Protein AF-A0AAV4B4X1-F1 (afdb_monomer_lite)

InterPro domains:
  IPR002937 Amine oxidase [PF01593] (67-266)
  IPR036188 FAD/NAD(P)-binding domain superfamily [G3DSA:3.50.50.60] (55-172)
  IPR036188 FAD/NAD(P)-binding domain superfamily [SSF51905] (20-151)
  IPR036691 Endonuclease/exonuclease/phosphatase superfamily [G3DSA:3.60.10.10] (297-406)
  IPR036691 Endonuclease/exonuclease/phosphatase superfamily [SSF56219] (303-405)
  IPR052206 All-trans-retinol saturase [PTHR46091] (1-303)

Secondary structure (DSSP, 8-state):
-GGGS-HHHHHHHHHTSHHHHHTHHHIIIIISSBHHHHHHHH-S-HHHHHHHHGGGGGTT--TTTSBHHHHHHHHHHHTT-----TT-THHHHHHHHHHHHHTT----SS--EEEEEE-TTS-EEEEEEGGGTEEEE-SS----S-HHHIIIIIS-HHHHHTSTTHHHHTT-----EEEEEEEEEES-TTTTT--SSEEEEE--S-HHHHHHHHHHS-SSGGGTPPP-EEEEE-GGGT-TTHHHHSTTEEEEEEEEEE-GGGTGGGGGSPTT-S-HHHHHHHHHHHHHHHHHHHHH-GGGSTTHHHHHHHHHHTS-TTS--EEEEE--------BTTTB-TT--SS--HHHHHHHHHHHHTTEEEGGGSS---GGGT-SEE-TTSS-EE--EEEEEEGGGGGG----

Sequence (407 aa):
MLKLIPWPIARLLVVTGLYRLMFRCYRRRYTERTLQEVLDELTDNGELRLVLSYICGDYGVFPNEVPFLLHALVVKHYVGGAWYPRGGTSEIAFHMVQAIQHHGGRVLVQAPVTNIICDDKGRAVGVKVAKLDTEIQAKIVISDAGLVNTFKTLLPPLVAQASYIYPLIQKVGPSCSFITTFIGVDGSPNELKLPAGNTWLYNCQDINKTMRSFLESKAEDIEDLEIPFGYISFPSAKDAEWDSKYPGKSSVLVITLAKWEWFKEWKNEKLRHCGDRYENIKDVIGRKMWQQCVDLFPQLDGRFYEELEEAKTQCSQQNPLIIMGDFNARKYAREENIVGPHGLGTRNLRGEKLVEWCKMNNLIIGNTWFQQPPRRKWTWKSPGEEIRNQIDFILLSHRFRNALLSA

Radius of gyration: 28.38 Å; chains: 1; bounding box: 62×57×81 Å

pLDDT: mean 88.4, std 7.98, range [46.81, 98.06]

Organism: NCBI:txid259542

Foldseek 3Di:
DLVVDPPVVSVVCVVVVVVCVVCVVVCVVFVVDFQVVVLVVVDPQLVVSCVLFLCCVVVQDGRRPHGRNVSVVVVVVCVVPDAADAVGPVVVVVVVQVVQVVVVHDDDPPFDWFAFDADPVLHGQWTQTPVVSDTGGDPDDDDPVDPCCVLVTHYDVVSSVPDPCNVVSVVDDDGWDKFKAKDKAFFACVRLVPDQDKDKAAQDSDPVVLVVVVQVDELLCLLVDQQGIKIKHWSRNRHPCNCVPPPRMTMIMIMGTDYCRNCVVCPPPDPPPSDDSVVLSNVSVNVNRVLVVCVVRVSRVPCVLVVVVVVVVPDDPVDKDKDKDFQVWFDQDDDPLAAANAAHPDTGPSNVVVVVSCVVQQKHQLLRNDNDDPVPRFPDARPNRPDGGNRITIIIHSVCSVVDDDD

Structure (mmCIF, N/CA/C/O backbone):
data_AF-A0AAV4B4X1-F1
#
_entry.id   AF-A0AAV4B4X1-F1
#
loop_
_atom_site.group_PDB
_atom_site.id
_atom_site.type_symbol
_atom_site.label_atom_id
_atom_site.label_alt_id
_atom_site.label_comp_id
_atom_site.label_asym_id
_atom_site.label_entity_id
_atom_site.label_seq_id
_atom_site.pdbx_PDB_ins_code
_atom_site.Cartn_x
_atom_site.Cartn_y
_atom_site.Cartn_z
_atom_site.occupancy
_atom_site.B_iso_or_equiv
_atom_site.auth_seq_id
_atom_site.auth_comp_id
_atom_site.auth_asym_id
_atom_site.auth_atom_id
_atom_site.pdbx_PDB_model_num
ATOM 1 N N . MET A 1 1 ? 8.566 14.564 -24.290 1.00 59.44 1 MET A N 1
ATOM 2 C CA . MET A 1 1 ? 9.807 15.010 -24.972 1.00 59.44 1 MET A CA 1
ATOM 3 C C . MET A 1 1 ? 10.594 13.832 -25.530 1.00 59.44 1 MET A C 1
ATOM 5 O O . MET A 1 1 ? 10.149 13.342 -26.550 1.00 59.44 1 MET A O 1
ATOM 9 N N . LEU A 1 2 ? 11.666 13.308 -24.911 1.00 68.38 2 LEU A N 1
ATOM 10 C CA . LEU A 1 2 ? 12.549 12.311 -25.567 1.00 68.38 2 LEU A CA 1
ATOM 11 C C . LEU A 1 2 ? 11.839 11.050 -26.116 1.00 68.38 2 LEU A C 1
ATOM 13 O O . LEU A 1 2 ? 12.192 10.602 -27.198 1.00 68.38 2 LEU A O 1
ATOM 17 N N . LYS A 1 3 ? 10.800 10.526 -25.441 1.00 66.06 3 LYS A N 1
ATOM 18 C CA . LYS A 1 3 ? 9.972 9.399 -25.937 1.00 66.06 3 LYS A CA 1
ATOM 19 C C . LYS A 1 3 ? 9.127 9.708 -27.196 1.00 66.06 3 LYS A C 1
ATOM 21 O O . LYS A 1 3 ? 8.525 8.795 -27.740 1.00 66.06 3 LYS A O 1
ATOM 26 N N . LEU A 1 4 ? 9.052 10.968 -27.636 1.00 77.62 4 LEU A N 1
ATOM 27 C CA . LEU A 1 4 ? 8.284 11.431 -28.807 1.00 77.62 4 LEU A CA 1
ATOM 28 C C . LEU A 1 4 ? 9.181 11.711 -30.029 1.00 77.62 4 LEU A C 1
ATOM 30 O O . LEU A 1 4 ? 8.718 12.258 -31.023 1.00 77.62 4 LEU A O 1
ATOM 34 N N . ILE A 1 5 ? 10.479 11.414 -29.930 1.00 84.81 5 ILE A N 1
ATOM 35 C CA . ILE A 1 5 ? 11.498 11.759 -30.924 1.00 84.81 5 ILE A CA 1
ATOM 36 C C . ILE A 1 5 ? 12.173 10.453 -31.380 1.00 84.81 5 ILE A C 1
ATOM 38 O O . ILE A 1 5 ? 12.479 9.622 -30.521 1.00 84.81 5 ILE A O 1
ATOM 42 N N . PRO A 1 6 ? 12.446 10.249 -32.686 1.00 89.94 6 PRO A N 1
ATOM 43 C CA . PRO A 1 6 ? 13.137 9.058 -33.177 1.00 89.94 6 PRO A CA 1
ATOM 44 C C . PRO A 1 6 ? 14.426 8.743 -32.408 1.00 89.94 6 PRO A C 1
ATOM 46 O O . PRO A 1 6 ? 15.244 9.631 -32.149 1.00 89.94 6 PRO A O 1
ATOM 49 N N . TRP A 1 7 ? 14.630 7.461 -32.081 1.00 84.88 7 TRP A N 1
ATOM 50 C CA . TRP A 1 7 ? 15.733 6.994 -31.229 1.00 84.88 7 TRP A CA 1
ATOM 51 C C . TRP A 1 7 ? 17.131 7.511 -31.623 1.00 84.88 7 TRP A C 1
ATOM 53 O O . TRP A 1 7 ? 17.858 7.906 -30.712 1.00 84.88 7 TRP A O 1
ATOM 63 N N . PRO A 1 8 ? 17.528 7.602 -32.914 1.00 89.12 8 PRO A N 1
ATOM 64 C CA . PRO A 1 8 ? 18.832 8.159 -33.282 1.00 89.12 8 PRO A CA 1
ATOM 65 C C . PRO A 1 8 ? 19.014 9.611 -32.818 1.00 89.12 8 PRO A C 1
ATOM 67 O O . PRO A 1 8 ? 20.069 9.966 -32.297 1.00 89.12 8 PRO A O 1
ATOM 70 N N . ILE A 1 9 ? 17.966 10.435 -32.938 1.00 88.38 9 ILE A N 1
ATOM 71 C CA . ILE A 1 9 ? 17.987 11.848 -32.543 1.00 88.38 9 ILE A CA 1
ATOM 72 C C . ILE A 1 9 ? 17.927 11.969 -31.016 1.00 88.38 9 ILE A C 1
ATOM 74 O O . ILE A 1 9 ? 18.692 12.730 -30.427 1.00 88.38 9 ILE A O 1
ATOM 78 N N . ALA A 1 10 ? 17.090 11.166 -30.348 1.00 86.00 10 ALA A N 1
ATOM 79 C CA . ALA A 1 10 ? 17.053 11.109 -28.887 1.00 86.00 10 ALA A CA 1
ATOM 80 C C . ALA A 1 10 ? 18.417 10.689 -28.297 1.00 86.00 10 ALA A C 1
ATOM 82 O O . ALA A 1 10 ? 18.897 11.314 -27.350 1.00 86.00 10 ALA A O 1
ATOM 83 N N . ARG A 1 11 ? 19.084 9.691 -28.895 1.00 83.75 11 ARG A N 1
ATOM 84 C CA . ARG A 1 11 ? 20.440 9.257 -28.529 1.00 83.75 11 ARG A CA 1
ATOM 85 C C . ARG A 1 11 ? 21.465 10.364 -28.770 1.00 83.75 11 ARG A C 1
ATOM 87 O O . ARG A 1 11 ? 22.247 10.643 -27.866 1.00 83.75 11 ARG A O 1
ATOM 94 N N . LEU A 1 12 ? 21.439 11.023 -29.932 1.00 88.56 12 LEU A N 1
ATOM 95 C CA . LEU A 1 12 ? 22.335 12.139 -30.252 1.00 88.56 12 LEU A CA 1
ATOM 96 C C . LEU A 1 12 ?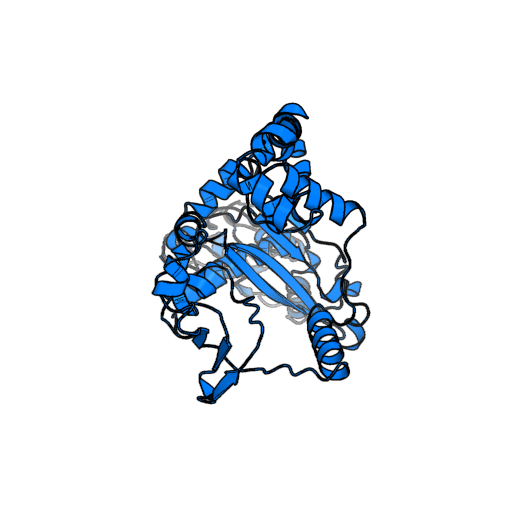 22.211 13.271 -29.222 1.00 88.56 12 LEU A C 1
ATOM 98 O O . LEU A 1 12 ? 23.217 13.695 -28.656 1.00 88.56 12 LEU A O 1
ATOM 102 N N . LEU A 1 13 ? 20.986 13.716 -28.924 1.00 88.00 13 LEU A N 1
ATOM 103 C CA . LEU A 1 13 ? 20.709 14.797 -27.971 1.00 88.00 13 LEU A CA 1
ATOM 104 C C . LEU A 1 13 ? 21.168 14.471 -26.540 1.00 88.00 13 LEU A C 1
ATOM 106 O O . LEU A 1 13 ? 21.581 15.372 -25.809 1.00 88.00 13 LEU A O 1
ATOM 110 N N . VAL A 1 14 ? 21.100 13.200 -26.132 1.00 84.19 14 VAL A N 1
ATOM 111 C CA . VAL A 1 14 ? 21.564 12.743 -24.813 1.00 84.19 14 VAL A CA 1
ATOM 112 C C . VAL A 1 14 ? 23.090 12.629 -24.768 1.00 84.19 14 VAL A C 1
ATOM 114 O O . VAL A 1 14 ? 23.700 13.167 -23.848 1.00 84.19 14 VAL A O 1
ATOM 117 N N . VAL A 1 15 ? 23.712 11.980 -25.760 1.00 84.06 15 VAL A N 1
ATOM 118 C CA . VAL A 1 15 ? 25.165 11.714 -25.795 1.00 84.06 15 VAL A CA 1
ATOM 119 C C . VAL A 1 15 ? 25.984 12.996 -25.970 1.00 84.06 15 VAL A C 1
ATOM 121 O O . VAL A 1 15 ? 26.997 13.165 -25.303 1.00 84.06 15 VAL A O 1
ATOM 124 N N . THR A 1 16 ? 25.531 13.928 -26.810 1.00 88.38 16 THR A N 1
ATOM 125 C CA . THR A 1 16 ? 26.192 15.238 -27.008 1.00 88.38 16 THR A CA 1
ATOM 126 C C . THR A 1 16 ? 25.916 16.241 -25.885 1.00 88.38 16 THR A C 1
ATOM 128 O O . THR A 1 16 ? 26.451 17.345 -25.895 1.00 88.38 16 THR A O 1
ATOM 131 N N . GLY A 1 17 ? 25.021 15.918 -24.947 1.00 85.50 17 GLY A N 1
ATOM 132 C CA . GLY A 1 17 ? 24.550 16.855 -23.929 1.00 85.50 17 GLY A CA 1
ATOM 133 C C . GLY A 1 17 ? 23.624 17.966 -24.446 1.00 85.50 17 GLY A C 1
ATOM 134 O O . GLY A 1 17 ? 23.083 18.702 -23.617 1.00 85.50 17 GLY A O 1
ATOM 135 N N . LEU A 1 18 ? 23.362 18.070 -25.760 1.00 87.62 18 LEU A N 1
ATOM 136 C CA . LEU A 1 18 ? 22.488 19.093 -26.360 1.00 87.62 18 LEU A CA 1
ATOM 137 C C . LEU A 1 18 ? 21.096 19.147 -25.711 1.00 87.62 18 LEU A C 1
ATOM 139 O O . LEU A 1 18 ? 20.544 20.233 -25.548 1.00 87.62 18 LEU A O 1
ATOM 143 N N . TYR A 1 19 ? 20.562 18.015 -25.241 1.00 84.12 19 TYR A N 1
ATOM 144 C CA . TYR A 1 19 ? 19.322 17.962 -24.459 1.00 84.12 19 TYR A CA 1
ATOM 145 C C . TYR A 1 19 ? 19.347 18.883 -23.223 1.00 84.12 19 TYR A C 1
ATOM 147 O O . TYR A 1 19 ? 18.354 19.547 -22.921 1.00 84.12 19 TYR A O 1
ATOM 155 N N . ARG A 1 20 ? 20.480 18.962 -22.509 1.00 82.38 20 ARG A N 1
ATOM 156 C CA . ARG A 1 20 ? 20.629 19.823 -21.322 1.00 82.38 20 ARG A CA 1
ATOM 157 C C . ARG A 1 20 ? 20.631 21.308 -21.687 1.00 82.38 20 ARG A C 1
ATOM 159 O O . ARG A 1 20 ? 20.142 22.111 -20.896 1.00 82.38 20 ARG A O 1
ATOM 166 N N . LEU A 1 21 ? 21.162 21.651 -22.863 1.00 84.75 21 LEU A N 1
ATOM 167 C CA . LEU A 1 21 ? 21.251 23.019 -23.373 1.00 84.75 21 LEU A CA 1
ATOM 168 C C . LEU A 1 21 ? 19.910 23.489 -23.957 1.00 84.75 21 LEU A C 1
ATOM 170 O O . LEU A 1 21 ? 19.344 24.465 -23.471 1.00 84.75 21 LEU A O 1
ATOM 174 N N . MET A 1 22 ? 19.369 22.762 -24.940 1.00 84.38 22 MET A N 1
ATOM 175 C CA . MET A 1 22 ? 18.126 23.115 -25.640 1.00 84.38 22 MET A CA 1
ATOM 176 C C . MET A 1 22 ? 16.934 23.224 -24.686 1.00 84.38 22 MET A C 1
ATOM 178 O O . MET A 1 22 ? 16.138 24.153 -24.784 1.00 84.38 22 MET A O 1
ATOM 182 N N . PHE A 1 23 ? 16.828 22.307 -23.721 1.00 83.19 23 PHE A N 1
ATOM 183 C CA . PHE A 1 23 ? 15.726 22.292 -22.760 1.00 83.19 23 PHE A CA 1
ATOM 184 C C . PHE A 1 23 ? 16.084 22.957 -21.422 1.00 83.19 23 PHE A C 1
ATOM 186 O O . PHE A 1 23 ? 15.357 22.759 -20.453 1.00 83.19 23 PHE A O 1
ATOM 193 N N . ARG A 1 24 ? 17.162 23.757 -21.329 1.00 84.00 24 ARG A N 1
ATOM 194 C CA . ARG A 1 24 ? 17.655 24.330 -20.056 1.00 84.00 24 ARG A CA 1
ATOM 195 C C . ARG A 1 24 ? 16.566 25.046 -19.251 1.00 84.00 24 ARG A C 1
ATOM 197 O O . ARG A 1 24 ? 16.446 24.803 -18.056 1.00 84.00 24 ARG A O 1
ATOM 204 N N . CYS A 1 25 ? 15.763 25.895 -19.891 1.00 82.12 25 CYS A N 1
ATOM 205 C CA . CYS A 1 25 ? 14.719 26.669 -19.209 1.00 82.12 25 CYS A CA 1
ATOM 206 C C . CYS A 1 25 ? 13.544 25.788 -18.750 1.00 82.12 25 CYS A C 1
ATOM 208 O O . CYS A 1 25 ? 13.079 25.926 -17.623 1.00 82.12 25 CYS A O 1
ATOM 210 N N . TYR A 1 26 ? 13.116 24.830 -19.582 1.00 81.69 26 TYR A N 1
ATOM 211 C CA . TYR A 1 26 ? 12.097 23.841 -19.208 1.00 81.69 26 TYR A CA 1
ATOM 212 C C . TYR A 1 26 ? 12.576 22.950 -18.053 1.00 81.69 26 TYR A C 1
ATOM 214 O O . TYR A 1 26 ? 11.847 22.732 -17.088 1.00 81.69 26 TYR A O 1
ATOM 222 N N . ARG A 1 27 ? 13.827 22.477 -18.119 1.00 84.56 27 ARG A N 1
ATOM 223 C CA . ARG A 1 27 ? 14.431 21.638 -17.082 1.00 84.56 27 ARG A CA 1
ATOM 224 C C . ARG A 1 27 ? 14.508 22.380 -15.748 1.00 84.56 27 ARG A C 1
ATOM 226 O O . ARG A 1 27 ? 13.954 21.878 -14.775 1.00 84.56 27 ARG A O 1
ATOM 233 N N . ARG A 1 28 ? 15.045 23.605 -15.736 1.00 82.69 28 ARG A N 1
ATOM 234 C CA . ARG A 1 28 ? 15.116 24.459 -14.537 1.00 82.69 28 ARG A CA 1
ATOM 235 C C . ARG A 1 28 ? 13.760 24.794 -13.920 1.00 82.69 28 ARG A C 1
ATOM 237 O O . ARG A 1 28 ? 13.703 24.995 -12.718 1.00 82.69 28 ARG A O 1
ATOM 244 N N . ARG A 1 29 ? 12.685 24.882 -14.714 1.00 80.06 29 ARG A N 1
ATOM 245 C CA . ARG A 1 29 ? 11.346 25.225 -14.204 1.00 80.06 29 ARG A CA 1
ATOM 246 C C . ARG A 1 29 ? 10.519 24.012 -13.764 1.00 80.06 29 ARG A C 1
ATOM 248 O O . ARG A 1 29 ? 9.672 24.171 -12.896 1.00 80.06 29 ARG A O 1
ATOM 255 N N . TYR A 1 30 ? 10.742 22.829 -14.346 1.00 76.12 30 TYR A N 1
ATOM 256 C CA . TYR A 1 30 ? 9.848 21.676 -14.151 1.00 76.12 30 TYR A CA 1
ATOM 257 C C . TYR A 1 30 ? 10.537 20.359 -13.757 1.00 76.12 30 TYR A C 1
ATOM 259 O O . TYR A 1 30 ? 9.929 19.564 -13.048 1.00 76.12 30 TYR A O 1
ATOM 267 N N . THR A 1 31 ? 11.774 20.086 -14.198 1.00 79.56 31 THR A N 1
ATOM 268 C CA . THR A 1 31 ? 12.437 18.778 -13.964 1.00 79.56 31 THR A CA 1
ATOM 269 C C . THR A 1 31 ? 13.565 18.809 -12.939 1.00 79.56 31 THR A C 1
ATOM 271 O O . THR A 1 31 ? 13.998 17.753 -12.499 1.00 79.56 31 THR A O 1
ATOM 274 N N . GLU A 1 32 ? 14.117 19.988 -12.659 1.00 86.69 32 GLU A N 1
ATOM 275 C CA . GLU A 1 32 ? 15.223 20.195 -11.712 1.00 86.69 32 GLU A CA 1
ATOM 276 C C . GLU A 1 32 ? 14.741 20.780 -10.375 1.00 86.69 32 GLU A C 1
ATOM 278 O O . GLU A 1 32 ? 15.548 20.886 -9.462 1.00 86.69 32 GLU A O 1
ATOM 283 N N . ARG A 1 33 ? 13.447 21.125 -10.265 1.00 93.00 33 ARG A N 1
ATOM 284 C CA . ARG A 1 33 ? 12.804 21.583 -9.025 1.00 93.00 33 ARG A CA 1
ATOM 285 C C . ARG A 1 33 ? 12.194 20.434 -8.237 1.00 93.00 33 ARG A C 1
ATOM 287 O O . ARG A 1 33 ? 11.618 19.524 -8.846 1.00 93.00 33 ARG A O 1
ATOM 294 N N . THR A 1 34 ? 12.229 20.530 -6.914 1.00 95.62 34 THR A N 1
ATOM 295 C CA . THR A 1 34 ? 11.441 19.657 -6.028 1.00 95.62 34 THR A CA 1
ATOM 296 C C . THR A 1 34 ? 9.980 20.118 -5.979 1.00 95.62 34 THR A C 1
ATOM 298 O O . THR A 1 34 ? 9.652 21.228 -6.405 1.00 95.62 34 THR A O 1
ATOM 301 N N . LEU A 1 35 ? 9.073 19.279 -5.477 1.00 95.81 35 LEU A N 1
ATOM 302 C CA . LEU A 1 35 ? 7.701 19.705 -5.191 1.00 95.81 35 LEU A CA 1
ATOM 303 C C . LEU A 1 35 ? 7.666 20.717 -4.034 1.00 95.81 35 LEU A C 1
ATOM 305 O O . LEU A 1 35 ? 6.935 21.698 -4.126 1.00 95.81 35 LEU A O 1
ATOM 309 N N . GLN A 1 36 ? 8.478 20.522 -2.990 1.00 96.38 36 GLN A N 1
ATOM 310 C CA . GLN A 1 36 ? 8.534 21.414 -1.827 1.00 96.38 36 GLN A CA 1
ATOM 311 C C . GLN A 1 36 ? 8.866 22.853 -2.234 1.00 96.38 36 GLN A C 1
ATOM 313 O O . GLN A 1 36 ? 8.121 23.761 -1.891 1.00 96.38 36 GLN A O 1
ATOM 318 N N . GLU A 1 37 ? 9.892 23.048 -3.068 1.00 96.06 37 GLU A N 1
ATOM 319 C CA . GLU A 1 37 ? 10.264 24.367 -3.597 1.00 96.06 37 GLU A CA 1
ATOM 320 C C . GLU A 1 37 ? 9.107 25.084 -4.312 1.00 96.06 37 GLU A C 1
ATOM 322 O O . GLU A 1 37 ? 9.088 26.310 -4.359 1.00 96.06 37 GLU A O 1
ATOM 327 N N . VAL A 1 38 ? 8.186 24.343 -4.938 1.00 95.50 38 VAL A N 1
ATOM 328 C CA . VAL 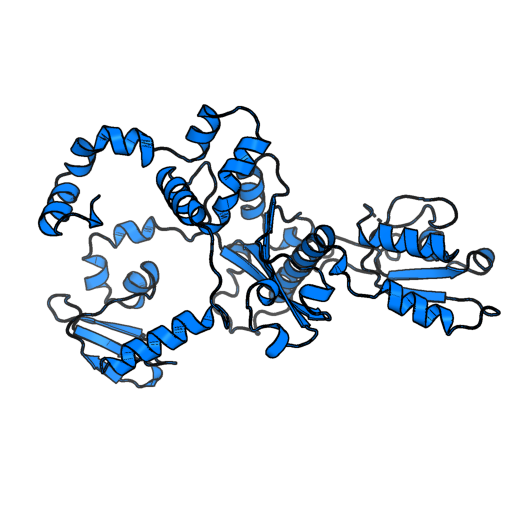A 1 38 ? 7.023 24.912 -5.639 1.00 95.50 38 VAL A CA 1
ATOM 329 C C . VAL A 1 38 ? 5.875 25.185 -4.666 1.00 95.50 38 VAL A C 1
ATOM 331 O O . VAL A 1 38 ? 5.179 26.182 -4.818 1.00 95.50 38 VAL A O 1
ATOM 334 N N . LEU A 1 39 ? 5.688 24.348 -3.643 1.00 96.12 39 LEU A N 1
ATOM 335 C CA . LEU A 1 39 ? 4.708 24.584 -2.576 1.00 96.12 39 LEU A CA 1
ATOM 336 C C . LEU A 1 39 ? 5.079 25.795 -1.711 1.00 96.12 39 LEU A C 1
ATOM 338 O O . LEU A 1 39 ? 4.198 26.564 -1.329 1.00 96.12 39 LEU A O 1
ATOM 342 N N . ASP A 1 40 ? 6.374 25.990 -1.464 1.00 95.94 40 ASP A N 1
ATOM 343 C CA . ASP A 1 40 ? 6.912 27.130 -0.720 1.00 95.94 40 ASP A CA 1
ATOM 344 C C . ASP A 1 40 ? 6.717 28.463 -1.473 1.00 95.94 40 ASP A C 1
ATOM 346 O O . ASP A 1 40 ? 6.523 29.497 -0.844 1.00 95.94 40 ASP A O 1
ATOM 350 N N . GLU A 1 41 ? 6.682 28.447 -2.813 1.00 95.81 41 GLU A N 1
ATOM 351 C CA . GLU A 1 41 ? 6.318 29.612 -3.646 1.00 95.81 41 GLU A CA 1
ATOM 352 C C . GLU A 1 41 ? 4.807 29.912 -3.680 1.00 95.81 41 GLU A C 1
ATOM 354 O O . GLU A 1 41 ? 4.417 31.009 -4.084 1.00 95.81 41 GLU A O 1
ATOM 359 N N . LEU A 1 42 ? 3.947 28.948 -3.330 1.00 96.00 42 LEU A N 1
ATOM 360 C CA . LEU A 1 42 ? 2.493 29.047 -3.525 1.00 96.00 42 LEU A CA 1
ATOM 361 C C . LEU A 1 42 ? 1.723 29.493 -2.276 1.00 96.00 42 LEU A C 1
ATOM 363 O O . LEU A 1 42 ? 0.667 30.111 -2.404 1.00 96.00 42 LEU A O 1
ATOM 367 N N . THR A 1 43 ? 2.193 29.145 -1.077 1.00 96.19 43 THR A N 1
ATOM 368 C CA . THR A 1 43 ? 1.511 29.467 0.187 1.00 96.19 43 THR A CA 1
ATOM 369 C C . THR A 1 43 ? 2.426 29.240 1.385 1.00 96.19 43 THR A C 1
ATOM 371 O O . THR A 1 43 ? 3.258 28.342 1.336 1.00 96.19 43 THR A O 1
ATOM 374 N N . ASP A 1 44 ? 2.222 29.961 2.490 1.00 94.50 44 ASP A N 1
ATOM 375 C CA . ASP A 1 44 ? 2.835 29.665 3.798 1.00 94.50 44 ASP A CA 1
ATOM 376 C C . ASP A 1 44 ? 1.961 28.800 4.722 1.00 94.50 44 ASP A C 1
ATOM 378 O O . ASP A 1 44 ? 2.384 28.425 5.815 1.00 94.50 44 ASP A O 1
ATOM 382 N N . ASN A 1 45 ? 0.754 28.422 4.290 1.00 94.44 45 ASN A N 1
ATOM 383 C CA . ASN A 1 45 ? -0.098 27.521 5.061 1.00 94.44 45 ASN A CA 1
ATOM 384 C C . ASN A 1 45 ? 0.376 26.059 4.904 1.00 94.44 45 ASN A C 1
ATOM 386 O O . ASN A 1 45 ? 0.223 25.456 3.841 1.00 94.44 45 ASN A O 1
ATOM 390 N N . GLY A 1 46 ? 0.916 25.478 5.982 1.00 90.75 46 GLY A N 1
ATOM 391 C CA . GLY A 1 46 ? 1.406 24.095 6.014 1.00 90.75 46 GLY A CA 1
ATOM 392 C C . GLY A 1 46 ? 0.338 23.030 5.733 1.00 90.75 46 GLY A C 1
ATOM 393 O O . GLY A 1 46 ? 0.622 22.067 5.024 1.00 90.75 46 GLY A O 1
ATOM 394 N N . GLU A 1 47 ? -0.903 23.225 6.190 1.00 91.56 47 GLU A N 1
ATOM 395 C CA . GLU A 1 47 ? -2.024 22.326 5.877 1.00 91.56 47 GLU A CA 1
ATOM 396 C C . GLU A 1 47 ? -2.351 22.365 4.381 1.00 91.56 47 GLU A C 1
ATOM 398 O O . GLU A 1 47 ? -2.578 21.326 3.768 1.00 91.56 47 GLU A O 1
ATOM 403 N N . LEU A 1 48 ? -2.290 23.544 3.750 1.00 94.25 48 LEU A N 1
ATOM 404 C CA . LEU A 1 48 ? -2.473 23.664 2.304 1.00 94.25 48 LEU A CA 1
ATOM 405 C C . LEU A 1 48 ? -1.292 23.055 1.526 1.00 94.25 48 LEU A C 1
ATOM 407 O O . LEU A 1 48 ? -1.524 22.395 0.514 1.00 94.25 48 LEU A O 1
ATOM 411 N N . ARG A 1 49 ? -0.043 23.182 2.006 1.00 95.25 49 ARG A N 1
ATOM 412 C CA . ARG A 1 49 ? 1.107 22.452 1.428 1.00 95.25 49 ARG A CA 1
ATOM 413 C C . ARG A 1 49 ? 0.911 20.928 1.533 1.00 95.25 49 ARG A C 1
ATOM 415 O O . ARG A 1 49 ? 1.208 20.217 0.572 1.00 95.25 49 ARG A O 1
ATOM 422 N N . LEU A 1 50 ? 0.361 20.422 2.642 1.00 93.38 50 LEU A N 1
ATOM 423 C CA . LEU A 1 50 ? 0.013 19.005 2.825 1.00 93.38 50 LEU A CA 1
ATOM 424 C C . LEU A 1 50 ? -1.122 18.563 1.882 1.00 93.38 50 LEU A C 1
ATOM 426 O O . LEU A 1 50 ? -0.965 17.592 1.145 1.00 93.38 50 LEU A O 1
ATOM 430 N N . VAL A 1 51 ? -2.229 19.308 1.822 1.00 92.94 51 VAL A N 1
ATOM 431 C CA . VAL A 1 51 ? -3.374 19.029 0.931 1.00 92.94 51 VAL A CA 1
ATOM 432 C C . VAL A 1 51 ? -2.983 19.087 -0.549 1.00 92.94 51 VAL A C 1
ATOM 434 O O . VAL A 1 51 ? -3.515 18.325 -1.350 1.00 92.94 51 VAL A O 1
ATOM 437 N N . LEU A 1 52 ? -2.016 19.923 -0.933 1.00 94.50 52 LEU A N 1
ATOM 438 C CA . LEU A 1 52 ? -1.475 19.950 -2.297 1.00 94.50 52 LEU A CA 1
ATOM 439 C C . LEU A 1 52 ? -0.461 18.825 -2.582 1.00 94.50 52 LEU A C 1
ATOM 441 O O . LEU A 1 52 ? -0.195 18.547 -3.748 1.00 94.50 52 LEU A O 1
ATOM 445 N N . SER A 1 53 ? 0.089 18.150 -1.565 1.00 94.62 53 SER A N 1
ATOM 446 C CA . SER A 1 53 ? 1.092 17.080 -1.724 1.00 94.62 53 SER A CA 1
ATOM 447 C C . SER A 1 53 ? 0.623 15.667 -1.361 1.00 94.62 53 SER A C 1
ATOM 449 O O . SER A 1 53 ? 1.339 14.715 -1.668 1.00 94.62 53 SER A O 1
ATOM 451 N N . TYR A 1 54 ? -0.576 15.513 -0.786 1.00 92.25 54 TYR A N 1
ATOM 452 C CA . TYR A 1 54 ? -1.118 14.267 -0.212 1.00 92.25 54 TYR A CA 1
ATOM 453 C C . TYR A 1 54 ? -0.947 13.004 -1.078 1.00 92.25 54 TYR A C 1
ATOM 455 O O . TYR A 1 54 ? -0.769 11.905 -0.555 1.00 92.25 54 TYR A O 1
ATOM 463 N N . ILE A 1 55 ? -0.973 13.149 -2.404 1.00 92.56 55 ILE A N 1
ATOM 464 C CA . ILE A 1 55 ? -0.871 12.049 -3.368 1.00 92.56 55 ILE A CA 1
ATOM 465 C C . ILE A 1 55 ? 0.552 11.470 -3.494 1.00 92.56 55 ILE A C 1
ATOM 467 O O . ILE A 1 55 ? 0.796 10.593 -4.317 1.00 92.56 55 ILE A O 1
ATOM 471 N N . CYS A 1 56 ? 1.521 11.927 -2.692 1.00 90.81 56 CYS A N 1
ATOM 472 C CA . CYS A 1 56 ? 2.913 11.489 -2.814 1.00 90.81 56 CYS A CA 1
ATOM 473 C C . CYS A 1 56 ? 3.164 10.008 -2.489 1.00 90.81 56 CYS A C 1
ATOM 475 O O . CYS A 1 56 ? 4.188 9.462 -2.904 1.00 90.81 56 CYS A O 1
ATOM 477 N N . GLY A 1 57 ? 2.228 9.333 -1.815 1.00 86.88 57 GLY A N 1
ATOM 478 C CA . GLY A 1 57 ? 2.291 7.884 -1.621 1.00 86.88 57 GLY A CA 1
ATOM 479 C C . GLY A 1 57 ? 2.140 7.078 -2.918 1.00 86.88 57 GLY A C 1
ATOM 480 O O . GLY A 1 57 ? 2.732 6.008 -3.002 1.00 86.88 57 GLY A O 1
ATOM 481 N N . ASP A 1 58 ? 1.478 7.608 -3.959 1.00 89.56 58 ASP A N 1
ATOM 482 C CA . ASP A 1 58 ? 1.341 6.930 -5.267 1.00 89.56 58 ASP A CA 1
ATOM 483 C C . ASP A 1 58 ? 2.693 6.723 -5.976 1.00 89.56 58 ASP A C 1
ATOM 485 O O . ASP A 1 58 ? 2.814 5.880 -6.866 1.00 89.56 58 ASP A O 1
ATOM 489 N N . TYR A 1 59 ? 3.716 7.499 -5.603 1.00 88.38 59 TYR A N 1
ATOM 490 C CA . TYR A 1 59 ? 5.071 7.406 -6.153 1.00 88.38 59 TYR A CA 1
ATOM 491 C C . TYR A 1 59 ? 6.172 7.247 -5.091 1.00 88.38 59 TYR A C 1
ATOM 493 O O . TYR A 1 59 ? 7.347 7.173 -5.447 1.00 88.38 59 TYR A O 1
ATOM 501 N N . GLY A 1 60 ? 5.815 7.153 -3.805 1.00 86.81 60 GLY A N 1
ATOM 502 C CA . GLY A 1 60 ? 6.715 6.739 -2.724 1.00 86.81 60 GLY A CA 1
ATOM 503 C C . GLY A 1 60 ? 7.907 7.662 -2.435 1.00 86.81 60 GLY A C 1
ATOM 504 O O . GLY A 1 60 ? 8.936 7.174 -1.964 1.00 86.81 60 GLY A O 1
ATOM 505 N N . VAL A 1 61 ? 7.798 8.963 -2.732 1.00 89.50 61 VAL A N 1
ATOM 506 C CA . VAL A 1 61 ? 8.853 9.976 -2.508 1.00 89.50 61 VAL A CA 1
ATOM 507 C C . VAL A 1 61 ? 8.220 11.269 -1.988 1.00 89.50 61 VAL A C 1
ATOM 509 O O . VAL A 1 61 ? 7.190 11.700 -2.500 1.00 89.50 61 VAL A O 1
ATOM 512 N N . PHE A 1 62 ? 8.826 11.907 -0.987 1.00 92.25 62 PHE A N 1
ATOM 513 C CA . PHE A 1 62 ? 8.244 13.067 -0.298 1.00 92.25 62 PHE A CA 1
ATOM 514 C C . PHE A 1 62 ? 8.516 14.401 -1.025 1.00 92.25 62 PHE A C 1
ATOM 516 O O . PHE A 1 62 ? 9.377 14.453 -1.913 1.00 92.25 62 PHE A O 1
ATOM 523 N N . PRO A 1 63 ? 7.776 15.487 -0.710 1.00 95.06 63 PRO A N 1
ATOM 524 C CA . PRO A 1 63 ? 7.846 16.749 -1.451 1.00 95.06 63 PRO A CA 1
ATOM 525 C C . PRO A 1 63 ? 9.251 17.333 -1.637 1.00 95.06 63 PRO A C 1
ATOM 527 O O . PRO A 1 63 ? 9.541 17.882 -2.701 1.00 95.06 63 PRO A O 1
ATOM 530 N N . ASN A 1 64 ? 10.127 17.202 -0.640 1.00 95.00 64 ASN A N 1
ATOM 531 C CA . ASN A 1 64 ? 11.504 17.702 -0.676 1.00 95.00 64 ASN A CA 1
ATOM 532 C C . ASN A 1 64 ? 12.465 16.904 -1.581 1.00 95.00 64 ASN A C 1
ATOM 534 O O . ASN A 1 64 ? 13.575 17.367 -1.828 1.00 95.00 64 ASN A O 1
ATOM 538 N N . GLU A 1 65 ? 12.058 15.737 -2.082 1.00 91.44 65 GLU A N 1
ATOM 539 C CA . GLU A 1 65 ? 12.891 14.844 -2.902 1.00 91.44 65 GLU A CA 1
ATOM 540 C C . GLU A 1 65 ? 12.264 14.547 -4.276 1.00 91.44 65 GLU A C 1
ATOM 542 O O . GLU A 1 65 ? 12.985 14.286 -5.243 1.00 91.44 65 GLU A O 1
ATOM 547 N N . VAL A 1 66 ? 10.933 14.623 -4.414 1.00 91.88 66 VAL A N 1
ATOM 548 C CA . VAL A 1 66 ? 10.258 14.349 -5.690 1.00 91.88 66 VAL A CA 1
ATOM 549 C C . VAL A 1 66 ? 10.408 15.513 -6.687 1.00 91.88 66 VAL A C 1
ATOM 551 O O . VAL A 1 66 ? 10.090 16.656 -6.348 1.00 91.88 66 VAL A O 1
ATOM 554 N N . PRO A 1 67 ? 10.802 15.259 -7.953 1.00 92.00 67 PRO A N 1
ATOM 555 C CA . PRO A 1 67 ? 10.775 16.277 -9.000 1.00 92.00 67 PRO A CA 1
ATOM 556 C C . PRO A 1 67 ? 9.345 16.748 -9.296 1.00 92.00 67 PRO A C 1
ATOM 558 O O . PRO A 1 67 ? 8.470 15.922 -9.573 1.00 92.00 67 PRO A O 1
ATOM 561 N N . PHE A 1 68 ? 9.114 18.064 -9.333 1.00 93.25 68 PHE A N 1
ATOM 562 C CA . PHE A 1 68 ? 7.775 18.649 -9.502 1.00 93.25 68 PHE A CA 1
ATOM 563 C C . PHE A 1 68 ? 7.005 18.098 -10.719 1.00 93.25 68 PHE A C 1
ATOM 565 O O . PHE A 1 68 ? 5.811 17.817 -10.618 1.00 93.25 68 PHE A O 1
ATOM 572 N N . LEU A 1 69 ? 7.675 17.861 -11.858 1.00 91.50 69 LEU A N 1
ATOM 573 C CA . LEU A 1 69 ? 7.036 17.274 -13.043 1.00 91.50 69 LEU A CA 1
ATOM 574 C C . LEU A 1 69 ? 6.418 15.885 -12.789 1.00 91.50 69 LEU A C 1
ATOM 576 O O . LEU A 1 69 ? 5.412 15.573 -13.421 1.00 91.50 69 LEU A O 1
ATOM 580 N N . LEU A 1 70 ? 6.978 15.050 -11.903 1.00 91.12 70 LEU A N 1
ATOM 581 C CA . LEU A 1 70 ? 6.398 13.731 -11.614 1.00 91.12 70 LEU A CA 1
ATOM 582 C C . LEU A 1 70 ? 5.050 13.885 -10.902 1.00 91.12 70 LEU A C 1
ATOM 584 O O . LEU A 1 70 ? 4.047 13.346 -11.364 1.00 91.12 70 LEU A O 1
ATOM 588 N N . HIS A 1 71 ? 5.024 14.696 -9.843 1.00 94.44 71 HIS A N 1
ATOM 589 C CA . HIS A 1 71 ? 3.804 15.047 -9.122 1.00 94.44 71 HIS A CA 1
ATOM 590 C C . HIS A 1 71 ? 2.756 15.676 -10.058 1.00 94.44 71 HIS A C 1
ATOM 592 O O . HIS A 1 71 ? 1.617 15.218 -10.114 1.00 94.44 71 HIS A O 1
ATOM 598 N N . ALA A 1 72 ? 3.152 16.667 -10.864 1.00 92.75 72 ALA A N 1
ATOM 599 C CA . ALA A 1 72 ? 2.251 17.354 -11.789 1.00 92.75 72 ALA A CA 1
ATOM 600 C C . ALA A 1 72 ? 1.659 16.423 -12.867 1.00 92.75 72 ALA A C 1
ATOM 602 O O . ALA A 1 72 ? 0.512 16.611 -13.274 1.00 92.75 72 ALA A O 1
ATOM 603 N N . LEU A 1 73 ? 2.404 15.405 -13.320 1.00 91.62 73 LEU A N 1
ATOM 604 C CA . LEU A 1 73 ? 1.883 14.377 -14.227 1.00 91.62 73 LEU A CA 1
ATOM 605 C C . LEU A 1 73 ? 0.849 13.482 -13.532 1.00 91.62 73 LEU A C 1
ATOM 607 O O . LEU A 1 73 ? -0.218 13.260 -14.100 1.00 91.62 73 LEU A O 1
ATOM 611 N N . VAL A 1 74 ? 1.127 13.016 -12.309 1.00 93.12 74 VAL A N 1
ATOM 612 C CA . VAL A 1 74 ? 0.191 12.188 -11.524 1.00 93.12 74 VAL A CA 1
ATOM 613 C C . VAL A 1 74 ? -1.104 12.953 -11.250 1.00 93.12 74 VAL A C 1
ATOM 615 O O . VAL A 1 74 ? -2.176 12.485 -11.630 1.00 93.12 74 VAL A O 1
ATOM 618 N N . VAL A 1 75 ? -1.020 14.182 -10.727 1.00 93.50 75 VAL A N 1
ATOM 619 C CA . VAL A 1 75 ? -2.193 15.052 -10.533 1.00 93.50 75 VAL A CA 1
ATOM 620 C C . VAL A 1 75 ? -2.953 15.254 -11.847 1.00 93.50 75 VAL A C 1
ATOM 622 O O . VAL A 1 75 ? -4.178 15.141 -11.871 1.00 93.50 75 VAL A O 1
ATOM 625 N N . LYS A 1 76 ? -2.262 15.478 -12.975 1.00 92.38 76 LYS A N 1
ATOM 626 C CA . LYS A 1 76 ? -2.930 15.667 -14.272 1.00 92.38 76 LYS A CA 1
ATOM 627 C C . LYS A 1 76 ? -3.666 14.416 -14.777 1.00 92.38 76 LYS A C 1
ATOM 629 O O . LYS A 1 76 ? -4.648 14.579 -15.503 1.00 92.38 76 LYS A O 1
ATOM 634 N N . HIS A 1 77 ? -3.246 13.209 -14.394 1.00 90.19 77 HIS A N 1
ATOM 635 C CA . HIS A 1 77 ? -4.024 11.991 -14.640 1.00 90.19 77 HIS A CA 1
ATOM 636 C C . HIS A 1 77 ? -5.295 11.957 -13.773 1.00 90.19 77 HIS A C 1
ATOM 638 O O . HIS A 1 77 ? -6.388 11.825 -14.322 1.00 90.19 77 HIS A O 1
ATOM 644 N N . TYR A 1 78 ? -5.178 12.182 -12.460 1.00 90.31 78 TYR A N 1
ATOM 645 C CA . TYR A 1 78 ? -6.319 12.161 -11.531 1.00 90.31 78 TYR A CA 1
ATOM 646 C C . TYR A 1 78 ? -7.343 13.290 -11.733 1.00 90.31 78 TYR A C 1
ATOM 648 O O . TYR A 1 78 ? -8.497 13.137 -11.343 1.00 90.31 78 TYR A O 1
ATOM 656 N N . VAL A 1 79 ? -6.983 14.391 -12.405 1.00 89.94 79 VAL A N 1
ATOM 657 C CA . VAL A 1 79 ? -7.943 15.427 -12.851 1.00 89.94 79 VAL A CA 1
ATOM 658 C C . VAL A 1 79 ? -9.026 14.864 -13.791 1.00 89.94 79 VAL A C 1
ATOM 660 O O . VAL A 1 79 ? -10.094 15.458 -13.906 1.00 89.94 79 VAL A O 1
ATOM 663 N N . GLY A 1 80 ? -8.788 13.725 -14.454 1.00 87.94 80 GLY A N 1
ATOM 664 C CA . GLY A 1 80 ? -9.821 13.012 -15.218 1.00 87.94 80 GLY A CA 1
ATOM 665 C C . GLY A 1 80 ? -10.765 12.148 -14.369 1.00 87.94 80 GLY A C 1
ATOM 666 O O . GLY A 1 80 ? -11.746 11.639 -14.904 1.00 87.94 80 GLY A O 1
ATOM 667 N N . GLY A 1 81 ? -10.474 11.974 -13.078 1.00 88.50 81 GLY A N 1
ATOM 668 C CA . GLY A 1 81 ? -11.053 10.950 -12.212 1.00 88.50 81 GLY A CA 1
ATOM 669 C C . GLY A 1 81 ? -10.127 9.741 -12.028 1.00 88.50 81 GLY A C 1
ATOM 670 O O . GLY A 1 81 ? -9.004 9.700 -12.532 1.00 88.50 81 GLY A O 1
ATOM 671 N N . ALA A 1 82 ? -10.616 8.748 -11.288 1.00 88.62 82 ALA A N 1
ATOM 672 C CA . ALA A 1 82 ? -9.989 7.442 -11.125 1.00 88.62 82 ALA A CA 1
ATOM 673 C C . ALA A 1 82 ? -11.054 6.353 -11.291 1.00 88.62 82 ALA A C 1
ATOM 675 O O . ALA A 1 82 ? -12.188 6.521 -10.841 1.00 88.62 82 ALA A O 1
ATOM 676 N N . TRP A 1 83 ? -10.691 5.240 -11.927 1.00 90.81 83 TRP A N 1
ATOM 677 C CA . TRP A 1 83 ? -11.617 4.157 -12.266 1.00 90.81 83 TRP A CA 1
ATOM 678 C C . TRP A 1 83 ? -11.208 2.856 -11.587 1.00 90.81 83 TRP A C 1
ATOM 680 O O . TRP A 1 83 ? -10.021 2.567 -11.438 1.00 90.81 83 TRP A O 1
ATOM 690 N N . TYR A 1 84 ? -12.203 2.054 -11.217 1.00 92.81 84 TYR A N 1
ATOM 691 C CA . TYR A 1 84 ? -12.013 0.707 -10.698 1.00 92.81 84 TYR A CA 1
ATOM 692 C C . TYR A 1 84 ? -12.531 -0.311 -11.728 1.00 92.81 84 TYR A C 1
ATOM 694 O O . TYR A 1 84 ? -13.639 -0.119 -12.238 1.00 92.81 84 TYR A O 1
ATOM 702 N N . PRO A 1 85 ? -11.774 -1.366 -12.082 1.00 93.44 85 PRO A N 1
ATOM 703 C CA . PRO A 1 85 ? -12.272 -2.394 -12.989 1.00 93.44 85 PRO A CA 1
ATOM 704 C C . PRO A 1 85 ? -13.401 -3.192 -12.331 1.00 93.44 85 PRO A C 1
ATOM 706 O O . PRO A 1 85 ? -13.265 -3.647 -11.195 1.00 93.44 85 PRO A O 1
ATOM 709 N N . ARG A 1 86 ? -14.501 -3.400 -13.058 1.00 92.31 86 ARG A N 1
ATOM 710 C CA . ARG A 1 86 ? -15.552 -4.336 -12.642 1.00 92.31 86 ARG A CA 1
ATOM 711 C C . ARG A 1 86 ? -14.960 -5.747 -12.549 1.00 92.31 86 ARG A C 1
ATOM 713 O O . ARG A 1 86 ? -14.175 -6.121 -13.413 1.00 92.31 86 ARG A O 1
ATOM 720 N N . GLY A 1 87 ? -15.298 -6.493 -11.503 1.00 91.00 87 GLY A N 1
ATOM 721 C CA . GLY A 1 87 ? -14.655 -7.764 -11.160 1.00 91.00 87 GLY A CA 1
ATOM 722 C C . GLY A 1 87 ? -13.318 -7.641 -10.421 1.00 91.00 87 GLY A C 1
ATOM 723 O O . GLY A 1 87 ? -12.813 -8.647 -9.931 1.00 91.00 87 GLY A O 1
ATOM 724 N N . GLY A 1 88 ? -12.771 -6.430 -10.275 1.00 90.81 88 GLY A N 1
ATOM 725 C CA . GLY A 1 88 ? -11.507 -6.180 -9.589 1.00 90.81 88 GLY A CA 1
ATOM 726 C C . GLY A 1 88 ? -10.287 -6.129 -10.510 1.00 90.81 88 GLY A C 1
ATOM 727 O O . GLY A 1 88 ? -10.345 -6.329 -11.722 1.00 90.81 88 GLY A O 1
ATOM 728 N N . THR A 1 89 ? -9.128 -5.819 -9.928 1.00 90.75 89 THR A N 1
ATOM 729 C CA . THR A 1 89 ? -7.884 -5.567 -10.680 1.00 90.75 89 THR A CA 1
ATOM 730 C C . THR A 1 89 ? -7.315 -6.796 -11.398 1.00 90.75 89 THR A C 1
ATOM 732 O O . THR A 1 89 ? -6.483 -6.634 -12.292 1.00 90.75 89 THR A O 1
ATOM 735 N N . SER A 1 90 ? -7.781 -8.007 -11.071 1.00 92.56 90 SER A N 1
ATOM 736 C CA . SER A 1 90 ? -7.456 -9.254 -11.777 1.00 92.56 90 SER A CA 1
ATOM 737 C C . SER A 1 90 ? -7.885 -9.250 -13.244 1.00 92.56 90 SER A C 1
ATOM 739 O O . SER A 1 90 ? -7.162 -9.782 -14.089 1.00 92.56 90 SER A O 1
ATOM 741 N N . GLU A 1 91 ? -9.004 -8.599 -13.572 1.00 94.56 91 GLU A N 1
ATOM 742 C CA . GLU A 1 91 ? -9.588 -8.646 -14.919 1.00 94.56 91 GLU A CA 1
ATOM 743 C C . GLU A 1 91 ? -8.692 -7.981 -15.969 1.00 94.56 91 GLU A C 1
ATOM 745 O O . GLU A 1 91 ? -8.663 -8.404 -17.124 1.00 94.56 91 GLU A O 1
ATOM 750 N N . ILE A 1 92 ? -7.863 -7.013 -15.557 1.00 95.75 92 ILE A N 1
ATOM 751 C CA . ILE A 1 92 ? -6.819 -6.429 -16.410 1.00 95.75 92 ILE A CA 1
ATOM 752 C C . ILE A 1 92 ? -5.861 -7.531 -16.888 1.00 95.75 92 ILE A C 1
ATOM 754 O O . ILE A 1 92 ? -5.591 -7.647 -18.083 1.00 95.75 92 ILE A O 1
ATOM 758 N N . ALA A 1 93 ? -5.378 -8.375 -15.972 1.00 95.25 93 ALA A N 1
ATOM 759 C CA . ALA A 1 93 ? -4.465 -9.462 -16.305 1.00 95.25 93 ALA A CA 1
ATOM 760 C C . ALA A 1 93 ? -5.160 -10.556 -17.129 1.00 95.25 93 ALA A C 1
ATOM 762 O O . ALA A 1 93 ? -4.603 -10.999 -18.135 1.00 95.25 93 ALA A O 1
ATOM 763 N N . PHE A 1 94 ? -6.379 -10.967 -16.762 1.00 95.00 94 PHE A N 1
ATOM 764 C CA . PHE A 1 94 ? -7.106 -12.005 -17.500 1.00 95.00 94 PHE A CA 1
ATOM 765 C C . PHE A 1 94 ? -7.420 -11.586 -18.944 1.00 95.00 94 PHE A C 1
ATOM 767 O O . PHE A 1 94 ? -7.134 -12.347 -19.873 1.00 95.00 94 PHE A O 1
ATOM 774 N N . HIS A 1 95 ? -7.906 -10.362 -19.168 1.00 96.44 95 HIS A N 1
ATOM 775 C CA . HIS A 1 95 ? -8.161 -9.859 -20.520 1.00 96.44 95 HIS A CA 1
ATOM 776 C C . HIS A 1 95 ? -6.873 -9.625 -21.324 1.00 96.44 95 HIS A C 1
ATOM 778 O O . HIS A 1 95 ? -6.849 -9.904 -22.524 1.00 96.44 95 HIS A O 1
ATOM 784 N N . MET A 1 96 ? -5.768 -9.202 -20.693 1.00 96.88 96 MET A N 1
ATOM 785 C CA . MET A 1 96 ? -4.464 -9.135 -21.369 1.00 96.88 96 MET A CA 1
ATOM 786 C C . MET A 1 96 ? -3.980 -10.520 -21.826 1.00 96.88 96 MET A C 1
ATOM 788 O O . MET A 1 96 ? -3.504 -10.656 -22.954 1.00 96.88 96 MET A O 1
ATOM 792 N N . VAL A 1 97 ? -4.143 -11.565 -21.004 1.00 97.31 97 VAL A N 1
ATOM 793 C CA . VAL A 1 97 ? -3.803 -12.948 -21.388 1.00 97.31 97 VAL A CA 1
ATOM 794 C C . VAL A 1 97 ? -4.668 -13.428 -22.556 1.00 97.31 97 VAL A C 1
ATOM 796 O O . VAL A 1 97 ? -4.124 -13.956 -23.529 1.00 97.31 97 VAL A O 1
ATOM 799 N N . GLN A 1 98 ? -5.984 -13.193 -22.508 1.00 96.75 98 GLN A N 1
ATOM 800 C CA . GLN A 1 98 ? -6.909 -13.518 -23.602 1.00 96.75 98 GLN A CA 1
ATOM 801 C C . GLN A 1 98 ? -6.509 -12.815 -24.909 1.00 96.75 98 GLN A C 1
ATOM 803 O O . GLN A 1 98 ? -6.423 -13.460 -25.954 1.00 96.75 98 GLN A O 1
ATOM 808 N N . ALA A 1 99 ? -6.192 -11.517 -24.856 1.00 97.88 99 ALA A N 1
ATOM 809 C CA . ALA A 1 99 ? -5.772 -10.744 -26.023 1.00 97.88 99 ALA A CA 1
ATOM 810 C C . ALA A 1 99 ? -4.459 -11.268 -26.634 1.00 97.88 99 ALA A C 1
ATOM 812 O O . ALA A 1 99 ? -4.355 -11.384 -27.857 1.00 97.88 99 ALA A O 1
ATOM 813 N N . ILE A 1 100 ? -3.476 -11.640 -25.804 1.00 97.88 100 ILE A N 1
ATOM 814 C CA . ILE A 1 100 ? -2.211 -12.248 -26.255 1.00 97.88 100 ILE A CA 1
ATOM 815 C C . ILE A 1 100 ? -2.466 -13.605 -26.928 1.00 97.88 100 ILE A C 1
ATOM 817 O O . ILE A 1 100 ? -1.920 -13.871 -27.999 1.00 97.88 100 ILE A O 1
ATOM 821 N N . GLN A 1 101 ? -3.297 -14.458 -26.324 1.00 97.69 101 GLN A N 1
ATOM 822 C CA . GLN A 1 101 ? -3.615 -15.789 -26.853 1.00 97.69 101 GLN A CA 1
ATOM 823 C C . GLN A 1 101 ? -4.408 -15.725 -28.166 1.00 97.69 101 GLN A C 1
ATOM 825 O O . GLN A 1 101 ? -4.110 -16.485 -29.088 1.00 97.69 101 GLN A O 1
ATOM 830 N N . HIS A 1 102 ? -5.359 -14.792 -28.285 1.00 97.75 102 HIS A N 1
ATOM 831 C CA . HIS A 1 102 ? -6.145 -14.569 -29.504 1.00 97.75 102 HIS A CA 1
ATOM 832 C C . HIS A 1 102 ? -5.259 -14.225 -30.712 1.00 97.75 102 HIS A C 1
ATOM 834 O O . HIS A 1 102 ? -5.454 -14.761 -31.798 1.00 97.75 102 HIS A O 1
ATOM 840 N N . HIS A 1 103 ? -4.213 -13.418 -30.508 1.00 98.06 103 HIS A N 1
ATOM 841 C CA . HIS A 1 103 ? -3.224 -13.079 -31.540 1.00 98.06 103 HIS A CA 1
ATOM 842 C C . HIS A 1 103 ? -2.127 -14.153 -31.711 1.00 98.06 103 HIS A C 1
ATOM 844 O O . HIS A 1 103 ? -1.021 -13.864 -32.165 1.00 98.06 103 HIS A O 1
ATOM 850 N N . GLY A 1 104 ? -2.406 -15.403 -31.327 1.00 97.69 104 GLY A N 1
ATOM 851 C CA . GLY A 1 104 ? -1.509 -16.548 -31.494 1.00 97.69 104 GLY A CA 1
ATOM 852 C C . GLY A 1 104 ? -0.359 -16.635 -30.484 1.00 97.69 104 GLY A C 1
ATOM 853 O O . GLY A 1 104 ? 0.407 -17.599 -30.533 1.00 97.69 104 GLY A O 1
ATOM 854 N N . GLY A 1 105 ? -0.244 -15.687 -29.550 1.00 97.31 105 GLY A N 1
ATOM 855 C CA . GLY A 1 105 ? 0.771 -15.679 -28.499 1.00 97.31 105 GLY A CA 1
ATOM 856 C C . GLY A 1 105 ? 0.583 -16.782 -27.452 1.00 97.31 105 GLY A C 1
ATOM 857 O O . GLY A 1 105 ? -0.384 -17.548 -27.462 1.00 97.31 105 GLY A O 1
ATOM 858 N N . ARG A 1 106 ? 1.532 -16.886 -26.518 1.00 95.06 106 ARG A N 1
ATOM 859 C CA . ARG A 1 106 ? 1.477 -17.813 -25.378 1.00 95.06 106 ARG A CA 1
ATOM 860 C C . ARG A 1 106 ? 1.895 -17.084 -24.108 1.00 95.06 106 ARG A C 1
ATOM 862 O O . ARG A 1 106 ? 2.809 -16.267 -24.138 1.00 95.06 106 ARG A O 1
ATOM 869 N N . VAL A 1 107 ? 1.237 -17.415 -23.001 1.00 95.38 107 VAL A N 1
ATOM 870 C CA . VAL A 1 107 ? 1.570 -16.927 -21.659 1.00 95.38 107 VAL A CA 1
ATOM 871 C C . VAL A 1 107 ? 1.875 -18.147 -20.802 1.00 95.38 107 VAL A C 1
ATOM 873 O O . VAL A 1 107 ? 1.055 -19.060 -20.725 1.00 95.38 107 VAL A O 1
ATOM 876 N N . LEU A 1 108 ? 3.067 -18.186 -20.206 1.00 92.69 108 LEU A N 1
ATOM 877 C CA . LEU A 1 108 ? 3.552 -19.316 -19.415 1.00 92.69 108 LEU A CA 1
ATOM 878 C C . LEU A 1 108 ? 3.602 -18.919 -17.937 1.00 92.69 108 LEU A C 1
ATOM 880 O O . LEU A 1 108 ? 4.394 -18.067 -17.541 1.00 92.69 108 LEU A O 1
ATOM 884 N N . VAL A 1 109 ? 2.753 -19.541 -17.120 1.00 92.50 109 VAL A N 1
ATOM 885 C CA . VAL A 1 109 ? 2.745 -19.362 -15.660 1.00 92.50 109 VAL A CA 1
ATOM 886 C C . VAL A 1 109 ? 3.647 -20.391 -14.978 1.00 92.50 109 VAL A C 1
ATOM 888 O O . VAL A 1 109 ? 3.945 -21.440 -15.541 1.00 92.50 109 VAL A O 1
ATOM 891 N N . GLN A 1 110 ? 4.103 -20.089 -13.758 1.00 90.56 110 GLN A N 1
ATOM 892 C CA . GLN A 1 110 ? 5.071 -20.904 -13.003 1.00 90.56 110 GLN A CA 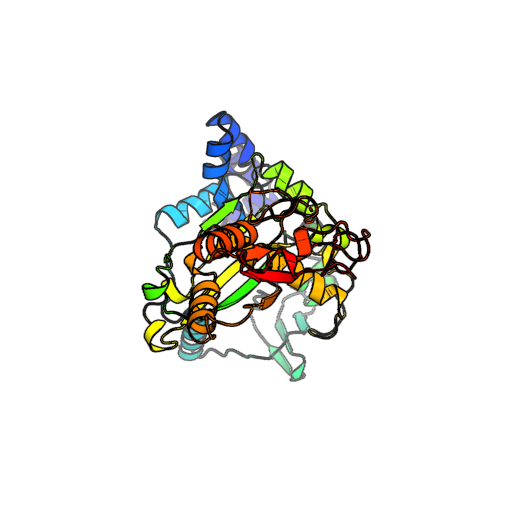1
ATOM 893 C C . GLN A 1 110 ? 6.394 -21.210 -13.742 1.00 90.56 110 GLN A C 1
ATOM 895 O O . GLN A 1 110 ? 7.097 -22.153 -13.374 1.00 90.56 110 GLN A O 1
ATOM 900 N N . ALA A 1 111 ? 6.752 -20.399 -14.741 1.00 92.88 111 ALA A N 1
ATOM 901 C CA . ALA A 1 111 ? 7.928 -20.551 -15.594 1.00 92.88 111 ALA A CA 1
ATOM 902 C C . ALA A 1 111 ? 9.013 -19.498 -15.252 1.00 92.88 111 ALA A C 1
ATOM 904 O O . ALA A 1 111 ? 9.181 -18.533 -15.997 1.00 92.88 111 ALA A O 1
ATOM 905 N N . PRO A 1 112 ? 9.739 -19.623 -14.120 1.00 93.81 112 PRO A N 1
ATOM 906 C CA . PRO A 1 112 ? 10.754 -18.648 -13.733 1.00 93.81 112 PRO A CA 1
ATOM 907 C C . PRO A 1 112 ? 11.947 -18.683 -14.696 1.00 93.81 112 PRO A C 1
ATOM 909 O O . PRO A 1 112 ? 12.616 -19.711 -14.840 1.00 93.81 112 PRO A O 1
ATOM 912 N N . VAL A 1 113 ? 12.223 -17.542 -15.327 1.00 95.50 113 VAL A N 1
ATOM 913 C CA . VAL A 1 113 ? 13.446 -17.316 -16.104 1.00 95.50 113 VAL A CA 1
ATOM 914 C C . VAL A 1 113 ? 14.624 -17.151 -15.147 1.00 95.50 113 VAL A C 1
ATOM 916 O O . VAL A 1 113 ? 14.566 -16.323 -14.240 1.00 95.50 113 VAL A O 1
ATOM 919 N N . THR A 1 114 ? 15.697 -17.914 -15.357 1.00 95.38 114 THR A N 1
ATOM 920 C CA . THR A 1 114 ? 16.948 -17.793 -14.584 1.00 95.38 114 THR A CA 1
ATOM 921 C C . THR A 1 114 ? 17.970 -16.918 -15.287 1.00 95.38 114 THR A C 1
ATOM 923 O O . THR A 1 114 ? 18.729 -16.213 -14.631 1.00 95.38 114 THR A O 1
ATOM 926 N N . ASN A 1 115 ? 18.000 -16.964 -16.622 1.00 96.31 115 ASN A N 1
ATOM 927 C CA . ASN A 1 115 ? 19.021 -16.313 -17.433 1.00 96.31 115 ASN A CA 1
ATOM 928 C C . ASN A 1 115 ? 18.433 -15.802 -18.750 1.00 96.31 115 ASN A C 1
ATOM 930 O O . ASN A 1 115 ? 17.582 -16.452 -19.359 1.00 96.31 115 ASN A O 1
ATOM 934 N N . ILE A 1 116 ? 18.953 -14.671 -19.216 1.00 97.94 116 ILE A N 1
ATOM 935 C CA . ILE A 1 116 ? 18.839 -14.216 -20.599 1.00 97.94 116 ILE A CA 1
ATOM 936 C C . ILE A 1 116 ? 20.042 -14.786 -21.351 1.00 97.94 116 ILE A C 1
ATOM 938 O O . ILE A 1 116 ? 21.186 -14.603 -20.939 1.00 97.94 116 ILE A O 1
ATOM 942 N N . ILE A 1 117 ? 19.776 -15.493 -22.444 1.00 97.00 117 ILE A N 1
ATOM 943 C CA . ILE A 1 117 ? 20.796 -16.111 -23.291 1.00 97.00 117 ILE A CA 1
ATOM 944 C C . ILE A 1 117 ? 21.268 -15.051 -24.286 1.00 97.00 117 ILE A C 1
ATOM 946 O O . ILE A 1 117 ? 20.441 -14.426 -24.957 1.00 97.00 117 ILE A O 1
ATOM 950 N N . CYS A 1 118 ? 22.581 -14.855 -24.394 1.00 97.44 118 CYS A N 1
ATOM 951 C CA . CYS A 1 118 ? 23.200 -13.927 -25.339 1.00 97.44 118 CYS A CA 1
ATOM 952 C C . CYS A 1 118 ? 24.160 -14.660 -26.281 1.00 97.44 118 CYS A C 1
ATOM 954 O O . CYS A 1 118 ? 24.782 -15.638 -25.878 1.00 97.44 118 CYS A O 1
ATOM 956 N N . ASP A 1 119 ? 24.306 -14.155 -27.507 1.00 95.50 119 ASP A N 1
ATOM 957 C CA . ASP A 1 119 ? 25.360 -14.592 -28.426 1.00 95.50 119 ASP A CA 1
ATOM 958 C C . ASP A 1 119 ? 26.727 -13.956 -28.105 1.00 95.50 119 ASP A C 1
ATOM 960 O O . ASP A 1 119 ? 26.832 -13.044 -27.279 1.00 95.50 119 ASP A O 1
ATOM 964 N N . ASP A 1 120 ? 27.773 -14.384 -28.819 1.00 93.38 120 ASP A N 1
ATOM 965 C CA . ASP A 1 120 ? 29.156 -13.886 -28.682 1.00 93.38 120 ASP A CA 1
ATOM 966 C C . ASP A 1 120 ? 29.302 -12.368 -28.918 1.00 93.38 120 ASP A C 1
ATOM 968 O O . ASP A 1 120 ? 30.336 -11.773 -28.619 1.00 93.38 120 ASP A O 1
ATOM 972 N N . LYS A 1 121 ? 28.271 -11.723 -29.480 1.00 93.06 121 LYS A N 1
ATOM 973 C CA . LYS A 1 121 ? 28.202 -10.279 -29.751 1.00 93.06 121 LYS A CA 1
ATOM 974 C C . LYS A 1 121 ? 27.374 -9.539 -28.692 1.00 93.06 121 LYS A C 1
ATOM 976 O O . LYS A 1 121 ? 27.064 -8.360 -28.869 1.00 93.06 121 LYS A O 1
ATOM 981 N N . GLY A 1 122 ? 27.001 -10.218 -27.605 1.00 93.19 122 GLY A N 1
ATOM 982 C CA . GLY A 1 122 ? 26.214 -9.687 -26.493 1.00 93.19 122 GLY A CA 1
ATOM 983 C C . GLY A 1 122 ? 24.735 -9.457 -26.814 1.00 93.19 122 GLY A C 1
ATOM 984 O O . GLY A 1 122 ? 24.036 -8.817 -26.027 1.00 93.19 122 GLY A O 1
ATOM 985 N N . ARG A 1 123 ? 24.227 -9.946 -27.952 1.00 94.94 123 ARG A N 1
ATOM 986 C CA . ARG A 1 123 ? 22.817 -9.782 -28.338 1.00 94.94 123 ARG A CA 1
ATOM 987 C C . ARG A 1 123 ? 21.984 -10.849 -27.642 1.00 94.94 123 ARG A C 1
ATOM 989 O O . ARG A 1 123 ? 22.321 -12.023 -27.730 1.00 94.94 123 ARG A O 1
ATOM 996 N N . ALA A 1 124 ? 20.890 -10.462 -26.990 1.00 97.12 124 ALA A N 1
ATOM 997 C CA . ALA A 1 124 ? 19.949 -11.425 -26.423 1.00 97.12 124 ALA A CA 1
ATOM 998 C C . ALA A 1 124 ? 19.283 -12.252 -27.542 1.00 97.12 124 ALA A C 1
ATOM 1000 O O . ALA A 1 124 ? 18.757 -11.681 -28.498 1.00 97.12 124 ALA A O 1
ATOM 1001 N N . VAL A 1 125 ? 19.317 -13.578 -27.406 1.00 97.88 125 VAL A N 1
ATOM 1002 C CA . VAL A 1 125 ? 18.787 -14.561 -28.371 1.00 97.88 125 VAL A CA 1
ATOM 1003 C C . VAL A 1 125 ? 17.776 -15.534 -27.756 1.00 97.88 125 VAL A C 1
ATOM 1005 O O . VAL A 1 125 ? 17.148 -16.297 -28.483 1.00 97.88 125 VAL A O 1
ATOM 1008 N N . GLY A 1 126 ? 17.574 -15.503 -26.437 1.00 97.56 126 GLY A N 1
ATOM 1009 C CA . GLY A 1 126 ? 16.592 -16.348 -25.758 1.00 97.56 126 GLY A CA 1
ATOM 1010 C C . GLY A 1 126 ? 16.590 -16.180 -24.241 1.00 97.56 126 GLY A C 1
ATOM 1011 O O . GLY A 1 126 ? 17.231 -15.278 -23.699 1.00 97.56 126 GLY A O 1
ATOM 1012 N N . VAL A 1 127 ? 15.875 -17.066 -23.550 1.00 97.19 127 VAL A N 1
ATOM 1013 C CA . VAL A 1 127 ? 15.845 -17.169 -22.081 1.00 97.19 127 VAL A CA 1
ATOM 1014 C C . VAL A 1 127 ? 15.872 -18.629 -21.628 1.00 97.19 127 VAL A C 1
ATOM 1016 O O . VAL A 1 127 ? 15.267 -19.481 -22.277 1.00 97.19 127 VAL A O 1
ATOM 1019 N N . LYS A 1 128 ? 16.521 -18.919 -20.495 1.00 95.62 128 LYS A N 1
ATOM 1020 C CA . LYS A 1 128 ? 16.473 -20.237 -19.839 1.00 95.62 128 LYS A CA 1
ATOM 1021 C C . LYS A 1 128 ? 15.441 -20.247 -18.709 1.00 95.62 128 LYS A C 1
ATOM 1023 O O . LYS A 1 128 ? 15.413 -19.324 -17.893 1.00 95.62 128 LYS A O 1
ATOM 1028 N N . VAL A 1 129 ? 14.603 -21.286 -18.660 1.00 93.81 129 VAL A N 1
ATOM 1029 C CA . VAL A 1 129 ? 13.494 -21.442 -17.701 1.00 93.81 129 VAL A CA 1
ATOM 1030 C C . VAL A 1 129 ? 13.760 -22.612 -16.750 1.00 93.81 129 VAL A C 1
ATOM 1032 O O . VAL A 1 129 ? 13.872 -23.752 -17.196 1.00 93.81 129 VAL A O 1
ATOM 1035 N N . ALA A 1 130 ? 13.798 -22.356 -15.435 1.00 84.00 130 ALA A N 1
ATOM 1036 C CA . ALA A 1 130 ? 14.304 -23.322 -14.447 1.00 84.00 130 ALA A CA 1
ATOM 1037 C C . ALA A 1 130 ? 13.548 -24.662 -14.436 1.00 84.00 130 ALA A C 1
ATOM 1039 O O . ALA A 1 130 ? 14.136 -25.719 -14.629 1.00 84.00 130 ALA A O 1
ATOM 1040 N N . LYS A 1 131 ? 12.226 -24.620 -14.207 1.00 72.19 131 LYS A N 1
ATOM 1041 C CA . LYS A 1 131 ? 11.400 -25.819 -13.951 1.00 72.19 131 LYS A CA 1
ATOM 1042 C C . LYS A 1 131 ? 11.229 -26.750 -15.157 1.00 72.19 131 LYS A C 1
ATOM 1044 O O . LYS A 1 131 ? 10.693 -27.839 -14.993 1.00 72.19 131 LYS A O 1
ATOM 1049 N N . LEU A 1 132 ? 11.617 -26.302 -16.348 1.00 67.88 132 LEU A N 1
ATOM 1050 C CA . LEU A 1 132 ? 11.477 -27.046 -17.601 1.00 67.88 132 LEU A CA 1
ATOM 1051 C C . LEU A 1 132 ? 12.841 -27.474 -18.171 1.00 67.88 132 LEU A C 1
ATOM 1053 O O . LEU A 1 132 ? 12.873 -28.098 -19.225 1.00 67.88 132 LEU A O 1
ATOM 1057 N N . ASP A 1 133 ? 13.943 -27.034 -17.547 1.00 74.25 133 ASP A N 1
ATOM 1058 C CA . ASP A 1 133 ? 15.313 -26.995 -18.092 1.00 74.25 133 ASP A CA 1
ATOM 1059 C C . ASP A 1 133 ? 15.397 -26.585 -19.581 1.00 74.25 133 ASP A C 1
ATOM 1061 O O . ASP A 1 133 ? 16.276 -26.995 -20.333 1.00 74.25 133 ASP A O 1
ATOM 1065 N N . THR A 1 134 ? 14.439 -25.763 -20.018 1.00 86.38 134 THR A N 1
ATOM 1066 C CA . THR A 1 134 ? 14.178 -25.457 -21.427 1.00 86.38 134 THR A CA 1
ATOM 1067 C C . THR A 1 134 ? 14.664 -24.055 -21.760 1.00 86.38 134 THR A C 1
ATOM 1069 O O . THR A 1 134 ? 14.427 -23.099 -21.013 1.00 86.38 134 THR A O 1
ATOM 1072 N N . GLU A 1 135 ? 15.296 -23.925 -22.923 1.00 93.94 135 GLU A N 1
ATOM 1073 C CA . GLU A 1 135 ? 15.656 -22.643 -23.517 1.00 93.94 135 GLU A CA 1
ATOM 1074 C C . GLU A 1 135 ? 14.598 -22.206 -24.532 1.00 93.94 135 GLU A C 1
ATOM 1076 O O . GLU A 1 135 ? 14.288 -22.920 -25.486 1.00 93.94 135 GLU A O 1
ATOM 1081 N N . ILE A 1 136 ? 14.050 -21.008 -24.342 1.00 94.69 136 ILE A N 1
ATOM 1082 C CA . ILE A 1 136 ? 13.102 -20.390 -25.268 1.00 94.69 136 ILE A CA 1
ATOM 1083 C C . ILE A 1 136 ? 13.880 -19.392 -26.126 1.00 94.69 136 ILE A C 1
ATOM 1085 O O . ILE A 1 136 ? 14.243 -18.309 -25.665 1.00 94.69 136 ILE A O 1
ATOM 1089 N N . GLN A 1 137 ? 14.143 -19.772 -27.375 1.00 96.75 137 GLN A N 1
ATOM 1090 C CA . GLN A 1 137 ? 14.828 -18.936 -28.362 1.00 96.75 137 GLN A CA 1
ATOM 1091 C C . GLN A 1 137 ? 13.902 -17.803 -28.842 1.00 96.75 137 GLN A C 1
ATOM 1093 O O . GLN A 1 137 ? 12.746 -18.036 -29.196 1.00 96.75 137 GLN A O 1
ATOM 1098 N N . ALA A 1 138 ? 14.402 -16.567 -28.859 1.00 96.56 138 ALA A N 1
ATOM 1099 C CA . ALA A 1 138 ? 13.630 -15.360 -29.137 1.00 96.56 138 ALA A CA 1
ATOM 1100 C C . ALA A 1 138 ? 14.475 -14.287 -29.847 1.00 96.56 138 ALA A C 1
ATOM 1102 O O . ALA A 1 138 ? 15.535 -13.888 -29.376 1.00 96.56 138 ALA A O 1
ATOM 1103 N N . LYS A 1 139 ? 13.963 -13.742 -30.961 1.00 95.94 139 LYS A N 1
ATOM 1104 C CA . LYS A 1 139 ? 14.638 -12.673 -31.733 1.00 95.94 139 LYS A CA 1
ATOM 1105 C C . LYS A 1 139 ? 14.713 -11.328 -30.993 1.00 95.94 139 LYS A C 1
ATOM 1107 O O . LYS A 1 139 ? 15.485 -10.459 -31.385 1.00 95.94 139 LYS A O 1
ATOM 1112 N N . ILE A 1 140 ? 13.859 -11.140 -29.988 1.00 96.56 140 ILE A N 1
ATOM 1113 C CA . ILE A 1 140 ? 13.768 -9.961 -29.123 1.00 96.56 140 ILE A CA 1
ATOM 1114 C C . ILE A 1 140 ? 13.421 -10.475 -27.724 1.00 96.56 140 ILE A C 1
ATOM 1116 O O . ILE A 1 140 ? 12.479 -11.251 -27.578 1.00 96.56 140 ILE A O 1
ATOM 1120 N N . VAL A 1 141 ? 14.148 -10.017 -26.704 1.00 97.12 141 VAL A N 1
ATOM 1121 C CA . VAL A 1 141 ? 13.836 -10.274 -25.291 1.00 97.12 141 VAL A CA 1
ATOM 1122 C C . VAL A 1 141 ? 13.472 -8.947 -24.629 1.00 97.12 141 VAL A C 1
ATOM 1124 O O . VAL A 1 141 ? 14.258 -8.001 -24.657 1.00 97.12 141 VAL A O 1
ATOM 1127 N N . ILE A 1 142 ? 12.280 -8.876 -24.037 1.00 96.69 142 ILE A N 1
ATOM 1128 C CA . ILE A 1 142 ? 11.818 -7.744 -23.226 1.00 96.69 142 ILE A CA 1
ATOM 1129 C C . ILE A 1 142 ? 11.785 -8.230 -21.776 1.00 96.69 142 ILE A C 1
ATOM 1131 O O . ILE A 1 142 ? 11.041 -9.153 -21.458 1.00 96.69 142 ILE A O 1
ATOM 1135 N N . SER A 1 143 ? 12.610 -7.637 -20.910 1.00 96.50 143 SER A N 1
ATOM 1136 C CA . SER A 1 143 ? 12.643 -7.975 -19.483 1.00 96.50 143 SER A CA 1
ATOM 1137 C C . SER A 1 143 ? 11.866 -6.944 -18.674 1.00 96.50 143 SER A C 1
ATOM 1139 O O . SER A 1 143 ? 12.308 -5.802 -18.547 1.00 96.50 143 SER A O 1
ATOM 1141 N N . ASP A 1 144 ? 10.746 -7.373 -18.095 1.00 95.75 144 ASP A N 1
ATOM 1142 C CA . ASP A 1 144 ? 9.981 -6.605 -17.103 1.00 95.75 144 ASP A CA 1
ATOM 1143 C C . ASP A 1 144 ? 10.324 -7.020 -15.655 1.00 95.75 144 ASP A C 1
ATOM 1145 O O . ASP A 1 144 ? 9.714 -6.576 -14.691 1.00 95.75 144 ASP A O 1
ATOM 1149 N N . ALA A 1 145 ? 11.369 -7.838 -15.463 1.00 94.38 145 ALA A N 1
ATOM 1150 C CA . ALA A 1 145 ? 11.823 -8.307 -14.147 1.00 94.38 145 ALA A CA 1
ATOM 1151 C C . ALA A 1 145 ? 12.449 -7.205 -13.256 1.00 94.38 145 ALA A C 1
ATOM 1153 O O . ALA A 1 145 ? 13.070 -7.506 -12.236 1.00 94.38 145 ALA A O 1
ATOM 1154 N N . GLY A 1 146 ? 12.339 -5.933 -13.646 1.00 91.25 146 GLY A N 1
ATOM 1155 C CA . GLY A 1 146 ? 13.012 -4.796 -13.023 1.00 91.25 146 GLY A CA 1
ATOM 1156 C C . GLY A 1 146 ? 14.484 -4.652 -13.433 1.00 91.25 146 GLY A C 1
ATOM 1157 O O . GLY A 1 146 ? 15.181 -5.620 -13.760 1.00 91.25 146 GLY A O 1
ATOM 1158 N N . LEU A 1 147 ? 14.981 -3.410 -13.406 1.00 90.88 147 LEU A N 1
ATOM 1159 C CA . LEU A 1 147 ? 16.332 -3.060 -13.867 1.00 90.88 147 LEU A CA 1
ATOM 1160 C C . LEU A 1 147 ? 17.432 -3.802 -13.091 1.00 90.88 147 LEU A C 1
ATOM 1162 O O . LEU A 1 147 ? 18.374 -4.321 -13.689 1.00 90.88 147 LEU A O 1
ATOM 1166 N N . VAL A 1 148 ? 17.302 -3.864 -11.762 1.00 90.69 148 VAL A N 1
ATOM 1167 C CA . VAL A 1 148 ? 18.317 -4.451 -10.877 1.00 90.69 148 VAL A CA 1
ATOM 1168 C C . VAL A 1 148 ? 18.474 -5.949 -11.148 1.00 90.69 148 VAL A C 1
ATOM 1170 O O . VAL A 1 148 ? 19.588 -6.394 -11.411 1.00 90.69 148 VAL A O 1
ATOM 1173 N N . ASN A 1 149 ? 17.375 -6.706 -11.166 1.00 92.44 149 ASN A N 1
ATOM 1174 C CA . ASN A 1 149 ? 17.399 -8.156 -11.391 1.00 92.44 149 ASN A CA 1
ATOM 1175 C C . ASN A 1 149 ? 17.865 -8.495 -12.814 1.00 92.44 149 ASN A C 1
ATOM 1177 O O . ASN A 1 149 ? 18.685 -9.391 -13.009 1.00 92.44 149 ASN A O 1
ATOM 1181 N N . THR A 1 150 ? 17.408 -7.731 -13.815 1.00 95.12 150 THR A N 1
ATOM 1182 C CA . THR A 1 150 ? 17.801 -7.942 -15.218 1.00 95.12 150 THR A CA 1
ATOM 1183 C C . THR A 1 150 ? 19.321 -7.881 -15.393 1.00 95.12 150 THR A C 1
ATOM 1185 O O . THR A 1 150 ? 19.893 -8.763 -16.023 1.00 95.12 150 THR A O 1
ATOM 1188 N N . PHE A 1 151 ? 19.993 -6.887 -14.802 1.00 94.25 151 PHE A N 1
ATOM 1189 C CA . PHE A 1 151 ? 21.438 -6.686 -14.981 1.00 94.25 151 PHE A CA 1
ATOM 1190 C C . PHE A 1 151 ? 22.333 -7.346 -13.922 1.00 94.25 151 PHE A C 1
ATOM 1192 O O . PHE A 1 151 ? 23.504 -7.573 -14.210 1.00 94.25 151 PHE A O 1
ATOM 1199 N N . LYS A 1 152 ? 21.839 -7.632 -12.709 1.00 92.06 152 LYS A N 1
ATOM 1200 C CA . LYS A 1 152 ? 22.631 -8.290 -11.648 1.00 92.06 152 LYS A CA 1
ATOM 1201 C C . LYS A 1 152 ? 22.390 -9.798 -11.533 1.00 92.06 152 LYS A C 1
ATOM 1203 O O . LYS A 1 152 ? 23.135 -10.455 -10.812 1.00 92.06 152 LYS A O 1
ATOM 1208 N N . THR A 1 153 ? 21.362 -10.338 -12.191 1.00 93.94 153 THR A N 1
ATOM 1209 C CA . THR A 1 153 ? 20.951 -11.744 -12.027 1.00 93.94 153 THR A CA 1
ATOM 1210 C C . THR A 1 153 ? 20.682 -12.442 -13.358 1.00 93.94 153 THR A C 1
ATOM 1212 O O . THR A 1 153 ? 21.187 -13.539 -13.564 1.00 93.94 153 THR A O 1
ATOM 1215 N N . LEU A 1 154 ? 19.911 -11.827 -14.265 1.00 97.00 154 LEU A N 1
ATOM 1216 C CA . LEU A 1 154 ? 19.467 -12.505 -15.492 1.00 97.00 154 LEU A CA 1
ATOM 1217 C C . LEU A 1 154 ? 20.473 -12.409 -16.652 1.00 97.00 154 LEU A C 1
ATOM 1219 O O . LEU A 1 154 ? 20.662 -13.389 -17.370 1.00 97.00 154 LEU A O 1
ATOM 1223 N N . LEU A 1 155 ? 21.101 -11.250 -16.870 1.00 97.25 155 LEU A N 1
ATOM 1224 C CA . LEU A 1 155 ? 22.086 -11.059 -17.942 1.00 97.25 155 LEU A CA 1
ATOM 1225 C C . LEU A 1 155 ? 23.451 -11.693 -17.605 1.00 97.25 155 LEU A C 1
ATOM 1227 O O . LEU A 1 155 ? 23.886 -11.624 -16.453 1.00 97.25 155 LEU A O 1
ATOM 1231 N N . PRO A 1 156 ? 24.193 -12.209 -18.606 1.00 96.62 156 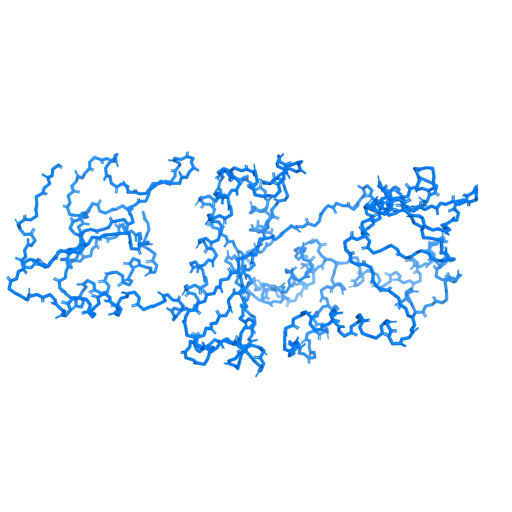PRO A N 1
ATOM 1232 C CA . PRO A 1 156 ? 25.586 -12.612 -18.428 1.00 96.62 156 PRO A CA 1
ATOM 1233 C C . PRO A 1 156 ? 26.439 -11.430 -17.923 1.00 96.62 156 PRO A C 1
ATOM 1235 O O . PRO A 1 156 ? 26.340 -10.341 -18.502 1.00 96.62 156 PRO A O 1
ATOM 1238 N N . PRO A 1 157 ? 27.308 -11.600 -16.904 1.00 94.94 157 PRO A N 1
ATOM 1239 C CA . PRO A 1 157 ? 27.989 -10.478 -16.248 1.00 94.94 157 PRO A CA 1
ATOM 1240 C C . PRO A 1 157 ? 28.768 -9.549 -17.186 1.00 94.94 157 PRO A C 1
ATOM 1242 O O . PRO A 1 157 ? 28.707 -8.334 -17.020 1.00 94.94 157 PRO A O 1
ATOM 1245 N N . LEU A 1 158 ? 29.446 -10.094 -18.203 1.00 94.88 158 LEU A N 1
ATOM 1246 C CA . LEU A 1 158 ? 30.193 -9.303 -19.191 1.00 94.88 158 LEU A CA 1
ATOM 1247 C C . LEU A 1 158 ? 29.266 -8.438 -20.064 1.00 94.88 158 LEU A C 1
ATOM 1249 O O . LEU A 1 158 ? 29.551 -7.264 -20.295 1.00 94.88 158 LEU A O 1
ATOM 1253 N N . VAL A 1 159 ? 28.124 -8.986 -20.495 1.00 95.56 159 VAL A N 1
ATOM 1254 C CA . VAL A 1 159 ? 27.113 -8.265 -21.291 1.00 95.56 159 VAL A CA 1
ATOM 1255 C C . VAL A 1 159 ? 26.438 -7.181 -20.449 1.00 95.56 159 VAL A C 1
ATOM 1257 O O . VAL A 1 159 ? 26.222 -6.067 -20.925 1.00 95.56 159 VAL A O 1
ATOM 1260 N N . ALA A 1 160 ? 26.154 -7.478 -19.178 1.00 94.69 160 ALA A N 1
ATOM 1261 C CA . ALA A 1 160 ? 25.623 -6.501 -18.238 1.00 94.69 160 ALA A CA 1
ATOM 1262 C C . ALA A 1 160 ? 26.604 -5.334 -18.024 1.00 94.69 160 ALA A C 1
ATOM 1264 O O . ALA A 1 160 ? 26.213 -4.178 -18.179 1.00 94.69 160 ALA A O 1
ATOM 1265 N N . GLN A 1 161 ? 27.875 -5.630 -17.729 1.00 93.94 161 GLN A N 1
ATOM 1266 C CA . GLN A 1 161 ? 28.920 -4.640 -17.437 1.00 93.94 161 GLN A CA 1
ATOM 1267 C C . GLN A 1 161 ? 29.303 -3.773 -18.646 1.00 93.94 161 GLN A C 1
ATOM 1269 O O . GLN A 1 161 ? 29.635 -2.603 -18.466 1.00 93.94 161 GLN A O 1
ATOM 1274 N N . ALA A 1 162 ? 29.196 -4.298 -19.871 1.00 92.50 162 ALA A N 1
ATOM 1275 C CA . ALA A 1 162 ? 29.416 -3.532 -21.102 1.00 92.50 162 ALA A CA 1
ATOM 1276 C C . ALA A 1 162 ? 28.359 -2.430 -21.350 1.00 92.50 162 ALA A C 1
ATOM 1278 O O . ALA A 1 162 ? 28.552 -1.558 -22.200 1.00 92.50 162 ALA A O 1
ATOM 1279 N N . SER A 1 163 ? 27.233 -2.442 -20.627 1.00 90.38 163 SER A N 1
ATOM 1280 C CA . SER A 1 163 ? 26.183 -1.433 -20.764 1.00 90.38 163 SER A CA 1
ATOM 1281 C C . SER A 1 163 ? 26.485 -0.159 -19.975 1.00 90.38 163 SER A C 1
ATOM 1283 O O . SER A 1 163 ? 26.696 -0.194 -18.763 1.00 90.38 163 SER A O 1
ATOM 1285 N N . TYR A 1 164 ? 26.337 1.001 -20.626 1.00 87.06 164 TYR A N 1
ATOM 1286 C CA . TYR A 1 164 ? 26.397 2.320 -19.976 1.00 87.06 164 TYR A CA 1
ATOM 1287 C C . TYR A 1 164 ? 25.383 2.490 -18.826 1.00 87.06 164 TYR A C 1
ATOM 1289 O O . TYR A 1 164 ? 25.526 3.392 -18.001 1.00 87.06 164 TYR A O 1
ATOM 1297 N N . ILE A 1 165 ? 24.348 1.642 -18.774 1.00 88.12 165 ILE A N 1
ATOM 1298 C CA . ILE A 1 165 ? 23.334 1.644 -17.717 1.00 88.12 165 ILE A CA 1
ATOM 1299 C C . ILE A 1 165 ? 23.883 1.012 -16.431 1.00 88.12 165 ILE A C 1
ATOM 1301 O O . ILE A 1 165 ? 23.525 1.466 -15.350 1.00 88.12 165 ILE A O 1
ATOM 1305 N N . TYR A 1 166 ? 24.780 0.024 -16.513 1.00 90.06 166 TYR A N 1
ATOM 1306 C CA . TYR A 1 166 ? 25.279 -0.743 -15.363 1.00 90.06 166 TYR A CA 1
ATOM 1307 C C . TYR A 1 166 ? 25.815 0.115 -14.192 1.00 90.06 166 TYR A C 1
ATOM 1309 O O . TYR A 1 166 ? 25.341 -0.076 -13.068 1.00 90.06 166 TYR A O 1
ATOM 1317 N N . PRO A 1 167 ? 26.694 1.124 -14.397 1.00 88.31 167 PRO A N 1
ATOM 1318 C CA . PRO A 1 167 ? 27.129 2.016 -13.314 1.00 88.31 167 PRO A CA 1
ATOM 1319 C C . PRO A 1 167 ? 26.025 2.952 -12.788 1.00 88.31 167 PRO A C 1
ATOM 1321 O O . PRO A 1 167 ? 26.165 3.520 -11.705 1.00 88.31 167 PRO A O 1
ATOM 1324 N N . LEU A 1 168 ? 24.913 3.126 -13.513 1.00 87.25 168 LEU A N 1
ATOM 1325 C CA . LEU A 1 168 ? 23.746 3.870 -13.026 1.00 87.25 168 LEU A CA 1
ATOM 1326 C C . LEU A 1 168 ? 22.886 3.020 -12.079 1.00 87.25 168 LEU A C 1
ATOM 1328 O O . LEU A 1 168 ? 22.247 3.579 -11.196 1.00 87.25 168 LEU A O 1
ATOM 1332 N N . ILE A 1 169 ? 22.913 1.687 -12.191 1.00 87.56 169 ILE A N 1
ATOM 1333 C CA . ILE A 1 169 ? 22.137 0.775 -11.325 1.00 87.56 169 ILE A CA 1
ATOM 1334 C C . ILE A 1 169 ? 22.597 0.867 -9.865 1.00 87.56 169 ILE A C 1
ATOM 1336 O O . ILE A 1 169 ? 21.791 0.712 -8.957 1.00 87.56 169 ILE A O 1
ATOM 1340 N N . GLN A 1 170 ? 23.871 1.180 -9.614 1.00 79.56 170 GLN A N 1
ATOM 1341 C CA . GLN A 1 170 ? 24.374 1.452 -8.259 1.00 79.56 170 GLN A CA 1
ATOM 1342 C C . GLN A 1 170 ? 23.832 2.763 -7.658 1.00 79.56 170 GLN A C 1
ATOM 1344 O O . GLN A 1 170 ? 23.900 2.944 -6.449 1.00 79.56 170 GLN A O 1
ATOM 1349 N N . LYS A 1 171 ? 23.284 3.663 -8.487 1.00 85.25 171 LYS A N 1
ATOM 1350 C CA . LYS A 1 171 ? 22.658 4.930 -8.070 1.00 85.25 171 LYS A CA 1
ATOM 1351 C C . LYS A 1 171 ? 21.137 4.819 -7.920 1.00 85.25 171 LYS A C 1
ATOM 1353 O O . LYS A 1 171 ? 20.507 5.764 -7.461 1.00 85.25 171 LYS A O 1
ATOM 1358 N N . VAL A 1 172 ? 20.551 3.686 -8.312 1.00 80.94 172 VAL A N 1
ATOM 1359 C CA . VAL A 1 172 ? 19.139 3.367 -8.082 1.00 80.94 172 VAL A CA 1
ATOM 1360 C C . VAL A 1 172 ? 19.048 2.607 -6.761 1.00 80.94 172 VAL A C 1
ATOM 1362 O O . VAL A 1 172 ? 19.293 1.401 -6.709 1.00 80.94 172 VAL A O 1
ATOM 1365 N N . GLY A 1 173 ? 18.744 3.336 -5.687 1.00 74.44 173 GLY A N 1
ATOM 1366 C CA . GLY A 1 173 ? 18.388 2.737 -4.402 1.00 74.44 173 GLY A CA 1
ATOM 1367 C C . GLY A 1 173 ? 17.024 2.031 -4.451 1.00 74.44 173 GLY A C 1
ATOM 1368 O O . GLY A 1 173 ? 16.292 2.171 -5.435 1.00 74.44 173 GLY A O 1
ATOM 1369 N N . PRO A 1 174 ? 16.663 1.270 -3.403 1.00 74.69 174 PRO A N 1
ATOM 1370 C CA . PRO A 1 174 ? 15.282 0.843 -3.210 1.00 74.69 174 PRO A CA 1
ATOM 1371 C C . PRO A 1 174 ? 14.375 2.067 -2.996 1.00 74.69 174 PRO A C 1
ATOM 1373 O O . PRO A 1 174 ? 14.814 3.084 -2.459 1.00 74.69 174 PRO A O 1
ATOM 1376 N N . SER A 1 175 ? 13.106 1.960 -3.389 1.00 77.12 175 SER A N 1
ATOM 1377 C CA . SER A 1 175 ? 12.061 2.887 -2.941 1.00 77.12 175 SER A CA 1
ATOM 1378 C C . SER A 1 175 ? 11.731 2.651 -1.461 1.00 77.12 175 SER A C 1
ATOM 1380 O O . SER A 1 175 ? 12.183 1.668 -0.862 1.00 77.12 175 SER A O 1
ATOM 1382 N N . CYS A 1 176 ? 10.856 3.479 -0.882 1.00 81.19 176 CYS A N 1
ATOM 1383 C CA . CYS A 1 176 ? 10.098 3.014 0.279 1.00 81.19 176 CYS A CA 1
ATOM 1384 C C . CYS A 1 176 ? 9.349 1.711 -0.069 1.00 81.19 176 CYS A C 1
ATOM 1386 O O . CYS A 1 176 ? 9.025 1.440 -1.233 1.00 81.19 176 CYS A O 1
ATOM 1388 N N . SER A 1 177 ? 9.131 0.873 0.940 1.00 89.44 177 SER A N 1
ATOM 1389 C CA . SER A 1 177 ? 8.247 -0.289 0.845 1.00 89.44 177 SER A CA 1
ATOM 1390 C C . SER A 1 177 ? 6.903 0.053 1.485 1.00 89.44 177 SER A C 1
ATOM 1392 O O . SER A 1 177 ? 6.732 1.126 2.065 1.00 89.44 177 SER A O 1
ATOM 1394 N N . PHE A 1 178 ? 5.950 -0.869 1.400 1.00 92.94 178 PHE A N 1
ATOM 1395 C CA . PHE A 1 178 ? 4.632 -0.719 2.003 1.00 92.94 178 PHE A CA 1
ATOM 1396 C C . PHE A 1 178 ? 4.218 -2.014 2.703 1.00 92.94 178 PHE A C 1
ATOM 1398 O O . PHE A 1 178 ? 4.609 -3.104 2.283 1.00 92.94 178 PHE A O 1
ATOM 1405 N N . ILE A 1 179 ? 3.398 -1.890 3.744 1.00 93.81 179 ILE A N 1
ATOM 1406 C CA . ILE A 1 179 ? 2.631 -2.993 4.330 1.00 93.81 179 ILE A CA 1
ATOM 1407 C C . ILE A 1 179 ? 1.168 -2.782 3.960 1.00 93.81 179 ILE A C 1
ATOM 1409 O O . ILE A 1 179 ? 0.662 -1.662 4.023 1.00 93.81 179 ILE A O 1
ATOM 1413 N N . THR A 1 180 ? 0.495 -3.861 3.565 1.00 95.38 180 THR A N 1
ATOM 1414 C CA . THR A 1 180 ? -0.927 -3.858 3.211 1.00 95.38 180 THR A CA 1
ATOM 1415 C C . THR A 1 180 ? -1.678 -4.834 4.102 1.00 95.38 180 THR A C 1
ATOM 1417 O O . THR A 1 180 ? -1.442 -6.041 4.045 1.00 95.38 180 THR A O 1
ATOM 1420 N N . THR A 1 181 ? -2.605 -4.310 4.894 1.00 94.62 181 THR A N 1
ATOM 1421 C CA . THR A 1 181 ? -3.560 -5.090 5.676 1.00 94.62 181 THR A CA 1
ATOM 1422 C C . THR A 1 181 ? -4.815 -5.291 4.830 1.00 94.62 181 THR A C 1
ATOM 1424 O O . THR A 1 181 ? -5.470 -4.322 4.441 1.00 94.62 181 THR A O 1
ATOM 1427 N N . PHE A 1 182 ? -5.142 -6.547 4.530 1.00 94.88 182 PHE A N 1
ATOM 1428 C CA . PHE A 1 182 ? -6.384 -6.937 3.860 1.00 94.88 182 PHE A CA 1
ATOM 1429 C C . PHE A 1 182 ? -7.353 -7.469 4.914 1.00 94.88 182 PHE A C 1
ATOM 1431 O O . PHE A 1 182 ? -6.994 -8.371 5.669 1.00 94.88 182 PHE A O 1
ATOM 1438 N N . ILE A 1 183 ? -8.558 -6.909 4.978 1.00 94.12 183 ILE A N 1
ATOM 1439 C CA . ILE A 1 183 ? -9.525 -7.184 6.044 1.00 94.12 183 ILE A CA 1
ATOM 1440 C C . ILE A 1 183 ? -10.878 -7.486 5.400 1.00 94.12 183 ILE A C 1
ATOM 1442 O O . ILE A 1 183 ? -11.389 -6.696 4.607 1.00 94.12 183 ILE A O 1
ATOM 1446 N N . GLY A 1 184 ? -11.453 -8.642 5.727 1.00 94.06 184 GLY A N 1
ATOM 1447 C CA . GLY A 1 184 ? -12.860 -8.934 5.463 1.00 94.06 184 GLY A CA 1
ATOM 1448 C C . GLY A 1 184 ? -13.695 -8.520 6.668 1.00 94.06 184 GLY A C 1
ATOM 1449 O O . GLY A 1 184 ? -13.293 -8.786 7.799 1.00 94.06 184 GLY A O 1
ATOM 1450 N N . VAL A 1 185 ? -14.837 -7.879 6.431 1.00 92.50 185 VAL A N 1
ATOM 1451 C CA . VAL A 1 185 ? -15.802 -7.514 7.476 1.00 92.50 185 VAL A CA 1
ATOM 1452 C C . VAL A 1 185 ? -17.210 -7.958 7.095 1.00 92.50 185 VAL A C 1
ATOM 1454 O O . VAL A 1 185 ? -17.525 -8.140 5.916 1.00 92.50 185 VAL A O 1
ATOM 1457 N N . ASP A 1 186 ? -18.052 -8.115 8.108 1.00 91.69 186 ASP A N 1
ATOM 1458 C CA . ASP A 1 186 ? -19.447 -8.513 7.966 1.00 91.69 186 ASP A CA 1
ATOM 1459 C C . ASP A 1 186 ? -20.345 -7.280 7.799 1.00 91.69 186 ASP A C 1
ATOM 1461 O O . ASP A 1 186 ? -20.147 -6.262 8.461 1.00 91.69 186 ASP A O 1
ATOM 1465 N N . GLY A 1 187 ? -21.316 -7.378 6.888 1.00 91.69 187 GLY A N 1
ATOM 1466 C CA . GLY A 1 187 ? -22.090 -6.259 6.349 1.00 91.69 187 GLY A CA 1
ATOM 1467 C C . GLY A 1 187 ? -21.664 -5.897 4.920 1.00 91.69 187 GLY A C 1
ATOM 1468 O O . GLY A 1 187 ? -20.476 -5.849 4.586 1.00 91.69 187 GLY A O 1
ATOM 1469 N N . SER A 1 188 ? -22.641 -5.648 4.050 1.00 94.62 188 SER A N 1
ATOM 1470 C CA . SER A 1 188 ? -22.421 -5.132 2.691 1.00 94.62 188 SER A CA 1
ATOM 1471 C C . SER A 1 188 ? -21.911 -3.679 2.709 1.00 94.62 188 SER A C 1
ATOM 1473 O O . SER A 1 188 ? -22.087 -2.968 3.706 1.00 94.62 188 SER A O 1
ATOM 1475 N N . PRO A 1 189 ? -21.331 -3.173 1.603 1.00 94.75 189 PRO A N 1
ATOM 1476 C CA . PRO A 1 189 ? -20.875 -1.786 1.513 1.00 94.75 189 PRO A CA 1
ATOM 1477 C C . PRO A 1 189 ? -22.010 -0.775 1.698 1.00 94.75 189 PRO A C 1
ATOM 1479 O O . PRO A 1 189 ? -21.770 0.333 2.172 1.00 94.75 189 PRO A O 1
ATOM 1482 N N . ASN A 1 190 ? -23.240 -1.167 1.355 1.00 93.69 190 ASN A N 1
ATOM 1483 C CA . ASN A 1 190 ? -24.442 -0.357 1.509 1.00 93.69 190 ASN A CA 1
ATOM 1484 C C . ASN A 1 190 ? -24.882 -0.254 2.981 1.00 93.69 190 ASN A C 1
ATOM 1486 O O . ASN A 1 190 ? -25.125 0.849 3.472 1.00 93.69 190 ASN A O 1
ATOM 1490 N N . GLU A 1 191 ? -24.919 -1.374 3.711 1.00 93.00 191 GLU A N 1
ATOM 1491 C CA . GLU A 1 191 ? -25.239 -1.405 5.150 1.00 93.00 191 GLU A CA 1
ATOM 1492 C C . GLU A 1 191 ? -24.182 -0.655 5.975 1.00 93.00 191 GLU A C 1
ATOM 1494 O O . GLU A 1 191 ? -24.515 0.189 6.810 1.00 93.00 191 GLU A O 1
ATOM 1499 N N . LEU A 1 192 ? -22.902 -0.896 5.673 1.00 92.81 192 LEU A N 1
ATOM 1500 C CA . LEU A 1 192 ? -21.753 -0.247 6.310 1.00 92.81 192 LEU A CA 1
ATOM 1501 C C . LEU A 1 192 ? -21.452 1.162 5.758 1.00 92.81 192 LEU A C 1
ATOM 1503 O O . LEU A 1 192 ? -20.502 1.804 6.208 1.00 92.81 192 LEU A O 1
ATOM 1507 N N . LYS A 1 193 ? -22.244 1.665 4.799 1.00 94.56 193 LYS A N 1
ATOM 1508 C CA . LYS A 1 193 ? -22.137 3.013 4.198 1.00 94.56 193 LYS A CA 1
ATOM 1509 C C . LYS A 1 193 ? -20.712 3.361 3.729 1.00 94.56 193 LYS A C 1
ATOM 1511 O O . LYS A 1 193 ? -20.223 4.469 3.955 1.00 94.56 193 LYS A O 1
ATOM 1516 N N . LEU A 1 194 ? -20.023 2.397 3.122 1.00 94.94 194 LEU A N 1
ATOM 1517 C CA . LEU A 1 194 ? -18.612 2.515 2.754 1.00 94.94 194 LEU A CA 1
ATOM 1518 C C . LEU A 1 194 ? -18.436 3.383 1.497 1.00 94.94 194 LEU A C 1
ATOM 1520 O O . LEU A 1 194 ? -19.127 3.164 0.500 1.00 94.94 194 LEU A O 1
ATOM 1524 N N . PRO A 1 195 ? -17.505 4.353 1.491 1.00 94.88 195 PRO A N 1
ATOM 1525 C CA . PRO A 1 195 ? -17.277 5.192 0.325 1.00 94.88 195 PRO A CA 1
ATOM 1526 C C . PRO A 1 195 ? -16.517 4.441 -0.776 1.00 94.88 195 PRO A C 1
ATOM 1528 O O . PRO A 1 195 ? -15.502 3.796 -0.526 1.00 94.88 195 PRO A O 1
ATOM 1531 N N . ALA A 1 196 ? -16.918 4.650 -2.032 1.00 92.81 196 ALA A N 1
ATOM 1532 C CA . ALA A 1 196 ? -16.150 4.224 -3.209 1.00 92.81 196 ALA A CA 1
ATOM 1533 C C . ALA A 1 196 ? -14.827 5.008 -3.404 1.00 92.81 196 ALA A C 1
ATOM 1535 O O . ALA A 1 196 ? -14.045 4.706 -4.307 1.00 92.81 196 ALA A O 1
ATOM 1536 N N . GLY A 1 197 ? -14.575 6.040 -2.592 1.00 92.62 197 GLY A N 1
ATOM 1537 C CA . GLY A 1 197 ? -13.342 6.828 -2.608 1.00 92.62 197 GLY A CA 1
ATOM 1538 C C . GLY A 1 197 ? -12.132 6.110 -1.993 1.00 92.62 197 GLY A C 1
ATOM 1539 O O . GLY A 1 197 ? -12.207 4.966 -1.548 1.00 92.62 197 GLY A O 1
ATOM 1540 N N . ASN A 1 198 ? -10.999 6.813 -1.961 1.00 93.81 198 ASN A N 1
ATOM 1541 C CA . ASN A 1 198 ? -9.832 6.454 -1.152 1.00 93.81 198 ASN A CA 1
ATOM 1542 C C . ASN A 1 198 ? -9.641 7.529 -0.085 1.00 93.81 198 ASN A C 1
ATOM 1544 O O . ASN A 1 198 ? -9.697 8.715 -0.416 1.00 93.81 198 ASN A O 1
ATOM 1548 N N . THR A 1 199 ? -9.349 7.131 1.149 1.00 94.94 199 THR A N 1
ATOM 1549 C CA . THR A 1 199 ? -9.023 8.068 2.228 1.00 94.94 199 THR A CA 1
ATOM 1550 C C . THR A 1 199 ? -7.524 8.060 2.478 1.00 94.94 199 THR A C 1
ATOM 1552 O O . THR A 1 199 ? -6.939 7.022 2.782 1.00 94.94 199 THR A O 1
ATOM 1555 N N . TRP A 1 200 ? -6.917 9.237 2.352 1.00 94.56 200 TRP A N 1
ATOM 1556 C CA . TRP A 1 200 ? -5.508 9.485 2.627 1.00 94.56 200 TRP A CA 1
ATOM 1557 C C . TRP A 1 200 ? -5.376 10.119 4.015 1.00 94.56 200 TRP A C 1
ATOM 1559 O O . TRP A 1 200 ? -5.701 11.290 4.201 1.00 94.56 200 TRP A O 1
ATOM 1569 N N . LEU A 1 201 ? -4.932 9.331 4.990 1.00 92.31 201 LEU A N 1
ATOM 1570 C CA . LEU A 1 201 ? -4.671 9.754 6.360 1.00 92.31 201 LEU A CA 1
ATOM 1571 C C . LEU A 1 201 ? -3.214 10.213 6.500 1.00 92.31 201 LEU A C 1
ATOM 1573 O O . LEU A 1 201 ? -2.286 9.450 6.229 1.00 92.31 201 LEU A O 1
ATOM 1577 N N . TYR A 1 202 ? -3.038 11.441 6.983 1.00 91.69 202 TYR A N 1
ATOM 1578 C CA . TYR A 1 202 ? -1.749 12.030 7.335 1.00 91.69 202 TYR A CA 1
ATOM 1579 C C . TYR A 1 202 ? -1.816 12.603 8.754 1.00 91.69 202 TYR A C 1
ATOM 1581 O O . TYR A 1 202 ? -2.389 13.668 8.970 1.00 91.69 202 TYR A O 1
ATOM 1589 N N . ASN A 1 203 ? -1.216 11.911 9.724 1.00 87.06 203 ASN A N 1
ATOM 1590 C CA . ASN A 1 203 ? -1.078 12.391 11.102 1.00 87.06 203 ASN A CA 1
ATOM 1591 C C . ASN A 1 203 ? 0.241 13.177 11.250 1.00 87.06 203 ASN A C 1
ATOM 1593 O O . ASN A 1 203 ? 1.186 12.740 11.908 1.00 87.06 203 ASN A O 1
ATOM 1597 N N . CYS A 1 204 ? 0.358 14.300 10.533 1.00 87.69 204 CYS A N 1
ATOM 1598 C CA . CYS A 1 204 ? 1.561 15.136 10.532 1.00 87.69 204 CYS A CA 1
ATOM 1599 C C . CYS A 1 204 ? 1.290 16.574 10.063 1.00 87.69 204 CYS A C 1
ATOM 1601 O O . CYS A 1 204 ? 0.522 16.784 9.130 1.00 87.69 204 CYS A O 1
ATOM 1603 N N . GLN A 1 205 ? 2.005 17.552 10.633 1.00 83.25 205 GLN A N 1
ATOM 1604 C CA . GLN A 1 205 ? 2.074 18.922 10.093 1.00 83.25 205 GLN A CA 1
ATOM 1605 C C . GLN A 1 205 ? 3.183 19.080 9.035 1.00 83.25 205 GLN A C 1
ATOM 1607 O O . GLN A 1 205 ? 2.992 19.772 8.041 1.00 83.25 205 GLN A O 1
ATOM 1612 N N . ASP A 1 206 ? 4.329 18.412 9.219 1.00 90.31 206 ASP A N 1
ATOM 1613 C CA . ASP A 1 206 ? 5.421 18.345 8.238 1.00 90.31 206 ASP A CA 1
ATOM 1614 C C . ASP A 1 206 ? 5.598 16.899 7.766 1.00 90.31 206 ASP A C 1
ATOM 1616 O O . ASP A 1 206 ? 6.192 16.059 8.448 1.00 90.31 206 ASP A O 1
ATOM 1620 N N . ILE A 1 207 ? 5.077 16.623 6.571 1.00 92.75 207 ILE A N 1
ATOM 1621 C CA . ILE A 1 207 ? 5.177 15.324 5.904 1.00 92.75 207 ILE A CA 1
ATOM 1622 C C . ILE A 1 207 ? 6.632 14.895 5.671 1.00 92.75 207 ILE A C 1
ATOM 1624 O O . ILE A 1 207 ? 6.957 13.724 5.843 1.00 92.75 207 ILE A O 1
ATOM 1628 N N . ASN A 1 208 ? 7.541 15.815 5.341 1.00 93.50 208 ASN A N 1
ATOM 1629 C CA . ASN A 1 208 ? 8.931 15.466 5.054 1.00 93.50 208 ASN A CA 1
ATOM 1630 C C . ASN A 1 208 ? 9.643 14.997 6.327 1.00 93.50 208 ASN A C 1
ATOM 1632 O O . ASN A 1 208 ? 10.335 13.979 6.321 1.00 93.50 208 ASN A O 1
ATOM 1636 N N . LYS A 1 209 ? 9.459 15.734 7.430 1.00 93.50 209 LYS A N 1
ATOM 1637 C CA . LYS A 1 209 ? 10.066 15.415 8.726 1.00 93.50 209 LYS A CA 1
ATOM 1638 C C . LYS A 1 209 ? 9.456 14.165 9.349 1.00 93.50 209 LYS A C 1
ATOM 1640 O O . LYS A 1 209 ? 10.207 13.282 9.763 1.00 93.50 209 LYS A O 1
ATOM 1645 N N . THR A 1 210 ? 8.128 14.064 9.415 1.00 93.69 210 THR A N 1
ATOM 1646 C CA . THR A 1 210 ? 7.477 12.931 10.087 1.00 93.69 210 THR A CA 1
ATOM 1647 C C . THR A 1 210 ? 7.700 11.624 9.326 1.00 93.69 210 THR A C 1
ATOM 1649 O O . THR A 1 210 ? 8.056 10.625 9.948 1.00 93.69 210 THR A O 1
ATOM 1652 N N . MET A 1 211 ? 7.588 11.616 7.991 1.00 92.38 211 MET A N 1
ATOM 1653 C CA . MET A 1 211 ? 7.811 10.389 7.213 1.00 92.38 211 MET A CA 1
ATOM 1654 C C . MET A 1 211 ? 9.278 9.959 7.222 1.00 92.38 211 MET A C 1
ATOM 1656 O O . MET A 1 211 ? 9.552 8.764 7.319 1.00 92.38 211 MET A O 1
ATOM 1660 N N . ARG A 1 212 ? 10.228 10.908 7.205 1.00 91.69 212 ARG A N 1
ATOM 1661 C CA . ARG A 1 212 ? 11.650 10.602 7.417 1.00 91.69 212 ARG A CA 1
ATOM 1662 C C . ARG A 1 212 ? 11.881 9.990 8.796 1.00 91.69 212 ARG A C 1
ATOM 1664 O O . ARG A 1 212 ? 12.451 8.911 8.868 1.00 91.69 212 ARG A O 1
ATOM 1671 N N . SER A 1 213 ? 11.379 10.609 9.865 1.00 92.38 213 SER A N 1
ATOM 1672 C CA . SER A 1 213 ? 11.558 10.098 11.232 1.00 92.38 213 SER A CA 1
ATOM 1673 C C . SER A 1 213 ? 10.950 8.702 11.427 1.00 92.38 213 SER A C 1
ATOM 1675 O O . SER A 1 213 ? 11.542 7.873 12.113 1.00 92.38 213 SER A O 1
ATOM 1677 N N . PHE A 1 214 ? 9.801 8.422 10.803 1.00 92.75 214 PHE A N 1
ATOM 1678 C CA . PHE A 1 214 ? 9.176 7.096 10.810 1.00 92.75 214 PHE A CA 1
ATOM 1679 C C . PHE A 1 214 ? 9.972 6.069 9.990 1.00 92.75 214 PHE A C 1
ATOM 1681 O O . PHE A 1 214 ? 10.127 4.933 10.414 1.00 92.75 214 PHE A O 1
ATOM 1688 N N . LEU A 1 215 ? 10.533 6.454 8.840 1.00 90.81 215 LEU A N 1
ATOM 1689 C CA . LEU A 1 215 ? 11.395 5.576 8.038 1.00 90.81 215 LEU A CA 1
ATOM 1690 C C . LEU A 1 215 ? 12.831 5.464 8.578 1.00 90.81 215 LEU A C 1
ATOM 1692 O O . LEU A 1 215 ? 13.569 4.571 8.164 1.00 90.81 215 LEU A O 1
ATOM 1696 N N . GLU A 1 216 ? 13.254 6.314 9.512 1.00 91.62 216 GLU A N 1
ATOM 1697 C CA . GLU A 1 216 ? 14.552 6.231 10.192 1.00 91.62 216 GLU A CA 1
ATOM 1698 C C . GLU A 1 216 ? 14.527 5.294 11.410 1.00 91.62 216 GLU A C 1
ATOM 1700 O O . GLU A 1 216 ? 15.565 4.701 11.715 1.00 91.62 216 GLU A O 1
ATOM 1705 N N . SER A 1 217 ? 13.354 5.041 12.000 1.00 91.88 217 SER A N 1
ATOM 1706 C CA . SER A 1 217 ? 13.160 4.129 13.136 1.00 91.88 217 SER A CA 1
ATOM 1707 C C . SER A 1 217 ? 13.547 2.665 12.861 1.00 91.88 217 SER A C 1
ATOM 1709 O O . SER A 1 217 ? 13.822 2.244 11.721 1.00 91.88 217 SER A O 1
ATOM 1711 N N . LYS A 1 218 ? 13.576 1.868 13.932 1.00 90.62 218 LYS A N 1
ATOM 1712 C CA . LYS A 1 218 ? 13.871 0.434 13.915 1.00 90.62 218 LYS A CA 1
ATOM 1713 C C . LYS A 1 218 ? 12.593 -0.411 13.988 1.00 90.62 218 LYS A C 1
ATOM 1715 O O . LYS A 1 218 ? 11.487 0.107 14.103 1.00 90.62 218 LYS A O 1
ATOM 1720 N N . ALA A 1 219 ? 12.765 -1.729 13.902 1.00 87.50 219 ALA A N 1
ATOM 1721 C CA . ALA A 1 219 ? 11.662 -2.685 13.977 1.00 87.50 219 ALA A CA 1
ATOM 1722 C C . ALA A 1 219 ? 11.206 -2.958 15.421 1.00 87.50 219 ALA A C 1
ATOM 1724 O O . ALA A 1 219 ? 10.085 -3.406 15.628 1.00 87.50 219 ALA A O 1
ATOM 1725 N N . GLU A 1 220 ? 12.069 -2.697 16.404 1.00 84.75 220 GLU A N 1
ATOM 1726 C CA . GLU A 1 220 ? 11.789 -2.833 17.836 1.00 84.75 220 GLU A CA 1
ATOM 1727 C C . GLU A 1 220 ? 10.807 -1.746 18.294 1.00 84.75 220 GLU A C 1
ATOM 1729 O O . GLU A 1 220 ? 9.751 -2.054 18.839 1.00 84.75 220 GLU A O 1
ATOM 1734 N N . ASP A 1 221 ? 11.106 -0.489 17.943 1.00 87.12 221 ASP A N 1
ATOM 1735 C CA . ASP A 1 221 ? 10.353 0.717 18.316 1.00 87.12 221 ASP A CA 1
ATOM 1736 C C . ASP A 1 221 ? 8.869 0.703 17.847 1.00 87.12 221 ASP A C 1
ATOM 1738 O O . ASP A 1 221 ? 8.066 1.553 18.239 1.00 87.12 221 ASP A O 1
ATOM 1742 N N . ILE A 1 222 ? 8.483 -0.238 16.973 1.00 84.56 222 ILE A N 1
ATOM 1743 C CA . ILE A 1 222 ? 7.222 -0.246 16.213 1.00 84.56 222 ILE A CA 1
ATOM 1744 C C . ILE A 1 222 ? 5.953 -0.297 17.075 1.00 84.56 222 ILE A C 1
ATOM 1746 O O . ILE A 1 222 ? 4.885 0.123 16.624 1.00 84.56 222 ILE A O 1
ATOM 1750 N N . GLU A 1 223 ? 6.047 -0.772 18.317 1.00 79.62 223 GLU A N 1
ATOM 1751 C CA . GLU A 1 223 ? 4.942 -0.777 19.285 1.00 79.62 223 GLU A CA 1
ATOM 1752 C C . GLU A 1 223 ? 4.684 0.610 19.895 1.00 79.62 223 GLU A C 1
ATOM 1754 O O . GLU A 1 223 ? 3.521 0.949 20.129 1.00 79.62 223 GLU A O 1
ATOM 1759 N N . ASP A 1 224 ? 5.703 1.464 20.035 1.00 81.06 224 ASP A N 1
ATOM 1760 C CA . ASP A 1 224 ? 5.567 2.836 20.557 1.00 81.06 224 ASP A CA 1
ATOM 1761 C C . ASP A 1 224 ? 5.294 3.864 19.450 1.00 81.06 224 ASP A C 1
ATOM 1763 O O . ASP A 1 224 ? 4.572 4.834 19.669 1.00 81.06 224 ASP A O 1
ATOM 1767 N N . LEU A 1 225 ? 5.792 3.634 18.229 1.00 83.25 225 LEU A N 1
ATOM 1768 C CA . LEU A 1 225 ? 5.599 4.555 17.102 1.00 83.25 225 LEU A CA 1
ATOM 1769 C C . LEU A 1 225 ? 4.118 4.758 16.738 1.00 83.25 225 LEU A C 1
ATOM 1771 O O . LEU A 1 225 ? 3.407 3.805 16.404 1.00 83.25 225 LEU A O 1
ATOM 1775 N N . GLU A 1 226 ? 3.663 6.008 16.683 1.00 86.19 226 GLU A N 1
ATOM 1776 C CA . GLU A 1 226 ? 2.464 6.343 15.912 1.00 86.19 226 GLU A CA 1
ATOM 1777 C C . GLU A 1 226 ? 2.735 6.122 14.420 1.00 86.19 226 GLU A C 1
ATOM 1779 O O . GLU A 1 226 ? 3.813 6.451 13.920 1.00 86.19 226 GLU A O 1
ATOM 1784 N N . ILE A 1 227 ? 1.756 5.574 13.695 1.00 91.62 227 ILE A N 1
ATOM 1785 C CA . ILE A 1 227 ? 1.864 5.426 12.243 1.00 91.62 227 ILE A CA 1
ATOM 1786 C C . ILE A 1 227 ? 1.350 6.721 11.596 1.00 91.62 227 ILE A C 1
ATOM 1788 O O . ILE A 1 227 ? 0.170 7.042 11.755 1.00 91.62 227 ILE A O 1
ATOM 1792 N N . PRO A 1 228 ? 2.195 7.485 10.879 1.00 92.00 228 PRO A N 1
ATOM 1793 C CA . PRO A 1 228 ? 1.839 8.828 10.424 1.00 92.00 228 PRO A CA 1
ATOM 1794 C C . PRO A 1 228 ? 1.080 8.852 9.094 1.00 92.00 228 PRO A C 1
ATOM 1796 O O . PRO A 1 228 ? 0.572 9.901 8.704 1.00 92.00 228 PRO A O 1
ATOM 1799 N N . PHE A 1 229 ? 1.037 7.725 8.381 1.00 93.25 229 PHE A N 1
ATOM 1800 C CA . PHE A 1 229 ? 0.485 7.598 7.036 1.00 93.25 229 PHE A CA 1
ATOM 1801 C C . PHE A 1 229 ? -0.457 6.400 6.941 1.00 93.25 229 PHE A C 1
ATOM 1803 O O . PHE A 1 229 ? -0.087 5.287 7.318 1.00 93.25 229 PHE A O 1
ATOM 1810 N N . GLY A 1 230 ? -1.628 6.611 6.346 1.00 94.06 230 GLY A N 1
ATOM 1811 C CA . GLY A 1 230 ? -2.541 5.544 5.962 1.00 94.06 230 GLY A CA 1
ATOM 1812 C C . GLY A 1 230 ? -3.211 5.829 4.624 1.00 94.06 230 GLY A C 1
ATOM 1813 O O . GLY A 1 230 ? -3.684 6.933 4.378 1.00 94.06 230 GLY A O 1
ATOM 1814 N N . TYR A 1 231 ? -3.311 4.815 3.773 1.00 96.19 231 TYR A N 1
ATOM 1815 C CA . TYR A 1 231 ? -4.207 4.811 2.620 1.00 96.19 231 TYR A CA 1
ATOM 1816 C C . TYR A 1 231 ? -5.283 3.757 2.870 1.00 96.19 231 TYR A C 1
ATOM 1818 O O . TYR A 1 231 ? -4.976 2.568 2.953 1.00 96.19 231 TYR A O 1
ATOM 1826 N N . ILE A 1 232 ? -6.532 4.191 3.025 1.00 97.31 232 ILE A N 1
ATOM 1827 C CA . ILE A 1 232 ? -7.691 3.330 3.283 1.00 97.31 232 ILE A CA 1
ATOM 1828 C C . ILE A 1 232 ? -8.547 3.263 2.021 1.00 97.31 232 ILE A C 1
ATOM 1830 O O . ILE A 1 232 ? -8.815 4.277 1.368 1.00 97.31 232 ILE A O 1
ATOM 1834 N N . SER A 1 233 ? -8.980 2.056 1.675 1.00 96.56 233 SER A N 1
ATOM 1835 C CA . SER A 1 233 ? -9.733 1.772 0.463 1.00 96.56 233 SER A CA 1
ATOM 1836 C C . SER A 1 233 ? -10.756 0.668 0.700 1.00 96.56 233 SER A C 1
ATOM 1838 O O . SER A 1 233 ? -10.480 -0.298 1.409 1.00 96.56 233 SER A O 1
ATOM 1840 N N . PHE A 1 234 ? -11.904 0.768 0.033 1.00 96.94 234 PHE A N 1
ATOM 1841 C CA . PHE A 1 234 ? -12.968 -0.234 0.081 1.00 96.94 234 PHE A CA 1
ATOM 1842 C C . PHE A 1 234 ? -13.188 -0.817 -1.323 1.00 96.94 234 PHE A C 1
ATOM 1844 O O . PHE A 1 234 ? -14.006 -0.288 -2.077 1.00 96.94 234 PHE A O 1
ATOM 1851 N N . PRO A 1 235 ? -12.444 -1.864 -1.740 1.00 95.44 235 PRO A N 1
ATOM 1852 C CA . PRO A 1 235 ? -12.645 -2.506 -3.042 1.00 95.44 235 PRO A CA 1
ATOM 1853 C C . PRO A 1 235 ? -14.090 -2.980 -3.248 1.00 95.44 235 PRO A C 1
ATOM 1855 O O . PRO A 1 235 ? -14.640 -2.819 -4.336 1.00 95.44 235 PRO A O 1
ATOM 1858 N N . SER A 1 236 ? -14.733 -3.468 -2.184 1.00 95.50 236 SER A N 1
ATOM 1859 C CA . SER A 1 236 ? -16.143 -3.863 -2.190 1.00 95.50 236 SER A CA 1
ATOM 1860 C C . SER A 1 236 ? -17.105 -2.726 -2.533 1.00 95.50 236 SER A C 1
ATOM 1862 O O . SER A 1 236 ? -18.065 -2.947 -3.258 1.00 95.50 236 SER A O 1
ATOM 1864 N N . ALA A 1 237 ? -16.828 -1.496 -2.091 1.00 95.94 237 ALA A N 1
ATOM 1865 C CA . ALA A 1 237 ? -17.642 -0.320 -2.416 1.00 95.94 237 ALA A CA 1
ATOM 1866 C C . ALA A 1 237 ? -17.430 0.201 -3.855 1.00 95.94 237 ALA A C 1
ATOM 1868 O O . ALA A 1 237 ? -18.042 1.193 -4.246 1.00 95.94 237 ALA A O 1
ATOM 1869 N N . LYS A 1 238 ? -16.533 -0.425 -4.633 1.00 95.31 238 LYS A N 1
ATOM 1870 C CA . LYS A 1 238 ? -16.140 0.006 -5.985 1.00 95.31 238 LYS A CA 1
ATOM 1871 C C . LYS A 1 238 ? -16.500 -0.990 -7.081 1.00 95.31 238 LYS A C 1
ATOM 1873 O O . LYS A 1 238 ? -16.763 -0.565 -8.205 1.00 95.31 238 LYS A O 1
ATOM 1878 N N . ASP A 1 239 ? -16.475 -2.294 -6.797 1.00 94.69 239 ASP A N 1
ATOM 1879 C CA . ASP A 1 239 ? -16.911 -3.297 -7.769 1.00 94.69 239 ASP A CA 1
ATOM 1880 C C . ASP A 1 239 ? -18.441 -3.390 -7.787 1.00 94.69 239 ASP A C 1
ATOM 1882 O O . ASP A 1 239 ? -19.060 -3.879 -6.846 1.00 94.69 239 ASP A O 1
ATOM 1886 N N . ALA A 1 240 ? -19.050 -2.976 -8.899 1.00 90.50 240 ALA A N 1
ATOM 1887 C CA . ALA A 1 240 ? -20.495 -3.064 -9.111 1.00 90.50 240 ALA A CA 1
ATOM 1888 C C . ALA A 1 240 ? -21.040 -4.511 -9.107 1.00 90.50 240 ALA A C 1
ATOM 1890 O O . ALA A 1 240 ? -22.252 -4.702 -9.083 1.00 90.50 240 ALA A O 1
ATOM 1891 N N . GLU A 1 241 ? -20.171 -5.526 -9.142 1.00 92.50 241 GLU A N 1
ATOM 1892 C CA . GLU A 1 241 ? -20.547 -6.939 -9.007 1.00 92.50 241 GLU A CA 1
ATOM 1893 C C . GLU A 1 241 ? -20.289 -7.521 -7.603 1.00 92.50 241 GLU A C 1
ATOM 1895 O O . GLU A 1 241 ? -20.540 -8.710 -7.395 1.00 92.50 241 GLU A O 1
ATOM 1900 N N . TRP A 1 242 ? -19.806 -6.727 -6.634 1.00 94.88 242 TRP A N 1
ATOM 1901 C CA . TRP A 1 242 ? -19.383 -7.233 -5.321 1.00 94.88 242 TRP A CA 1
ATOM 1902 C C . TRP A 1 242 ? -20.508 -7.934 -4.552 1.00 94.88 242 TRP A C 1
ATOM 1904 O O . TRP A 1 242 ? -20.372 -9.111 -4.223 1.00 94.88 242 TRP A O 1
ATOM 1914 N N . ASP A 1 243 ? -21.636 -7.254 -4.322 1.00 92.69 243 ASP A N 1
ATOM 1915 C CA . ASP A 1 243 ? -22.755 -7.787 -3.524 1.00 92.69 243 ASP A CA 1
ATOM 1916 C C . ASP A 1 243 ? -23.381 -9.052 -4.147 1.00 92.69 243 ASP A C 1
ATOM 1918 O O . ASP A 1 243 ? -23.938 -9.885 -3.435 1.00 92.69 243 ASP A O 1
ATOM 1922 N N . SER A 1 244 ? -23.232 -9.252 -5.464 1.00 92.88 244 SER A N 1
ATOM 1923 C CA . SER A 1 244 ? -23.672 -10.473 -6.158 1.00 92.88 244 SER A CA 1
ATOM 1924 C C . SER A 1 244 ? -22.708 -11.657 -6.000 1.00 92.88 244 SER A C 1
ATOM 1926 O O . SER A 1 244 ? -23.105 -12.791 -6.268 1.00 92.88 244 SER A O 1
ATOM 1928 N N . LYS A 1 245 ? -21.446 -11.412 -5.630 1.00 93.38 245 LYS A N 1
ATOM 1929 C CA . LYS A 1 245 ? -20.396 -12.433 -5.450 1.00 93.38 245 LYS A CA 1
ATOM 1930 C C . LYS A 1 245 ? -20.137 -12.734 -3.971 1.00 93.38 245 LYS A C 1
ATOM 1932 O O . LYS A 1 245 ? -19.846 -13.874 -3.621 1.00 93.38 245 LYS A O 1
ATOM 1937 N N . TYR A 1 246 ? -20.258 -11.718 -3.118 1.00 94.88 246 TYR A N 1
ATOM 1938 C CA . TYR A 1 246 ? -19.914 -11.744 -1.696 1.00 94.88 246 TYR A CA 1
ATOM 1939 C C . TYR A 1 246 ? -21.017 -11.076 -0.842 1.00 94.88 246 TYR A C 1
ATOM 1941 O O . TYR A 1 246 ? -20.751 -10.090 -0.150 1.00 94.88 246 TYR A O 1
ATOM 1949 N N . PRO A 1 247 ? -22.271 -11.572 -0.899 1.00 95.44 247 PRO A N 1
ATOM 1950 C CA . PRO A 1 247 ? -23.414 -10.937 -0.243 1.00 95.44 247 PRO A CA 1
ATOM 1951 C C . PRO A 1 247 ? -23.214 -10.810 1.272 1.00 95.44 247 PRO A C 1
ATOM 1953 O O . PRO A 1 247 ? -22.783 -11.753 1.938 1.00 95.44 247 PRO A O 1
ATOM 1956 N N . GLY A 1 248 ? -23.545 -9.636 1.819 1.00 94.50 248 GLY A N 1
ATOM 1957 C CA . GLY A 1 248 ? -23.440 -9.353 3.255 1.00 94.50 248 GLY A CA 1
ATOM 1958 C C . GLY A 1 248 ? -22.006 -9.303 3.796 1.00 94.50 248 GLY A C 1
ATOM 1959 O O . GLY A 1 248 ? -21.817 -9.436 5.004 1.00 94.50 248 GLY A O 1
ATOM 1960 N N . LYS A 1 249 ? -20.993 -9.136 2.935 1.00 95.62 249 LYS A N 1
ATOM 1961 C CA . LYS A 1 249 ? -19.578 -8.983 3.313 1.00 95.62 249 LYS A CA 1
ATOM 1962 C C . LYS A 1 249 ? -18.967 -7.773 2.616 1.00 95.62 249 LYS A C 1
ATOM 1964 O O . LYS A 1 249 ? -19.308 -7.476 1.474 1.00 95.62 249 LYS A O 1
ATOM 1969 N N . SER A 1 250 ? -17.981 -7.142 3.244 1.00 96.25 250 SER A N 1
ATOM 1970 C CA . SER A 1 250 ? -17.177 -6.075 2.639 1.00 96.25 250 SER A CA 1
ATOM 1971 C C . SER A 1 250 ? -15.685 -6.375 2.737 1.00 96.25 250 SER A C 1
ATOM 1973 O O . SER A 1 250 ? -15.235 -7.111 3.615 1.00 96.25 250 SER A O 1
ATOM 1975 N N . SER A 1 251 ? -14.907 -5.785 1.830 1.00 95.81 251 SER A N 1
ATOM 1976 C CA . SER A 1 251 ? -13.448 -5.823 1.861 1.00 95.81 251 SER A CA 1
ATOM 1977 C C . SER A 1 251 ? -12.890 -4.432 2.145 1.00 95.81 251 SER A C 1
ATOM 1979 O O . SER A 1 251 ? -13.271 -3.443 1.517 1.00 95.81 251 SER A O 1
ATOM 1981 N N . VAL A 1 252 ? -11.958 -4.374 3.090 1.00 96.31 252 VAL A N 1
ATOM 1982 C CA . VAL A 1 252 ? -11.174 -3.189 3.429 1.00 96.31 252 VAL A CA 1
ATOM 1983 C C . VAL A 1 252 ? -9.711 -3.479 3.111 1.00 96.31 252 VAL A C 1
ATOM 1985 O O . VAL A 1 252 ? -9.185 -4.555 3.404 1.00 96.31 252 VAL A O 1
ATOM 1988 N N . LEU A 1 253 ? -9.050 -2.505 2.502 1.00 96.25 253 LEU A N 1
ATOM 1989 C CA . LEU A 1 253 ? -7.622 -2.498 2.237 1.00 96.25 253 LEU A CA 1
ATOM 1990 C C . LEU A 1 253 ? -7.032 -1.276 2.935 1.00 96.25 253 LEU A C 1
ATOM 1992 O O . LEU A 1 253 ? -7.486 -0.155 2.706 1.00 96.25 253 LEU A O 1
ATOM 1996 N N . VAL A 1 254 ? -6.019 -1.494 3.772 1.00 96.69 254 VAL A N 1
ATOM 1997 C CA . VAL A 1 254 ? -5.292 -0.418 4.451 1.00 96.69 254 VAL A CA 1
ATOM 1998 C C . VAL A 1 254 ? -3.801 -0.564 4.171 1.00 96.69 254 VAL A C 1
ATOM 2000 O O . VAL A 1 254 ? -3.218 -1.612 4.437 1.00 96.69 254 VAL A O 1
ATOM 2003 N N . ILE A 1 255 ? -3.182 0.474 3.616 1.00 96.00 255 ILE A N 1
ATOM 2004 C CA . ILE A 1 255 ? -1.751 0.521 3.301 1.00 96.00 255 ILE A CA 1
ATOM 2005 C C . ILE A 1 255 ? -1.055 1.521 4.222 1.00 96.00 255 ILE A C 1
ATOM 2007 O O . ILE A 1 255 ? -1.568 2.616 4.449 1.00 96.00 255 ILE A O 1
ATOM 2011 N N . THR A 1 256 ? 0.146 1.177 4.686 1.00 94.88 256 THR A N 1
ATOM 2012 C CA . THR A 1 256 ? 1.095 2.138 5.260 1.00 94.88 256 THR A CA 1
ATOM 2013 C C . THR A 1 256 ? 2.521 1.915 4.747 1.00 94.88 256 THR A C 1
ATOM 2015 O O . THR A 1 256 ? 2.805 0.921 4.077 1.00 94.88 256 THR A O 1
ATOM 2018 N N . LEU A 1 257 ? 3.415 2.862 5.032 1.00 92.69 257 LEU A N 1
ATOM 2019 C CA . LEU A 1 257 ? 4.832 2.814 4.683 1.00 92.69 257 LEU A CA 1
ATOM 2020 C C . LEU A 1 257 ? 5.563 1.725 5.476 1.00 92.69 257 LEU A C 1
ATOM 2022 O O . LEU A 1 257 ? 5.251 1.452 6.633 1.00 92.69 257 LEU A O 1
ATOM 2026 N N . ALA A 1 258 ? 6.587 1.143 4.862 1.00 91.50 258 ALA A N 1
ATOM 2027 C CA . ALA A 1 258 ? 7.479 0.187 5.496 1.00 91.50 258 ALA A CA 1
ATOM 2028 C C . ALA A 1 258 ? 8.928 0.365 5.032 1.00 91.50 258 ALA A C 1
ATOM 2030 O O . ALA A 1 258 ? 9.209 0.778 3.902 1.00 91.50 258 ALA A O 1
ATOM 2031 N N . LYS A 1 259 ? 9.862 0.000 5.908 1.00 88.75 259 LYS A N 1
ATOM 2032 C CA . LYS A 1 259 ? 11.303 0.028 5.649 1.00 88.75 259 LYS A CA 1
ATOM 2033 C C . LYS A 1 259 ? 11.806 -1.385 5.361 1.00 88.75 259 LYS A C 1
ATOM 2035 O O . LYS A 1 259 ? 11.519 -2.307 6.120 1.00 88.75 259 LYS A O 1
ATOM 2040 N N . TRP A 1 260 ? 12.599 -1.562 4.303 1.00 88.75 260 TRP A N 1
ATOM 2041 C CA . TRP A 1 260 ? 13.200 -2.866 3.986 1.00 88.75 260 TRP A CA 1
ATOM 2042 C C . TRP A 1 260 ? 14.088 -3.384 5.128 1.00 88.75 260 TRP A C 1
ATOM 2044 O O . TRP A 1 260 ? 14.026 -4.559 5.482 1.00 88.75 260 TRP A O 1
ATOM 2054 N N . GLU A 1 261 ? 14.865 -2.498 5.755 1.00 90.19 261 GLU A N 1
ATOM 2055 C CA . GLU A 1 261 ? 15.730 -2.805 6.897 1.00 90.19 261 GLU A CA 1
ATOM 2056 C C . GLU A 1 261 ? 15.001 -3.490 8.061 1.00 90.19 261 GLU A C 1
ATOM 2058 O O . GLU A 1 261 ? 15.627 -4.320 8.713 1.00 90.19 261 GLU A O 1
ATOM 2063 N N . TRP A 1 262 ? 13.706 -3.222 8.287 1.00 90.81 262 TRP A N 1
ATOM 2064 C CA . TRP A 1 262 ? 12.925 -3.897 9.334 1.00 90.81 262 TRP A CA 1
ATOM 2065 C C . TRP A 1 262 ? 12.757 -5.403 9.087 1.00 90.81 262 TRP A C 1
ATOM 2067 O O . TRP A 1 262 ? 12.569 -6.147 10.040 1.00 90.81 262 TRP A O 1
ATOM 2077 N N . PHE A 1 263 ? 12.836 -5.859 7.831 1.00 91.44 263 PHE A N 1
ATOM 2078 C CA . PHE A 1 263 ? 12.603 -7.256 7.430 1.00 91.44 263 PHE A CA 1
ATOM 2079 C C . PHE A 1 263 ? 13.841 -7.951 6.837 1.00 91.44 263 PHE A C 1
ATOM 2081 O O . PHE A 1 263 ? 13.794 -9.116 6.437 1.00 91.44 263 PHE A O 1
ATOM 2088 N N . LYS A 1 264 ? 14.964 -7.235 6.774 1.00 90.38 264 LYS A N 1
ATOM 2089 C CA . LYS A 1 264 ? 16.174 -7.584 6.016 1.00 90.38 264 LYS A CA 1
ATOM 2090 C C . LYS A 1 264 ? 16.911 -8.833 6.499 1.00 90.38 264 LYS A C 1
ATOM 2092 O O . LYS A 1 264 ? 17.664 -9.415 5.717 1.00 90.38 264 LYS A O 1
ATOM 2097 N N . GLU A 1 265 ? 16.725 -9.246 7.751 1.00 90.81 265 GLU A N 1
ATOM 2098 C CA . GLU A 1 265 ? 17.315 -10.484 8.279 1.00 90.81 265 GLU A CA 1
ATOM 2099 C C . GLU A 1 265 ? 16.666 -11.738 7.666 1.00 90.81 265 GLU A C 1
ATOM 2101 O O . GLU A 1 265 ? 17.379 -12.636 7.221 1.00 90.81 265 GLU A O 1
ATOM 2106 N N . TRP A 1 266 ? 15.341 -11.740 7.479 1.00 91.62 266 TRP A N 1
ATOM 2107 C CA . TRP A 1 266 ? 14.579 -12.858 6.900 1.00 91.62 266 TRP A CA 1
ATOM 2108 C C . TRP A 1 266 ? 14.652 -12.953 5.368 1.00 91.62 266 TRP A C 1
ATOM 2110 O O . TRP A 1 266 ? 13.957 -13.763 4.762 1.00 91.62 266 TRP A O 1
ATOM 2120 N N . LYS A 1 267 ? 15.510 -12.163 4.710 1.00 89.25 267 LYS A N 1
ATOM 2121 C CA . LYS A 1 267 ? 15.651 -12.091 3.238 1.00 89.25 267 LYS A CA 1
ATOM 2122 C C . LYS A 1 267 ? 15.906 -13.435 2.526 1.00 89.25 267 LYS A C 1
ATOM 2124 O O . LYS A 1 267 ? 15.723 -13.519 1.316 1.00 89.25 267 LYS A O 1
ATOM 2129 N N . ASN A 1 268 ? 16.407 -14.433 3.258 1.00 89.00 268 ASN A N 1
ATOM 2130 C CA . ASN A 1 268 ? 16.754 -15.766 2.762 1.00 89.00 268 ASN A CA 1
ATOM 2131 C C . ASN A 1 268 ? 15.738 -16.835 3.208 1.00 89.00 268 ASN A C 1
ATOM 2133 O O . ASN A 1 268 ? 15.819 -17.973 2.746 1.00 89.00 268 ASN A O 1
ATOM 2137 N N . GLU A 1 269 ? 14.820 -16.492 4.115 1.00 86.75 269 GLU A N 1
ATOM 2138 C CA . GLU A 1 269 ? 13.885 -17.443 4.704 1.00 86.75 269 GLU A CA 1
ATOM 2139 C C . GLU A 1 269 ? 12.711 -17.747 3.778 1.00 86.75 269 GLU A C 1
ATOM 2141 O O . GLU A 1 269 ? 12.331 -16.970 2.898 1.00 86.75 269 GLU A O 1
ATOM 2146 N N . LYS A 1 270 ? 12.103 -18.915 3.989 1.00 81.56 270 LYS A N 1
ATOM 2147 C CA . LYS A 1 270 ? 10.874 -19.278 3.284 1.00 81.56 270 LYS A CA 1
ATOM 2148 C C . LYS A 1 270 ? 9.698 -18.504 3.873 1.00 81.56 270 LYS A C 1
ATOM 2150 O O . LYS A 1 270 ? 9.552 -18.400 5.089 1.00 81.56 270 LYS A O 1
ATOM 2155 N N . LEU A 1 271 ? 8.808 -18.027 3.003 1.00 73.38 271 LEU A N 1
ATOM 2156 C CA . LEU A 1 271 ? 7.541 -17.418 3.409 1.00 73.38 271 LEU A CA 1
ATOM 2157 C C . LEU A 1 271 ? 6.806 -18.344 4.401 1.00 73.38 271 LEU A C 1
ATOM 2159 O O . LEU A 1 271 ? 6.700 -19.543 4.143 1.00 73.38 271 LEU A O 1
ATOM 2163 N N . ARG A 1 272 ? 6.286 -17.778 5.501 1.00 70.75 272 ARG A N 1
ATOM 2164 C CA . ARG A 1 272 ? 5.693 -18.481 6.667 1.00 70.75 272 ARG A CA 1
ATOM 2165 C C . ARG A 1 272 ? 6.674 -19.203 7.611 1.00 70.75 272 ARG A C 1
ATOM 2167 O O . ARG A 1 272 ? 6.213 -19.846 8.545 1.00 70.75 272 ARG A O 1
ATOM 2174 N N . HIS A 1 273 ? 7.991 -19.074 7.429 1.00 76.06 273 HIS A N 1
ATOM 2175 C CA . HIS A 1 273 ? 9.005 -19.629 8.347 1.00 76.06 273 HIS A CA 1
ATOM 2176 C C . HIS A 1 273 ? 9.844 -18.563 9.078 1.00 76.06 273 HIS A C 1
ATOM 2178 O O . HIS A 1 273 ? 10.799 -18.899 9.767 1.00 76.06 273 HIS A O 1
ATOM 2184 N N . CYS A 1 274 ? 9.474 -17.283 8.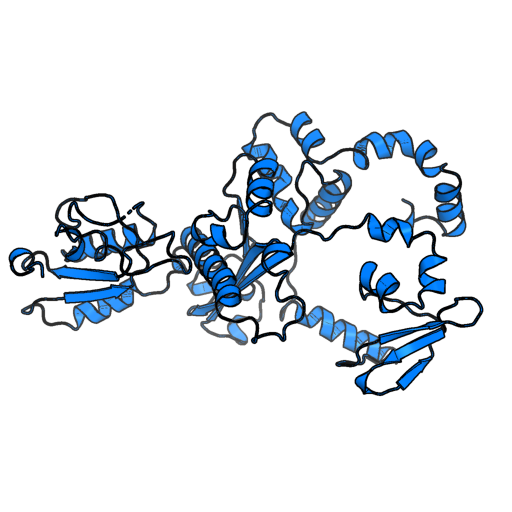979 1.00 80.88 274 CYS A N 1
ATOM 2185 C CA . CYS A 1 274 ? 10.213 -16.167 9.582 1.00 80.88 274 CYS A CA 1
ATOM 2186 C C . CYS A 1 274 ? 10.118 -16.092 11.126 1.00 80.88 274 CYS A C 1
ATOM 2188 O O . CYS A 1 274 ? 10.925 -15.413 11.758 1.00 80.88 274 CYS A O 1
ATOM 2190 N N . GLY A 1 275 ? 9.152 -16.782 11.741 1.00 82.25 275 GLY A N 1
ATOM 2191 C CA . GLY A 1 275 ? 8.981 -16.837 13.197 1.00 82.25 275 GLY A CA 1
ATOM 2192 C C . GLY A 1 275 ? 8.383 -15.578 13.839 1.00 82.25 275 GLY A C 1
ATOM 2193 O O . GLY A 1 275 ? 8.081 -14.579 13.182 1.00 82.25 275 GLY A O 1
ATOM 2194 N N . ASP A 1 276 ? 8.205 -15.651 15.155 1.00 82.25 276 ASP A N 1
ATOM 2195 C CA . ASP A 1 276 ? 7.274 -14.808 15.916 1.00 82.25 276 ASP A CA 1
ATOM 2196 C C . ASP A 1 276 ? 7.580 -13.304 15.851 1.00 82.25 276 ASP A C 1
ATOM 2198 O O . ASP A 1 276 ? 6.660 -12.492 15.813 1.00 82.25 276 ASP A O 1
ATOM 2202 N N . ARG A 1 277 ? 8.859 -12.901 15.783 1.00 84.25 277 ARG A N 1
ATOM 2203 C CA . ARG A 1 277 ? 9.243 -11.477 15.683 1.00 84.25 277 ARG A CA 1
ATOM 2204 C C . ARG A 1 277 ? 8.817 -10.858 14.345 1.00 84.25 277 ARG A C 1
ATOM 2206 O O . ARG A 1 277 ? 8.374 -9.714 14.336 1.00 84.25 277 ARG A O 1
ATOM 2213 N N . TYR A 1 278 ? 8.899 -11.604 13.241 1.00 88.88 278 TYR A N 1
ATOM 2214 C CA . TYR A 1 278 ? 8.449 -11.146 11.920 1.00 88.88 278 TYR A CA 1
ATOM 2215 C C . TYR A 1 278 ? 6.927 -10.974 11.874 1.00 88.88 278 TYR A C 1
ATOM 2217 O O . TYR A 1 278 ? 6.425 -9.963 11.380 1.00 88.88 278 TYR A O 1
ATOM 2225 N N . GLU A 1 279 ? 6.198 -11.953 12.411 1.00 84.38 279 GLU A N 1
ATOM 2226 C CA . GLU A 1 279 ? 4.736 -11.913 12.482 1.00 84.38 279 GLU A CA 1
ATOM 2227 C C . GLU A 1 279 ? 4.256 -10.815 13.444 1.00 84.38 279 GLU A C 1
ATOM 2229 O O . GLU A 1 279 ? 3.401 -10.022 13.061 1.00 84.38 279 GLU A O 1
ATOM 2234 N N . ASN A 1 280 ? 4.896 -10.629 14.607 1.00 82.94 280 ASN A N 1
ATOM 2235 C CA . ASN A 1 280 ? 4.563 -9.528 15.514 1.00 82.94 280 ASN A CA 1
ATOM 2236 C C . ASN A 1 280 ? 4.701 -8.147 14.855 1.00 82.94 280 ASN A C 1
ATOM 2238 O O . ASN A 1 280 ? 3.783 -7.342 14.964 1.00 82.94 280 ASN A O 1
ATOM 2242 N N . ILE A 1 281 ? 5.797 -7.853 14.141 1.00 88.44 281 ILE A N 1
ATOM 2243 C CA . ILE A 1 281 ? 5.959 -6.548 13.464 1.00 88.44 281 ILE A CA 1
ATOM 2244 C C . ILE A 1 281 ? 4.770 -6.280 12.522 1.00 88.44 281 ILE A C 1
ATOM 2246 O O . ILE A 1 281 ? 4.240 -5.167 12.485 1.00 88.44 281 ILE A O 1
ATOM 2250 N N . LYS A 1 282 ? 4.302 -7.309 11.802 1.00 89.81 282 LYS A N 1
ATOM 2251 C CA . LYS A 1 282 ? 3.122 -7.220 10.930 1.00 89.81 282 LYS A CA 1
ATOM 2252 C C . LYS A 1 282 ? 1.830 -7.030 11.726 1.00 89.81 282 LYS A C 1
ATOM 2254 O O . LYS A 1 282 ? 1.037 -6.171 11.355 1.00 89.81 282 LYS A O 1
ATOM 2259 N N . ASP A 1 283 ? 1.630 -7.767 12.814 1.00 86.75 283 ASP A N 1
ATOM 2260 C CA . ASP A 1 283 ? 0.410 -7.718 13.629 1.00 86.75 283 ASP A CA 1
ATOM 2261 C C . ASP A 1 283 ? 0.285 -6.421 14.443 1.00 86.75 283 ASP A C 1
ATOM 2263 O O . ASP A 1 283 ? -0.819 -5.922 14.661 1.00 86.75 283 ASP A O 1
ATOM 2267 N N . VAL A 1 284 ? 1.398 -5.822 14.873 1.00 85.44 284 VAL A N 1
ATOM 2268 C CA . VAL A 1 284 ? 1.431 -4.480 15.480 1.00 85.44 284 VAL A CA 1
ATOM 2269 C C . VAL A 1 284 ? 0.951 -3.437 14.480 1.00 85.44 284 VAL A C 1
ATOM 2271 O O . VAL A 1 284 ? 0.019 -2.681 14.763 1.00 85.44 284 VAL A O 1
ATOM 2274 N N . ILE A 1 285 ? 1.561 -3.423 13.292 1.00 91.38 285 ILE A N 1
ATOM 2275 C CA . ILE A 1 285 ? 1.222 -2.482 12.224 1.00 91.38 285 ILE A CA 1
ATOM 2276 C C . ILE A 1 285 ? -0.222 -2.714 11.761 1.00 91.38 285 ILE A C 1
ATOM 2278 O O . ILE A 1 285 ? -0.991 -1.762 11.657 1.00 91.38 285 ILE A O 1
ATOM 2282 N N . GLY A 1 286 ? -0.633 -3.972 11.586 1.00 91.06 286 GLY A N 1
ATOM 2283 C CA . GLY A 1 286 ? -1.993 -4.369 11.228 1.00 91.06 286 GLY A CA 1
ATOM 2284 C C . GLY A 1 286 ? -3.041 -3.873 12.226 1.00 91.06 286 GLY A C 1
ATOM 2285 O O . GLY A 1 286 ? -3.997 -3.214 11.816 1.00 91.06 286 GLY A O 1
ATOM 2286 N N . ARG A 1 287 ? -2.837 -4.105 13.533 1.00 87.19 287 ARG A N 1
ATOM 2287 C CA . ARG A 1 287 ? -3.729 -3.610 14.601 1.00 87.19 287 ARG A CA 1
ATOM 2288 C C . ARG A 1 287 ? -3.801 -2.083 14.637 1.00 87.19 287 ARG A C 1
ATOM 2290 O O . ARG A 1 287 ? -4.896 -1.536 14.749 1.00 87.19 287 ARG A O 1
ATOM 2297 N N . LYS A 1 288 ? -2.665 -1.386 14.518 1.00 88.44 288 LYS A N 1
ATOM 2298 C CA . LYS A 1 288 ? -2.615 0.088 14.514 1.00 88.44 288 LYS A CA 1
ATOM 2299 C C . LYS A 1 288 ? -3.325 0.685 13.296 1.00 88.44 288 LYS A C 1
ATOM 2301 O O . LYS A 1 288 ? -4.150 1.581 13.460 1.00 88.44 288 LYS A O 1
ATOM 2306 N N . MET A 1 289 ? -3.077 0.143 12.103 1.00 92.25 289 MET A N 1
ATOM 2307 C CA . MET A 1 289 ? -3.759 0.563 10.874 1.00 92.25 289 MET A CA 1
ATOM 2308 C C . MET A 1 289 ? -5.256 0.251 10.900 1.00 92.25 289 MET A C 1
ATOM 2310 O O . MET A 1 289 ? -6.054 1.053 10.415 1.00 92.25 289 MET A O 1
ATOM 2314 N N . TRP A 1 290 ? -5.661 -0.878 11.491 1.00 90.69 290 TRP A N 1
ATOM 2315 C CA . TRP A 1 290 ? -7.078 -1.182 11.676 1.00 90.69 290 TRP A CA 1
ATOM 2316 C C . TRP A 1 290 ? -7.747 -0.222 12.658 1.00 90.69 290 TRP A C 1
ATOM 2318 O O . TRP A 1 290 ? -8.830 0.274 12.362 1.00 90.69 290 TRP A O 1
ATOM 2328 N N . GLN A 1 291 ? -7.093 0.117 13.774 1.00 86.62 291 GLN A N 1
ATOM 2329 C CA . GLN A 1 291 ? -7.642 1.092 14.715 1.00 86.62 291 GLN A CA 1
ATOM 2330 C C . GLN A 1 291 ? -7.818 2.466 14.056 1.00 86.62 291 GLN A C 1
ATOM 2332 O O . GLN A 1 291 ? -8.914 3.005 14.126 1.00 86.62 291 GLN A O 1
ATOM 2337 N N . GLN A 1 292 ? -6.820 2.971 13.320 1.00 88.62 292 GLN A N 1
ATOM 2338 C CA . GLN A 1 292 ? -6.953 4.221 12.554 1.00 88.62 292 GLN A CA 1
ATOM 2339 C C . GLN A 1 292 ? -8.079 4.164 11.505 1.00 88.62 292 GLN A C 1
ATOM 2341 O O . GLN A 1 292 ? -8.753 5.163 11.260 1.00 88.62 292 GLN A O 1
ATOM 2346 N N . CYS A 1 293 ? -8.315 2.997 10.897 1.00 92.50 293 CYS A N 1
ATOM 2347 C CA . CYS A 1 293 ? -9.436 2.795 9.983 1.00 92.50 293 CYS A CA 1
ATOM 2348 C C . CYS A 1 293 ? -10.790 2.847 10.711 1.00 92.50 293 CYS A C 1
ATOM 2350 O O . CYS A 1 293 ? -11.713 3.494 10.226 1.00 92.50 293 CYS A O 1
ATOM 2352 N N . VAL A 1 294 ? -10.911 2.215 11.880 1.00 89.81 294 VAL A N 1
ATOM 2353 C CA . VAL A 1 294 ? -12.121 2.255 12.720 1.00 89.81 294 VAL A CA 1
ATOM 2354 C C . VAL A 1 294 ? -12.353 3.646 13.323 1.00 89.81 294 VAL A C 1
ATOM 2356 O O . VAL A 1 294 ? -13.497 4.072 13.433 1.00 89.81 294 VAL A O 1
ATOM 2359 N N . ASP A 1 295 ? -11.298 4.389 13.660 1.00 84.75 295 ASP A N 1
ATOM 2360 C CA . ASP A 1 295 ? -11.405 5.757 14.182 1.00 84.75 295 ASP A CA 1
ATOM 2361 C C . ASP A 1 295 ? -11.962 6.731 13.119 1.00 84.75 295 ASP A C 1
ATOM 2363 O O . ASP A 1 295 ? -12.704 7.653 13.455 1.00 84.75 295 ASP A O 1
ATOM 2367 N N . LEU A 1 296 ? -11.660 6.498 11.833 1.00 88.94 296 LEU A N 1
ATOM 2368 C CA . LEU A 1 296 ? -12.213 7.246 10.692 1.00 88.94 296 LEU A CA 1
ATOM 2369 C C . LEU A 1 296 ? -13.577 6.728 10.208 1.00 88.94 296 LEU A C 1
ATOM 2371 O O . LEU A 1 296 ? -14.364 7.497 9.654 1.00 88.94 296 LEU A O 1
ATOM 2375 N N . PHE A 1 297 ? -13.863 5.441 10.407 1.00 90.88 297 PHE A N 1
ATOM 2376 C CA . PHE A 1 297 ? -15.098 4.776 9.987 1.00 90.88 297 PHE A CA 1
ATOM 2377 C C . PHE A 1 297 ? -15.693 3.977 11.164 1.00 90.88 297 PHE A C 1
ATOM 2379 O O . PHE A 1 297 ? -15.588 2.748 11.187 1.00 90.88 297 PHE A O 1
ATOM 2386 N N . PRO A 1 298 ? -16.324 4.637 12.161 1.00 85.31 298 PRO A N 1
ATOM 2387 C CA . PRO A 1 298 ? -16.710 3.999 13.426 1.00 85.31 298 PRO A CA 1
ATOM 2388 C C . PRO A 1 298 ? -17.715 2.849 13.316 1.00 85.31 298 PRO A C 1
ATOM 2390 O O . PRO A 1 298 ? -17.836 2.074 14.265 1.00 85.31 298 PRO A O 1
ATOM 2393 N N . GLN A 1 299 ? -18.409 2.728 12.179 1.00 85.88 299 GLN A N 1
ATOM 2394 C CA . GLN A 1 299 ? -19.302 1.617 11.842 1.00 85.88 299 GLN A CA 1
ATOM 2395 C C . GLN A 1 299 ? -18.566 0.326 11.436 1.00 85.88 299 GLN A C 1
ATOM 2397 O O . GLN A 1 299 ? -19.188 -0.724 11.332 1.00 85.88 299 GLN A O 1
ATOM 2402 N N . LEU A 1 300 ? -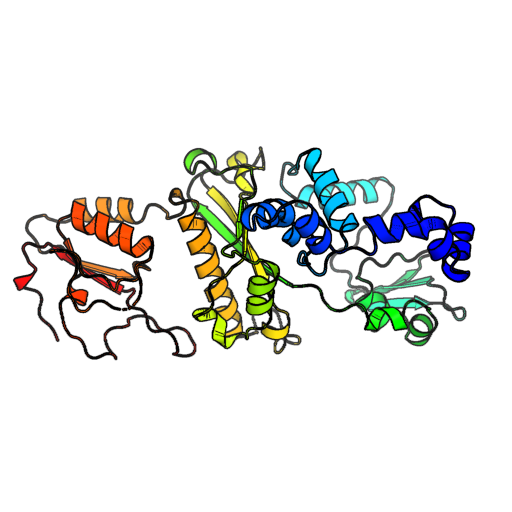17.245 0.383 11.231 1.00 88.88 300 LEU A N 1
ATOM 2403 C CA . LEU A 1 300 ? -16.389 -0.792 11.037 1.00 88.88 300 LEU A CA 1
ATOM 2404 C C . LEU A 1 300 ? -16.001 -1.487 12.350 1.00 88.88 300 LEU A C 1
ATOM 2406 O O . LEU A 1 300 ? -15.389 -2.551 12.315 1.00 88.88 300 LEU A O 1
ATOM 2410 N N . ASP A 1 301 ? -16.357 -0.924 13.509 1.00 79.94 301 ASP A N 1
ATOM 2411 C CA . ASP A 1 301 ? -16.036 -1.499 14.826 1.00 79.94 301 ASP A CA 1
ATOM 2412 C C . ASP A 1 301 ? -16.862 -2.758 15.178 1.00 79.94 301 ASP A C 1
ATOM 2414 O O . ASP A 1 301 ? -16.829 -3.246 16.309 1.00 79.94 301 ASP A O 1
ATOM 2418 N N . GLY A 1 302 ? -17.627 -3.268 14.209 1.00 76.25 302 GLY A N 1
ATOM 2419 C CA . GLY A 1 302 ? -18.552 -4.379 14.373 1.00 76.25 302 GLY A CA 1
ATOM 2420 C C . GLY A 1 302 ? -19.712 -4.054 15.314 1.00 76.25 302 GLY A C 1
ATOM 2421 O O . GLY A 1 302 ? -19.950 -2.909 15.698 1.00 76.25 302 GLY A O 1
ATOM 2422 N N . ARG A 1 303 ? -20.431 -5.106 15.705 1.00 73.69 303 ARG A N 1
ATOM 2423 C CA . ARG A 1 303 ? -21.612 -5.028 16.574 1.00 73.69 303 ARG A CA 1
ATOM 2424 C C . ARG A 1 303 ? -21.312 -5.377 18.031 1.00 73.69 303 ARG A C 1
ATOM 2426 O O . ARG A 1 303 ? -22.234 -5.641 18.789 1.00 73.69 303 ARG A O 1
ATOM 2433 N N . PHE A 1 304 ? -20.043 -5.374 18.453 1.00 78.69 304 PHE A N 1
ATOM 2434 C CA . PHE A 1 304 ? -19.623 -5.890 19.767 1.00 78.69 304 PHE A CA 1
ATOM 2435 C C . PHE A 1 304 ? -20.456 -5.344 20.942 1.00 78.69 304 PHE A C 1
ATOM 2437 O O . PHE A 1 304 ? -20.874 -6.109 21.802 1.00 78.69 304 PHE A O 1
ATOM 2444 N N . TYR A 1 305 ? -20.743 -4.037 20.971 1.00 80.94 305 TYR A N 1
ATOM 2445 C CA . TYR A 1 305 ? -21.550 -3.428 22.038 1.00 80.94 305 TYR A CA 1
ATOM 2446 C C . TYR A 1 305 ? -23.065 -3.656 21.894 1.00 80.94 305 TYR A C 1
ATOM 2448 O O . TYR A 1 305 ? -23.779 -3.541 22.888 1.00 80.94 305 TYR A O 1
ATOM 2456 N N . GLU A 1 306 ? -23.550 -3.997 20.698 1.00 82.25 306 GLU A N 1
ATOM 2457 C CA . GLU A 1 306 ? -24.938 -4.413 20.449 1.00 82.25 306 GLU A CA 1
ATOM 2458 C C . GLU A 1 306 ? -25.124 -5.867 20.901 1.00 82.25 306 GLU A C 1
ATOM 2460 O O . GLU A 1 306 ? -25.997 -6.158 21.708 1.00 82.25 306 GLU A O 1
ATOM 2465 N N . GLU A 1 307 ? -24.226 -6.763 20.486 1.00 85.38 307 GLU A N 1
ATOM 2466 C CA . GLU A 1 307 ? -24.201 -8.180 20.870 1.00 85.38 307 GLU A CA 1
ATOM 2467 C C . GLU A 1 307 ? -23.957 -8.356 22.382 1.00 85.38 307 GLU A C 1
ATOM 2469 O O . GLU A 1 307 ? -24.551 -9.229 23.018 1.00 85.38 307 GLU A O 1
ATOM 2474 N N . LEU A 1 308 ? -23.148 -7.483 22.997 1.00 86.88 308 LEU A N 1
ATOM 2475 C CA . LEU A 1 308 ? -22.966 -7.430 24.451 1.00 86.88 308 LEU A CA 1
ATOM 2476 C C . LEU A 1 308 ? -24.218 -6.921 25.184 1.00 86.88 308 LEU A C 1
ATOM 2478 O O . LEU A 1 308 ? -24.493 -7.362 26.301 1.00 86.88 308 LEU A O 1
ATOM 2482 N N . GLU A 1 309 ? -24.988 -6.018 24.572 1.00 88.56 309 GLU A N 1
ATOM 2483 C CA . GLU A 1 309 ? -26.269 -5.555 25.110 1.00 88.56 309 GLU A CA 1
ATOM 2484 C C . GLU A 1 309 ? -27.343 -6.649 24.985 1.00 88.56 309 GLU A C 1
ATOM 2486 O O . GLU A 1 309 ? -27.999 -6.973 25.975 1.00 88.56 309 GLU A O 1
ATOM 2491 N N . GLU A 1 310 ? -27.452 -7.310 23.828 1.00 88.94 310 GLU A N 1
ATOM 2492 C CA . GLU A 1 310 ? -28.310 -8.483 23.621 1.00 88.94 310 GLU A CA 1
ATOM 2493 C C . GLU A 1 310 ? -28.001 -9.583 24.649 1.00 88.94 310 GLU A C 1
ATOM 2495 O O . GLU A 1 310 ? -28.906 -10.034 25.357 1.00 88.94 310 GLU A O 1
ATOM 2500 N N . ALA A 1 311 ? -26.729 -9.962 24.812 1.00 89.19 311 ALA A N 1
ATOM 2501 C CA . ALA A 1 311 ? -26.303 -10.939 25.815 1.00 89.19 311 ALA A CA 1
ATOM 2502 C C . ALA A 1 311 ? -26.643 -10.491 27.249 1.00 89.19 311 ALA A C 1
ATOM 2504 O O . ALA A 1 311 ? -27.130 -11.289 28.053 1.00 89.19 311 ALA A O 1
ATOM 2505 N N . LYS A 1 312 ? -26.469 -9.202 27.568 1.00 89.44 312 LYS A N 1
ATOM 2506 C CA . LYS A 1 312 ? -26.871 -8.619 28.856 1.00 89.44 312 LYS A CA 1
ATOM 2507 C C . LYS A 1 312 ? -28.384 -8.715 29.093 1.00 89.44 312 LYS A C 1
ATOM 2509 O O . LYS A 1 312 ? -28.781 -8.995 30.224 1.00 89.44 312 LYS A O 1
ATOM 2514 N N . THR A 1 313 ? -29.234 -8.515 28.080 1.00 88.00 313 THR A N 1
ATOM 2515 C CA . THR A 1 313 ? -30.700 -8.641 28.250 1.00 88.00 313 THR A CA 1
ATOM 2516 C C . THR A 1 313 ? -31.158 -10.069 28.559 1.00 88.00 313 THR A C 1
ATOM 2518 O O . THR A 1 313 ? -32.199 -10.247 29.189 1.00 88.00 313 THR A O 1
ATOM 2521 N N . GLN A 1 314 ? -30.363 -11.080 28.195 1.00 88.88 314 GLN A N 1
ATOM 2522 C CA . GLN A 1 314 ? -30.626 -12.490 28.509 1.00 88.88 314 GLN A CA 1
ATOM 2523 C C . GLN A 1 314 ? -30.259 -12.858 29.964 1.00 88.88 314 GLN A C 1
ATOM 2525 O O . GLN A 1 314 ? -30.649 -13.920 30.454 1.00 88.88 314 GLN A O 1
ATOM 2530 N N . CYS A 1 315 ? -29.530 -12.000 30.689 1.00 87.06 315 CYS A N 1
ATOM 2531 C CA . CYS A 1 315 ? -29.145 -12.236 32.082 1.00 87.06 315 CYS A CA 1
ATOM 2532 C C . CYS A 1 315 ? -30.217 -11.784 33.094 1.00 87.06 315 CYS A C 1
ATOM 2534 O O . CYS A 1 315 ? -30.826 -10.722 32.972 1.00 87.06 315 CYS A O 1
ATOM 2536 N N . SER A 1 316 ? -30.388 -12.552 34.179 1.00 82.94 316 SER A N 1
ATOM 2537 C CA . SER A 1 316 ? -31.315 -12.197 35.264 1.00 82.94 316 SER A CA 1
ATOM 2538 C C . SER A 1 316 ? -30.910 -10.904 35.980 1.00 82.94 316 SER A C 1
ATOM 2540 O O . SER A 1 316 ? -29.872 -10.839 36.643 1.00 82.94 316 SER A O 1
ATOM 2542 N N . GLN A 1 317 ? -31.802 -9.909 35.958 1.00 77.00 317 GLN A N 1
ATOM 2543 C CA . GLN A 1 317 ? -31.643 -8.636 36.671 1.00 77.00 317 GLN A CA 1
ATOM 2544 C C . GLN A 1 317 ? -31.636 -8.765 38.208 1.00 77.00 317 GLN A C 1
ATOM 2546 O O . GLN A 1 317 ? -31.407 -7.768 38.898 1.00 77.00 317 GLN A O 1
ATOM 2551 N N . GLN A 1 318 ? -31.859 -9.953 38.776 1.00 79.75 318 GLN A N 1
ATOM 2552 C CA . GLN A 1 318 ? -31.745 -10.188 40.223 1.00 79.75 318 GLN A CA 1
ATOM 2553 C C . GLN A 1 318 ? -30.298 -10.488 40.657 1.00 79.75 318 GLN A C 1
ATOM 2555 O O . GLN A 1 318 ? -29.911 -10.148 41.774 1.00 79.75 318 GLN A O 1
ATOM 2560 N N . ASN A 1 319 ? -29.470 -11.038 39.763 1.00 83.38 319 ASN A N 1
ATOM 2561 C CA . ASN A 1 319 ? -28.114 -11.491 40.081 1.00 83.38 319 ASN A CA 1
ATOM 2562 C C . ASN A 1 319 ? -27.048 -10.389 39.878 1.00 83.38 319 ASN A C 1
ATOM 2564 O O . ASN A 1 319 ? -27.308 -9.367 39.230 1.00 83.38 319 ASN A O 1
ATOM 2568 N N . PRO A 1 320 ? -25.821 -10.567 40.403 1.00 85.19 320 PRO A N 1
ATOM 2569 C CA . PRO A 1 320 ? -24.655 -9.793 39.980 1.00 85.19 320 PRO A CA 1
ATOM 2570 C C . PRO A 1 320 ? -24.325 -10.043 38.508 1.00 85.19 320 PRO A C 1
ATOM 2572 O O . PRO A 1 320 ? -23.916 -11.141 38.139 1.00 85.19 320 PRO A O 1
ATOM 2575 N N . LEU A 1 321 ? -24.476 -9.012 37.670 1.00 89.56 321 LEU A N 1
ATOM 2576 C CA . LEU A 1 321 ? -23.922 -9.020 36.321 1.00 89.56 321 LEU A CA 1
ATOM 2577 C C . LEU A 1 321 ? -22.436 -8.662 36.411 1.00 89.56 321 LEU A C 1
ATOM 2579 O O . LEU A 1 321 ? -22.083 -7.562 36.847 1.00 89.56 321 LEU A O 1
ATOM 2583 N N . ILE A 1 322 ? -21.598 -9.607 35.994 1.00 91.00 322 ILE A N 1
ATOM 2584 C CA . ILE A 1 322 ? -20.151 -9.463 35.851 1.00 91.00 322 ILE A CA 1
ATOM 2585 C C . ILE A 1 322 ? -19.824 -9.733 34.384 1.00 91.00 322 ILE A C 1
ATOM 2587 O O . ILE A 1 322 ? -20.261 -10.744 33.839 1.00 91.00 322 ILE A O 1
ATOM 2591 N N . ILE A 1 323 ? -19.062 -8.844 33.752 1.00 91.75 323 ILE A N 1
ATOM 2592 C CA . ILE A 1 323 ? -18.598 -8.995 32.366 1.00 91.75 323 ILE A CA 1
ATOM 2593 C C . ILE A 1 323 ? -17.075 -8.908 32.390 1.00 91.75 323 ILE A C 1
ATOM 2595 O O . ILE A 1 323 ? -16.526 -8.015 33.034 1.00 91.75 323 ILE A O 1
ATOM 2599 N N . MET A 1 324 ? -16.387 -9.840 31.731 1.00 91.88 324 MET A N 1
ATOM 2600 C CA . MET A 1 324 ? -14.925 -9.926 31.743 1.00 91.88 324 MET A CA 1
ATOM 2601 C C . MET A 1 324 ? -14.391 -10.286 30.360 1.00 91.88 324 MET A C 1
ATOM 2603 O O . MET A 1 324 ? -14.962 -11.145 29.693 1.00 91.88 324 MET A O 1
ATOM 2607 N N . GLY A 1 325 ? -13.285 -9.661 29.963 1.00 89.12 325 GLY A N 1
ATOM 2608 C CA . GLY A 1 325 ? -12.580 -9.947 28.712 1.00 89.12 325 GLY A CA 1
ATOM 2609 C C . GLY A 1 325 ? -11.725 -8.769 28.249 1.00 89.12 325 GLY A C 1
ATOM 2610 O O . GLY A 1 325 ? -11.721 -7.716 28.892 1.00 89.12 325 GLY A O 1
ATOM 2611 N N . ASP A 1 326 ? -11.028 -8.957 27.131 1.00 86.00 326 ASP A N 1
ATOM 2612 C CA . ASP A 1 326 ? -10.298 -7.911 26.412 1.00 86.00 326 ASP A CA 1
ATOM 2613 C C . ASP A 1 326 ? -11.270 -7.028 25.610 1.00 86.00 326 ASP A C 1
ATOM 2615 O O . ASP A 1 326 ? -11.979 -7.502 24.724 1.00 86.00 326 ASP A O 1
ATOM 2619 N N . PHE A 1 327 ? -11.287 -5.726 25.907 1.00 83.00 327 PHE A N 1
ATOM 2620 C CA . PHE A 1 327 ? -12.096 -4.730 25.189 1.00 83.00 327 PHE A CA 1
ATOM 2621 C C . PHE A 1 327 ? -11.274 -3.909 24.174 1.00 83.00 327 PHE A C 1
ATOM 2623 O O . PHE A 1 327 ? -11.809 -3.011 23.519 1.00 83.00 327 PHE A O 1
ATOM 2630 N N . ASN A 1 328 ? -9.956 -4.134 24.090 1.00 77.81 328 ASN A N 1
ATOM 2631 C CA . ASN A 1 328 ? -8.961 -3.304 23.390 1.00 77.81 328 ASN A CA 1
ATOM 2632 C C . ASN A 1 328 ? -9.018 -1.797 23.753 1.00 77.81 328 ASN A C 1
ATOM 2634 O O . ASN A 1 328 ? -8.488 -0.920 23.059 1.00 77.81 328 ASN A O 1
ATOM 2638 N N . ALA A 1 329 ? -9.648 -1.482 24.883 1.00 79.56 329 ALA A N 1
ATOM 2639 C CA . ALA A 1 329 ? -9.722 -0.155 25.471 1.00 79.56 329 ALA A CA 1
ATOM 2640 C C . ALA A 1 329 ? -8.434 0.175 26.246 1.00 79.56 329 ALA A C 1
ATOM 2642 O O . ALA A 1 329 ? -7.829 -0.696 26.857 1.00 79.56 329 ALA A O 1
ATOM 2643 N N . ARG A 1 330 ? -8.033 1.449 26.267 1.00 77.38 330 ARG A N 1
ATOM 2644 C CA . ARG A 1 330 ? -6.957 1.992 27.122 1.00 77.38 330 ARG A CA 1
ATOM 2645 C C . ARG A 1 330 ? -7.532 3.119 27.979 1.00 77.38 330 ARG A C 1
ATOM 2647 O O . ARG A 1 330 ? -8.436 3.817 27.510 1.00 77.38 330 ARG A O 1
ATOM 2654 N N . LYS A 1 331 ? -7.098 3.286 29.242 1.00 64.06 331 LYS A N 1
ATOM 2655 C CA . LYS A 1 331 ? -7.845 4.146 30.185 1.00 64.06 331 LYS A CA 1
ATOM 2656 C C . LYS A 1 331 ? -7.070 4.652 31.413 1.00 64.06 331 LYS A C 1
ATOM 2658 O O . LYS A 1 331 ? -6.935 3.951 32.409 1.00 64.06 331 LYS A O 1
ATOM 2663 N N . TYR A 1 332 ? -6.682 5.929 31.385 1.00 61.47 332 TYR A N 1
ATOM 2664 C CA . TYR A 1 332 ? -5.960 6.586 32.488 1.00 61.47 332 TYR A CA 1
ATOM 2665 C C . TYR A 1 332 ? -6.771 7.699 33.199 1.00 61.47 332 TYR A C 1
ATOM 2667 O O . TYR A 1 332 ? -6.472 8.036 34.340 1.00 61.47 332 TYR A O 1
ATOM 2675 N N . ALA A 1 333 ? -7.814 8.266 32.570 1.00 65.38 333 ALA A N 1
ATOM 2676 C CA . ALA A 1 333 ? -8.625 9.342 33.161 1.00 65.38 333 ALA A CA 1
ATOM 2677 C C . ALA A 1 333 ? -9.748 8.810 34.077 1.00 65.38 333 ALA A C 1
ATOM 2679 O O . ALA A 1 333 ? -10.635 8.087 33.601 1.00 65.38 333 ALA A O 1
ATOM 2680 N N . ARG A 1 334 ? -9.728 9.215 35.362 1.00 76.56 334 ARG A N 1
ATOM 2681 C CA . ARG A 1 334 ? -10.837 9.031 36.322 1.00 76.56 334 ARG A CA 1
ATOM 2682 C C . ARG A 1 334 ? -12.078 9.758 35.811 1.00 76.56 334 ARG A C 1
ATOM 2684 O O . ARG A 1 334 ? -11.996 10.890 35.351 1.00 76.56 334 ARG A O 1
ATOM 2691 N N . GLU A 1 335 ? -13.227 9.124 35.975 1.00 82.00 335 GLU A N 1
ATOM 2692 C CA . GLU A 1 335 ? -14.528 9.659 35.598 1.00 82.00 335 GLU A CA 1
ATOM 2693 C C . GLU A 1 335 ? -15.590 9.063 36.520 1.00 82.00 335 GLU A C 1
ATOM 2695 O O . GLU A 1 335 ? -15.501 7.900 36.928 1.00 82.00 335 GLU A O 1
ATOM 2700 N N . GLU A 1 336 ? -16.524 9.903 36.954 1.00 80.69 336 GLU A N 1
ATOM 2701 C CA . GLU A 1 336 ? -17.199 9.695 38.228 1.00 80.69 336 GLU A CA 1
ATOM 2702 C C . GLU A 1 336 ? -18.145 8.488 38.226 1.00 80.69 336 GLU A C 1
ATOM 2704 O O . GLU A 1 336 ? -18.864 8.236 37.265 1.00 80.69 336 GLU A O 1
ATOM 2709 N N . ASN A 1 337 ? -18.106 7.717 39.317 1.00 84.81 337 ASN A N 1
ATOM 2710 C CA . ASN A 1 337 ? -18.835 6.462 39.544 1.00 84.81 337 ASN A CA 1
ATOM 2711 C C . ASN A 1 337 ? -18.600 5.318 38.531 1.00 84.81 337 ASN A C 1
ATOM 2713 O O . ASN A 1 337 ? -18.866 4.178 38.889 1.00 84.81 337 ASN A O 1
ATOM 2717 N N . ILE A 1 338 ? -18.016 5.557 37.352 1.00 90.38 338 ILE A N 1
ATOM 2718 C CA . ILE A 1 338 ? -17.681 4.519 36.358 1.00 90.38 338 ILE A CA 1
ATOM 2719 C C . ILE A 1 338 ? -16.227 4.036 36.497 1.00 90.38 338 ILE A C 1
ATOM 2721 O O . ILE A 1 338 ? -15.944 2.841 36.360 1.00 90.38 338 ILE A O 1
ATOM 2725 N N . VAL A 1 339 ? -15.284 4.948 36.763 1.00 89.94 339 VAL A N 1
ATOM 2726 C CA . VAL A 1 339 ? -13.837 4.704 36.618 1.00 89.94 339 VAL A CA 1
ATOM 2727 C C . VAL A 1 339 ? -13.090 5.037 37.901 1.00 89.94 339 VAL A C 1
ATOM 2729 O O . VAL A 1 339 ? -13.153 6.161 38.402 1.00 89.94 339 VAL A O 1
ATOM 2732 N N . GLY A 1 340 ? -12.338 4.066 38.405 1.00 88.75 340 GLY A N 1
ATOM 2733 C CA . GLY A 1 340 ? -11.517 4.244 39.588 1.00 88.75 340 GLY A CA 1
ATOM 2734 C C . GLY A 1 340 ? -10.215 5.011 39.312 1.00 88.75 340 GLY A C 1
ATOM 2735 O O . GLY A 1 340 ? -9.774 5.118 38.166 1.00 88.75 340 GLY A O 1
ATOM 2736 N N . PRO A 1 341 ? -9.563 5.540 40.363 1.00 87.75 341 PRO A N 1
ATOM 2737 C CA . PRO A 1 341 ? -8.375 6.391 40.251 1.00 87.75 341 PRO A CA 1
ATOM 2738 C C . PRO A 1 341 ? -7.074 5.627 39.936 1.00 87.75 341 PRO A C 1
ATOM 2740 O O . PRO A 1 341 ? -5.993 6.209 40.011 1.00 87.75 341 PRO A O 1
ATOM 2743 N N . HIS A 1 342 ? -7.136 4.324 39.636 1.00 87.69 342 HIS A N 1
ATOM 2744 C CA . HIS A 1 342 ? -5.954 3.470 39.490 1.00 87.69 342 HIS A CA 1
ATOM 2745 C C . HIS A 1 342 ? -5.814 2.792 38.117 1.00 87.69 342 HIS A C 1
ATOM 2747 O O . HIS A 1 342 ? -4.853 2.034 37.944 1.00 87.69 342 HIS A O 1
ATOM 2753 N N . GLY A 1 343 ? -6.707 3.074 37.159 1.00 78.75 343 GLY A N 1
ATOM 2754 C CA . GLY A 1 343 ? -6.609 2.586 35.775 1.00 78.75 343 GLY A CA 1
ATOM 2755 C C . GLY A 1 343 ? -5.299 2.975 35.077 1.00 78.75 343 GLY A C 1
ATOM 2756 O O . GLY A 1 343 ? -4.665 3.972 35.434 1.00 78.75 343 GLY A O 1
ATOM 2757 N N . LEU A 1 344 ? -4.861 2.153 34.121 1.00 76.56 344 LEU A N 1
ATOM 2758 C CA . LEU A 1 344 ? -3.573 2.302 33.439 1.00 76.56 344 LEU A CA 1
ATOM 2759 C C . LEU A 1 344 ? -3.705 2.920 32.031 1.00 76.56 344 LEU A C 1
ATOM 2761 O O . LEU A 1 344 ? -4.494 2.420 31.220 1.00 76.56 344 LEU A O 1
ATOM 2765 N N . GLY A 1 345 ? -2.852 3.967 31.828 1.00 72.19 345 GLY A N 1
ATOM 2766 C CA . GLY A 1 345 ? -1.890 5.865 29.962 1.00 72.19 345 GLY A CA 1
ATOM 2767 C C . GLY A 1 345 ? -2.623 7.056 29.234 1.00 72.19 345 GLY A C 1
ATOM 2768 O O . GLY A 1 345 ? -2.628 8.190 29.712 1.00 72.19 345 GLY A O 1
ATOM 2769 N N . THR A 1 346 ? -3.252 6.783 28.090 1.00 69.12 346 THR A N 1
ATOM 2770 C CA . THR A 1 346 ? -4.191 7.698 27.426 1.00 69.12 346 THR A CA 1
ATOM 2771 C C . THR A 1 346 ? -5.466 6.934 27.064 1.00 69.12 346 THR A C 1
ATOM 2773 O O . THR A 1 346 ? -5.434 5.712 26.898 1.00 69.12 346 THR A O 1
ATOM 2776 N N . ARG A 1 347 ? -6.614 7.621 27.016 1.00 76.00 347 ARG A N 1
ATOM 2777 C CA . ARG A 1 347 ? -7.894 7.015 26.621 1.00 76.00 347 ARG A CA 1
ATOM 2778 C C . ARG A 1 347 ? -7.971 6.954 25.091 1.00 76.00 347 ARG A C 1
ATOM 2780 O O . ARG A 1 347 ? -7.768 7.976 24.449 1.00 76.00 347 ARG A O 1
ATOM 2787 N N . ASN A 1 348 ? -8.233 5.777 24.519 1.00 70.56 348 ASN A N 1
ATOM 2788 C CA . ASN A 1 348 ? -8.486 5.605 23.078 1.00 70.56 348 ASN A CA 1
ATOM 2789 C C . ASN A 1 348 ? -9.998 5.578 22.780 1.00 70.56 348 ASN A C 1
ATOM 2791 O O . ASN A 1 348 ? -10.801 5.483 23.709 1.00 70.56 348 ASN A O 1
ATOM 2795 N N . LEU A 1 349 ? -10.397 5.601 21.501 1.00 71.56 349 LEU A N 1
ATOM 2796 C CA . LEU A 1 349 ? -11.816 5.605 21.107 1.00 71.56 349 LEU A CA 1
ATOM 2797 C C . LEU A 1 349 ? -12.591 4.400 21.672 1.00 71.56 349 LEU A C 1
ATOM 2799 O O . LEU A 1 349 ? -13.689 4.566 22.197 1.00 71.56 349 LEU A O 1
ATOM 2803 N N . ARG A 1 350 ? -11.988 3.199 21.672 1.00 78.50 350 ARG A N 1
ATOM 2804 C CA . ARG A 1 350 ? -12.547 2.003 22.339 1.00 78.50 350 ARG A CA 1
ATOM 2805 C C . ARG A 1 350 ? -12.777 2.220 23.837 1.00 78.50 350 ARG A C 1
ATOM 2807 O O . ARG A 1 350 ? -13.776 1.753 24.374 1.00 78.50 350 ARG A O 1
ATOM 2814 N N . GLY A 1 351 ? -11.874 2.937 24.506 1.00 83.69 351 GLY A N 1
ATOM 2815 C CA . GLY A 1 351 ? -11.982 3.314 25.913 1.00 83.69 351 GLY A CA 1
ATOM 2816 C C . GLY A 1 351 ? -13.066 4.349 26.206 1.00 83.69 351 GLY A C 1
ATOM 2817 O O . GLY A 1 351 ? -13.595 4.328 27.316 1.00 83.69 351 GLY A O 1
ATOM 2818 N N . GLU A 1 352 ? -13.433 5.197 25.239 1.00 83.06 352 GLU A N 1
ATOM 2819 C CA . GLU A 1 352 ? -14.612 6.068 25.345 1.00 83.06 352 GLU A CA 1
ATOM 2820 C C . GLU A 1 352 ? -15.906 5.291 25.063 1.00 83.06 352 GLU A C 1
ATOM 2822 O O . GLU A 1 352 ? -16.801 5.311 25.899 1.00 83.06 352 GLU A O 1
ATOM 2827 N N . LYS A 1 353 ? -15.973 4.472 24.002 1.00 84.38 353 LYS A N 1
ATOM 2828 C CA . LYS A 1 353 ? -17.129 3.581 23.766 1.00 84.38 353 LYS A CA 1
ATOM 2829 C C . LYS A 1 353 ? -17.418 2.680 24.978 1.00 84.38 353 LYS A C 1
ATOM 2831 O O . LYS A 1 353 ? -18.566 2.542 25.394 1.00 84.38 353 LYS A O 1
ATOM 2836 N N . LEU A 1 354 ? -16.374 2.133 25.611 1.00 88.69 354 LEU A N 1
ATOM 2837 C CA . LEU A 1 354 ? -16.493 1.345 26.843 1.00 88.69 354 LEU A CA 1
ATOM 2838 C C . LEU A 1 354 ? -17.004 2.179 28.030 1.00 88.69 354 LEU A C 1
ATOM 2840 O O . LEU A 1 354 ? -17.737 1.669 28.874 1.00 88.69 354 LEU A O 1
ATOM 2844 N N . VAL A 1 355 ? -16.620 3.456 28.120 1.00 90.00 355 VAL A N 1
ATOM 2845 C CA . VAL A 1 355 ? -17.156 4.404 29.109 1.00 90.00 355 VAL A CA 1
ATOM 2846 C C . VAL A 1 355 ? -18.636 4.654 28.872 1.00 90.00 355 VAL A C 1
ATOM 2848 O O . VAL A 1 355 ? -19.413 4.537 29.815 1.00 90.00 355 VAL A O 1
ATOM 2851 N N . GLU A 1 356 ? -19.023 4.998 27.648 1.00 88.38 356 GLU A N 1
ATOM 2852 C CA . GLU A 1 356 ? -20.397 5.341 27.283 1.00 88.38 356 GLU A CA 1
ATOM 2853 C C . GLU A 1 356 ? -21.334 4.157 27.501 1.00 88.38 356 GLU A C 1
ATOM 2855 O O . GLU A 1 356 ? -22.342 4.291 28.195 1.00 88.38 356 GLU A O 1
ATOM 2860 N N . TRP A 1 357 ? -20.933 2.965 27.058 1.00 88.88 357 TRP A N 1
ATOM 2861 C CA . TRP A 1 357 ? -21.683 1.740 27.308 1.00 88.88 357 TRP A CA 1
ATOM 2862 C C . TRP A 1 357 ? -21.796 1.418 28.811 1.00 88.88 357 TRP A C 1
ATOM 2864 O O . TRP A 1 357 ? -22.872 1.052 29.285 1.00 88.88 357 TRP A O 1
ATOM 2874 N N . CYS A 1 358 ? -20.738 1.637 29.607 1.00 91.81 358 CYS A N 1
ATOM 2875 C CA . CYS A 1 358 ? -20.816 1.497 31.068 1.00 91.81 358 CYS A CA 1
ATOM 2876 C C . CYS A 1 358 ? -21.729 2.547 31.730 1.00 91.81 358 CYS A C 1
ATOM 2878 O O . CYS A 1 358 ? -22.447 2.198 32.668 1.00 91.81 358 CYS A O 1
ATOM 2880 N N . LYS A 1 359 ? -21.734 3.805 31.254 1.00 90.94 359 LYS A N 1
ATOM 2881 C CA . LYS A 1 359 ? -22.646 4.870 31.723 1.00 90.94 359 LYS A CA 1
ATOM 2882 C C . LYS A 1 359 ? -24.100 4.466 31.479 1.00 90.94 359 LYS A C 1
ATOM 2884 O O . LYS A 1 359 ? -24.887 4.442 32.422 1.00 90.94 359 LYS A O 1
ATOM 2889 N N . MET A 1 360 ? -24.429 4.103 30.237 1.00 90.06 360 MET A N 1
ATOM 2890 C CA . MET A 1 360 ? -25.778 3.696 29.818 1.00 90.06 360 MET A CA 1
ATOM 2891 C C . MET A 1 360 ? -26.292 2.494 30.620 1.00 90.06 360 MET A C 1
ATOM 2893 O O . MET A 1 360 ? -27.469 2.440 30.967 1.00 90.06 360 MET A O 1
ATOM 2897 N N . ASN A 1 361 ? -25.397 1.570 30.979 1.00 90.12 361 ASN A N 1
ATOM 2898 C CA . ASN A 1 361 ? -25.734 0.339 31.691 1.00 90.12 361 ASN A CA 1
ATOM 2899 C C . ASN A 1 361 ? -25.500 0.362 33.207 1.00 90.12 361 ASN A C 1
ATOM 2901 O O . ASN A 1 361 ? -25.678 -0.667 33.864 1.00 90.12 361 ASN A O 1
ATOM 2905 N N . ASN A 1 362 ? -25.142 1.517 33.780 1.00 91.19 362 ASN A N 1
ATOM 2906 C CA . ASN A 1 362 ? -24.875 1.689 35.211 1.00 91.19 362 ASN A CA 1
ATOM 2907 C C . ASN A 1 362 ? -23.857 0.657 35.755 1.00 91.19 362 ASN A C 1
ATOM 2909 O O . ASN A 1 362 ? -24.066 0.005 36.788 1.00 91.19 362 ASN A O 1
ATOM 2913 N N . LEU A 1 363 ? -22.761 0.474 35.012 1.00 92.69 363 LEU A N 1
ATOM 2914 C CA . LEU A 1 363 ? -21.663 -0.442 35.323 1.00 92.69 363 LEU A CA 1
ATOM 2915 C C . LEU A 1 363 ? -20.399 0.327 35.723 1.00 92.69 363 LEU A C 1
ATOM 2917 O O . LEU A 1 363 ? -20.142 1.429 35.243 1.00 92.69 363 LEU A O 1
ATOM 2921 N N . ILE A 1 364 ? -19.565 -0.293 36.553 1.00 93.25 364 ILE A N 1
ATOM 2922 C CA . ILE A 1 364 ? -18.231 0.208 36.899 1.00 93.25 364 ILE A CA 1
ATOM 2923 C C . ILE A 1 364 ? -17.153 -0.653 36.257 1.00 93.25 364 ILE A C 1
ATOM 2925 O O . ILE A 1 364 ? -17.319 -1.866 36.149 1.00 93.25 364 ILE A O 1
ATOM 2929 N N . ILE A 1 365 ? -16.009 -0.053 35.930 1.00 92.94 365 ILE A N 1
ATOM 2930 C CA . ILE A 1 365 ? -14.814 -0.797 35.514 1.00 92.94 365 ILE A CA 1
ATOM 2931 C C . ILE A 1 365 ? -14.018 -1.190 36.763 1.00 92.94 365 ILE A C 1
ATOM 2933 O O . ILE A 1 365 ? -13.073 -0.507 37.164 1.00 92.94 365 ILE A O 1
ATOM 2937 N N . GLY A 1 366 ? -14.441 -2.271 37.414 1.00 91.06 366 GLY A N 1
ATOM 2938 C CA . GLY A 1 366 ? -14.021 -2.697 38.748 1.00 91.06 366 GLY A CA 1
ATOM 2939 C C . GLY A 1 366 ? -12.506 -2.780 38.950 1.00 91.06 366 GLY A C 1
ATOM 2940 O O . GLY A 1 366 ? -11.987 -2.240 39.926 1.00 91.06 366 GLY A O 1
ATOM 2941 N N . ASN A 1 367 ? -11.761 -3.346 37.995 1.00 89.12 367 ASN A N 1
ATOM 2942 C CA . ASN A 1 367 ? -10.297 -3.456 38.077 1.00 89.12 367 ASN A CA 1
ATOM 2943 C C . ASN A 1 367 ? -9.532 -2.122 37.887 1.00 89.12 367 ASN A C 1
ATOM 2945 O O . ASN A 1 367 ? -8.303 -2.125 37.883 1.00 89.12 367 ASN A O 1
ATOM 2949 N N . THR A 1 368 ? -10.221 -0.976 37.789 1.00 89.94 368 THR A N 1
ATOM 2950 C CA . THR A 1 368 ? -9.610 0.371 37.884 1.00 89.94 368 THR A CA 1
ATOM 2951 C C . THR A 1 368 ? -9.744 1.016 39.273 1.00 89.94 368 THR A C 1
ATOM 2953 O O . THR A 1 368 ? -9.130 2.056 39.521 1.00 89.94 368 THR A O 1
ATOM 2956 N N . TRP A 1 369 ? -10.510 0.414 40.195 1.00 89.12 369 TRP A N 1
ATOM 2957 C CA . TRP A 1 369 ? -10.795 0.962 41.535 1.00 89.12 369 TRP A CA 1
ATOM 2958 C C . TRP A 1 369 ? -9.808 0.545 42.633 1.00 89.12 369 TRP A C 1
ATOM 2960 O O . TRP A 1 369 ? -9.837 1.135 43.708 1.00 89.12 369 TRP A O 1
ATOM 2970 N N . PHE A 1 370 ? -8.895 -0.395 42.369 1.00 88.62 370 PHE A N 1
ATOM 2971 C CA . PHE A 1 370 ? -7.939 -0.904 43.364 1.00 88.62 370 PHE A CA 1
ATOM 2972 C C . PHE A 1 370 ? -6.489 -0.578 43.001 1.00 88.62 370 PHE A C 1
ATOM 2974 O O . PHE A 1 370 ? -6.081 -0.671 41.840 1.00 88.62 370 PHE A O 1
ATOM 2981 N N . GLN A 1 371 ? -5.681 -0.231 44.005 1.00 87.12 371 GLN A N 1
ATOM 2982 C CA . GLN A 1 371 ? -4.251 0.019 43.834 1.00 87.12 371 GLN A CA 1
ATOM 2983 C C . GLN A 1 371 ? -3.480 -1.304 43.708 1.00 87.12 371 GLN A C 1
ATOM 2985 O O . GLN A 1 371 ? -2.845 -1.775 44.648 1.00 87.12 371 GLN A O 1
ATOM 2990 N N . GLN A 1 372 ? -3.519 -1.909 42.522 1.00 83.44 372 GLN A N 1
ATOM 2991 C CA . GLN A 1 372 ? -2.700 -3.083 42.219 1.00 83.44 372 GLN A CA 1
ATOM 2992 C C . GLN A 1 372 ? -1.208 -2.713 42.072 1.00 83.44 372 GLN A C 1
ATOM 2994 O O . GLN A 1 372 ? -0.893 -1.639 41.537 1.00 83.44 372 GLN A O 1
ATOM 2999 N N . PRO A 1 373 ? -0.270 -3.594 42.488 1.00 83.31 373 PRO A N 1
ATOM 3000 C CA . PRO A 1 373 ? 1.152 -3.452 42.177 1.00 83.31 373 PRO A CA 1
ATOM 3001 C C . PRO A 1 373 ? 1.362 -3.340 40.659 1.00 83.31 373 PRO A C 1
ATOM 3003 O O . PRO A 1 373 ? 0.642 -4.017 39.922 1.00 83.31 373 PRO A O 1
ATOM 3006 N N . PRO A 1 374 ? 2.364 -2.584 40.158 1.00 79.19 374 PRO A N 1
ATOM 3007 C CA . PRO A 1 374 ? 2.544 -2.363 38.719 1.00 79.19 374 PRO A CA 1
ATOM 3008 C C . PRO A 1 374 ? 2.482 -3.653 37.889 1.00 79.19 374 PRO A C 1
ATOM 3010 O O . PRO A 1 374 ? 1.705 -3.729 36.944 1.00 79.19 374 PRO A O 1
ATOM 3013 N N . ARG A 1 375 ? 3.167 -4.713 38.347 1.00 80.19 375 ARG A N 1
ATOM 3014 C CA . ARG A 1 375 ? 3.203 -6.057 37.732 1.00 80.19 375 ARG A CA 1
ATOM 3015 C C . ARG A 1 375 ? 1.856 -6.786 37.563 1.00 80.19 375 ARG A C 1
ATOM 3017 O O . ARG A 1 375 ? 1.851 -7.872 36.997 1.00 80.19 375 ARG A O 1
ATOM 3024 N N . ARG A 1 376 ? 0.759 -6.248 38.106 1.00 79.56 376 ARG A N 1
ATOM 3025 C CA . ARG A 1 376 ? -0.622 -6.753 37.985 1.00 79.56 376 ARG A CA 1
ATOM 3026 C C . ARG A 1 376 ? -1.576 -5.746 37.315 1.00 79.56 376 ARG A C 1
ATOM 3028 O O . ARG A 1 376 ? -2.753 -6.054 37.170 1.00 79.56 376 ARG A O 1
ATOM 3035 N N . LYS A 1 377 ? -1.116 -4.538 36.954 1.00 77.88 377 LYS A N 1
ATOM 3036 C CA . LYS A 1 377 ? -1.970 -3.507 36.332 1.00 77.88 377 LYS A CA 1
ATOM 3037 C C . LYS A 1 377 ? -2.160 -3.708 34.836 1.00 77.88 377 LYS A C 1
ATOM 3039 O O . LYS A 1 377 ? -3.260 -3.513 34.336 1.00 77.88 377 LYS A O 1
ATOM 3044 N N . TRP A 1 378 ? -1.087 -4.048 34.128 1.00 80.81 378 TRP A N 1
ATOM 3045 C CA . TRP A 1 378 ? -1.176 -4.411 32.721 1.00 80.81 378 TRP A CA 1
ATOM 3046 C C . TRP A 1 378 ? -1.631 -5.860 32.587 1.00 80.81 378 TRP A C 1
ATOM 3048 O O . TRP A 1 378 ? -1.240 -6.724 33.374 1.00 80.81 378 TRP A O 1
ATOM 3058 N N . THR A 1 379 ? -2.438 -6.110 31.568 1.00 78.06 379 THR A N 1
ATOM 3059 C CA . THR A 1 379 ? -2.964 -7.435 31.225 1.00 78.06 379 THR A CA 1
ATOM 3060 C C . THR A 1 379 ? -2.381 -7.914 29.894 1.00 78.06 379 THR A C 1
ATOM 3062 O O . THR A 1 379 ? -2.189 -9.109 29.694 1.00 78.06 379 THR A O 1
ATOM 3065 N N . TRP A 1 380 ? -1.936 -6.968 29.061 1.00 76.56 380 TRP A N 1
ATOM 3066 C CA . TRP A 1 380 ? -1.213 -7.193 27.817 1.00 76.56 380 TRP A CA 1
ATOM 3067 C C . TRP A 1 380 ? 0.147 -6.471 27.820 1.00 76.56 380 TRP A C 1
ATOM 3069 O O . TRP A 1 380 ? 0.289 -5.370 28.365 1.00 76.56 380 TRP A O 1
ATOM 3079 N N . LYS A 1 381 ? 1.151 -7.086 27.186 1.00 75.00 381 LYS A N 1
ATOM 3080 C CA . LYS A 1 381 ? 2.488 -6.518 26.946 1.00 75.00 381 LYS A CA 1
ATOM 3081 C C . LYS A 1 381 ? 2.763 -6.466 25.446 1.00 75.00 381 LYS A C 1
ATOM 3083 O O . LYS A 1 381 ? 2.386 -7.407 24.749 1.00 75.00 381 LYS A O 1
ATOM 3088 N N . SER A 1 382 ? 3.507 -5.464 24.983 1.00 56.09 382 SER A N 1
ATOM 3089 C CA . SER A 1 382 ? 4.157 -5.566 23.675 1.00 56.09 382 SER A CA 1
ATOM 3090 C C . SER A 1 382 ? 5.228 -6.668 23.701 1.00 56.09 382 SER A C 1
ATOM 3092 O O . SER A 1 382 ? 5.933 -6.818 24.710 1.00 56.09 382 SER A O 1
ATOM 3094 N N . PRO A 1 383 ? 5.398 -7.458 22.626 1.00 46.81 383 PRO A N 1
ATOM 3095 C CA . PRO A 1 383 ? 6.547 -8.350 22.501 1.00 46.81 383 PRO A CA 1
ATOM 3096 C C . PRO A 1 383 ? 7.837 -7.526 22.409 1.00 46.81 383 PRO A C 1
ATOM 3098 O O . PRO A 1 383 ? 8.042 -6.781 21.457 1.00 46.81 383 PRO A O 1
ATOM 3101 N N . GLY A 1 384 ? 8.671 -7.629 23.448 1.00 56.19 384 GLY A N 1
ATOM 3102 C CA . GLY A 1 384 ? 9.761 -6.687 23.746 1.00 56.19 384 GLY A CA 1
ATOM 3103 C C . GLY A 1 384 ? 9.689 -6.109 25.169 1.00 56.19 384 GLY A C 1
ATOM 3104 O O . GLY A 1 384 ? 10.695 -5.642 25.683 1.00 56.19 384 GLY A O 1
ATOM 3105 N N . GLU A 1 385 ? 8.535 -6.223 25.843 1.00 64.19 385 GLU A N 1
ATOM 3106 C CA . GLU A 1 385 ? 8.250 -5.775 27.225 1.00 64.19 385 GLU A CA 1
ATOM 3107 C C . GLU A 1 385 ? 8.192 -4.256 27.477 1.00 64.19 385 GLU A C 1
ATOM 3109 O O . GLU A 1 385 ? 7.831 -3.862 28.592 1.00 64.19 385 GLU A O 1
ATOM 3114 N N . GLU A 1 386 ? 8.479 -3.421 26.474 1.00 56.09 386 GLU A N 1
ATOM 3115 C CA . GLU A 1 386 ? 8.563 -1.957 26.606 1.00 56.09 386 GLU A CA 1
ATOM 3116 C C . GLU A 1 386 ? 7.201 -1.306 26.930 1.00 56.09 386 GLU A C 1
ATOM 3118 O O . GLU A 1 386 ? 7.111 -0.503 27.863 1.00 56.09 386 GLU A O 1
ATOM 3123 N N . ILE A 1 387 ? 6.112 -1.735 26.273 1.00 63.28 387 ILE A N 1
ATOM 3124 C CA . ILE A 1 387 ? 4.748 -1.238 26.522 1.00 63.28 387 ILE A CA 1
ATOM 3125 C C . ILE A 1 387 ? 3.926 -2.251 27.306 1.00 63.28 387 ILE A C 1
ATOM 3127 O O . ILE A 1 387 ? 3.915 -3.454 27.039 1.00 63.28 387 ILE A O 1
ATOM 3131 N N . ARG A 1 388 ? 3.161 -1.732 28.265 1.00 75.00 388 ARG A N 1
ATOM 3132 C CA . ARG A 1 388 ? 2.332 -2.490 29.200 1.00 75.00 388 ARG A CA 1
ATOM 3133 C C . ARG A 1 388 ? 0.959 -1.825 29.313 1.00 75.00 388 ARG A C 1
ATOM 3135 O O . ARG A 1 388 ? 0.838 -0.777 29.940 1.00 75.00 388 ARG A O 1
ATOM 3142 N N . ASN A 1 389 ? -0.063 -2.427 28.699 1.00 77.31 389 ASN A N 1
ATOM 3143 C CA . ASN A 1 389 ? -1.431 -1.895 28.657 1.00 77.31 389 ASN A CA 1
ATOM 3144 C C . ASN A 1 389 ? -2.381 -2.708 29.550 1.00 77.31 389 ASN A C 1
ATOM 3146 O O . ASN A 1 389 ? -2.262 -3.928 29.667 1.00 77.31 389 ASN A O 1
ATOM 3150 N N . GLN A 1 390 ? -3.367 -2.034 30.138 1.00 84.38 390 GLN A N 1
ATOM 3151 C CA . GLN A 1 390 ? -4.562 -2.667 30.697 1.00 84.38 390 GLN A CA 1
ATOM 3152 C C . GLN A 1 390 ? -5.636 -2.646 29.605 1.00 84.38 390 GLN A C 1
ATOM 3154 O O . GLN A 1 390 ? -6.090 -1.558 29.253 1.00 84.38 390 GLN A O 1
ATOM 3159 N N . ILE A 1 391 ? -5.977 -3.814 29.053 1.00 84.06 391 ILE A N 1
ATOM 3160 C CA . ILE A 1 391 ? -7.009 -3.966 28.005 1.00 84.06 391 ILE A CA 1
ATOM 3161 C C . ILE A 1 391 ? -8.127 -4.930 28.421 1.00 84.06 391 ILE A C 1
ATOM 3163 O O . ILE A 1 391 ? -9.270 -4.777 27.983 1.00 84.06 391 ILE A O 1
ATOM 3167 N N . ASP A 1 392 ? -7.822 -5.852 29.339 1.00 87.25 392 ASP A N 1
ATOM 3168 C CA . ASP A 1 392 ? -8.804 -6.711 29.985 1.00 87.25 392 ASP A CA 1
ATOM 3169 C C . ASP A 1 392 ? -9.456 -5.978 31.157 1.00 87.25 392 ASP A C 1
ATOM 3171 O O . ASP A 1 392 ? -8.791 -5.477 32.078 1.00 87.25 392 ASP A O 1
ATOM 3175 N N . PHE A 1 393 ? -10.784 -5.940 31.146 1.00 90.62 393 PHE A N 1
ATOM 3176 C CA . PHE A 1 393 ? -11.569 -5.233 32.147 1.00 90.62 393 PHE A CA 1
ATOM 3177 C C . PHE A 1 393 ? -12.605 -6.139 32.799 1.00 90.62 393 PHE A C 1
ATOM 3179 O O . PHE A 1 393 ? -13.161 -7.035 32.172 1.00 90.62 393 PHE A O 1
ATOM 3186 N N . ILE A 1 394 ? -12.862 -5.878 34.081 1.00 91.50 394 ILE A N 1
ATOM 3187 C CA . ILE A 1 394 ? -13.925 -6.521 34.855 1.00 91.50 394 ILE A CA 1
ATOM 3188 C C . ILE A 1 394 ? -15.005 -5.467 35.072 1.00 91.50 394 ILE A C 1
ATOM 3190 O O . ILE A 1 394 ? -14.805 -4.534 35.853 1.00 91.50 394 ILE A O 1
ATOM 3194 N N . LEU A 1 395 ? -16.128 -5.591 34.369 1.00 93.38 395 LEU A N 1
ATOM 3195 C CA . LEU A 1 395 ? -17.287 -4.720 34.538 1.00 93.38 395 LEU A CA 1
ATOM 3196 C C . LEU A 1 395 ? -18.250 -5.331 35.560 1.00 93.38 395 LEU A C 1
ATOM 3198 O O . LEU A 1 395 ? -18.480 -6.540 35.554 1.00 93.38 395 LEU A O 1
ATOM 3202 N N . LEU A 1 396 ? -18.827 -4.496 36.423 1.00 92.75 396 LEU A N 1
ATOM 3203 C CA . LEU A 1 396 ? -19.738 -4.915 37.492 1.00 92.75 396 LEU A CA 1
ATOM 3204 C C . LEU A 1 396 ? -20.882 -3.908 37.640 1.00 92.75 396 LEU A C 1
ATOM 3206 O O . LEU A 1 396 ? -20.644 -2.702 37.581 1.00 92.75 396 LEU A O 1
ATOM 3210 N N . SER A 1 397 ? -22.114 -4.367 37.888 1.00 90.94 397 SER A N 1
ATOM 3211 C CA . SER A 1 397 ? -23.238 -3.460 38.184 1.00 90.94 397 SER A CA 1
ATOM 3212 C C . SER A 1 397 ? -22.925 -2.543 39.369 1.00 90.94 397 SER A C 1
ATOM 3214 O O . SER A 1 397 ? -22.570 -3.026 40.444 1.00 90.94 397 SER A O 1
ATOM 3216 N N . HIS A 1 398 ? -23.145 -1.233 39.229 1.00 88.44 398 HIS A N 1
ATOM 3217 C CA . HIS A 1 398 ? -22.801 -0.239 40.255 1.00 88.44 398 HIS A CA 1
ATOM 3218 C C . HIS A 1 398 ? -23.419 -0.540 41.635 1.00 88.44 398 HIS A C 1
ATOM 3220 O O . HIS A 1 398 ? -22.769 -0.335 42.662 1.00 88.44 398 HIS A O 1
ATOM 3226 N N . ARG A 1 399 ? -24.628 -1.128 41.676 1.00 87.69 399 ARG A N 1
ATOM 3227 C CA . ARG A 1 399 ? -25.289 -1.589 42.918 1.00 87.69 399 ARG A CA 1
ATOM 3228 C C . ARG A 1 399 ? -24.464 -2.596 43.738 1.00 87.69 399 ARG A C 1
ATOM 3230 O O . ARG A 1 399 ? -24.642 -2.675 44.946 1.00 87.69 399 ARG A O 1
ATOM 3237 N N . PHE A 1 400 ? -23.563 -3.342 43.098 1.00 87.69 400 PHE A N 1
ATOM 3238 C CA . PHE A 1 400 ? -22.705 -4.349 43.727 1.00 87.69 400 PHE A CA 1
ATOM 3239 C C . PHE A 1 400 ? -21.247 -3.899 43.885 1.00 87.69 400 PHE A C 1
ATOM 3241 O O . PHE A 1 400 ? -20.418 -4.703 44.301 1.00 87.69 400 PHE A O 1
ATOM 3248 N N . ARG A 1 401 ? -20.911 -2.624 43.626 1.00 86.00 401 ARG A N 1
ATOM 3249 C CA . ARG A 1 401 ? -19.526 -2.114 43.713 1.00 86.00 401 ARG A CA 1
ATOM 3250 C C . ARG A 1 401 ? -18.825 -2.426 45.044 1.00 86.00 401 ARG A C 1
ATOM 3252 O O . ARG A 1 401 ? -17.633 -2.699 45.053 1.00 86.00 401 ARG A O 1
ATOM 3259 N N . ASN A 1 402 ? -19.580 -2.448 46.145 1.00 86.06 402 ASN A N 1
ATOM 3260 C CA . ASN A 1 402 ? -19.080 -2.732 47.495 1.00 86.06 402 ASN A CA 1
ATOM 3261 C C . ASN A 1 402 ? -18.796 -4.230 47.755 1.00 86.06 402 ASN A C 1
ATOM 3263 O O . ASN A 1 402 ? -18.192 -4.554 48.771 1.00 86.06 402 ASN A O 1
ATOM 3267 N N . ALA A 1 403 ? -19.247 -5.138 46.882 1.00 84.69 403 ALA A N 1
ATOM 3268 C CA . ALA A 1 403 ? -18.969 -6.576 46.969 1.00 84.69 403 ALA A CA 1
ATOM 3269 C C . ALA A 1 403 ? -17.673 -6.977 46.237 1.00 84.69 403 ALA A C 1
ATOM 3271 O O . ALA A 1 403 ? -17.236 -8.122 46.333 1.00 84.69 403 ALA A O 1
ATOM 3272 N N . LEU A 1 404 ? -17.059 -6.047 45.498 1.00 84.12 404 LEU A N 1
ATOM 3273 C CA . LEU A 1 404 ? -15.789 -6.265 44.821 1.00 84.12 404 LEU A CA 1
ATOM 3274 C C . LEU A 1 404 ? -14.635 -6.006 45.799 1.00 84.12 404 LEU A C 1
ATOM 3276 O O . LEU A 1 404 ? -14.548 -4.935 46.397 1.00 84.12 404 LEU A O 1
ATOM 3280 N N . LEU A 1 405 ? -13.745 -6.985 45.947 1.00 82.44 405 LEU A N 1
ATOM 3281 C CA . LEU A 1 405 ? -12.591 -6.938 46.846 1.00 82.44 405 LEU A CA 1
ATOM 3282 C C . LEU A 1 405 ? -11.292 -7.116 46.052 1.00 82.44 405 LEU A C 1
ATOM 3284 O O . LEU A 1 405 ? -11.278 -7.782 45.017 1.00 82.44 405 LEU A O 1
ATOM 3288 N N . SER A 1 406 ? -10.190 -6.556 46.555 1.00 77.69 406 SER A N 1
ATOM 3289 C CA . SER A 1 406 ? -8.858 -6.845 46.013 1.00 77.69 406 SER A CA 1
ATOM 3290 C C . SER A 1 406 ? -8.300 -8.142 46.596 1.00 77.69 406 SER A C 1
ATOM 3292 O O . SER A 1 406 ? -8.302 -8.318 47.814 1.00 77.69 406 SER A O 1
ATOM 3294 N N . ALA A 1 407 ? -7.740 -8.976 45.718 1.00 65.25 407 ALA A N 1
ATOM 3295 C CA . ALA A 1 407 ? -6.730 -9.995 46.033 1.00 65.25 407 ALA A CA 1
ATOM 3296 C C . ALA A 1 407 ? -5.308 -9.507 45.649 1.00 65.25 407 ALA A C 1
ATOM 3298 O O . ALA A 1 407 ? -5.183 -8.336 45.207 1.00 65.25 407 ALA A O 1
#